Protein AF-A8P1A3-F1 (afdb_monomer_lite)

InterPro domains:
  IPR002921 Fungal lipase-type domain [PF01764] (173-333)
  IPR029058 Alpha/Beta hydrolase fold [G3DSA:3.40.50.1820] (163-397)
  IPR029058 Alpha/Beta hydrolase fold [SSF53474] (134-354)
  IPR051218 Secreted Mono/Diacylglycerol Lipase [PTHR45856] (86-369)

Secondary structure (DSSP, 8-state):
---HHHHHHHHHHHHHHHHHHHHHT-S--BPPP--S--SS--HHHHHHHHHHTHHHHHHHHHTTT---BTTPPP-HHHHHHHHHHHHHGGG--HHHHHHHHHHHHTT-HHHHHHHHHHHTHHHHHHHHHTTEEEEEEEE--SS-TTS--BTTS-EEEEEEES-TTSSS-EEEEEE---S-HHHHHHHHHT--EEE-TTSGGG-EEEHHHHHHHHSPEE---SSTT----EE-HHHHHHHHHHHHHTT-SSPPEEEEEEETHHHHHHHHHHHHHHHHTTGGG--EEEEEEEESPPP-EEHHHHHHHHHHHSTT--PBPEEEEEETT-SGGG-SPBPTTS--SS-EEPPS-EEEE-SSS--EEEPP-TT--PBP-----SGGGSHHHHHHHHHHHHHSS--GGGGTS-S-----TT---GGG------GGGSPB-TT-EEEEEEETTTEEEEEEEETTEEEEEEEES----B-EEEEEEES-GGGGBSS-EEEEEEEETTTEEEEEEEETTEEEEEEEEE-SS------SEEEEEEEE-SHHHHHHHHHHHHHHHHHHHT--

Foldseek 3Di:
DPDLVVLVVVLLLVLLLLQLQLLLLAPDEDADDLPDDFLADDLVRLVVLCVLCVVLLVVLVVCLLFQFAAPRDDDLSSLLNLLSLQRLVLQFQLVLQVVLSVCVNVVVNVSSSVSQVVRCVSVQVSLVSSQKGKHWRYAQFQDDNPDDGYSQAKGWMWIWHPVCQDDATEIEIYMHHHRRVVVVVVCLLVWDWDQPVPFLVRAIWTPSLCCSQAPWRWGDDPDPPDDTPTDHSLLSVLVSVLSSCVSYPDAYEYEYEHAECRLLNSLRSLSRCLVCPSDPRGHAAAEYHYELYAQTGWLVSLVVSLVSSDPPDSHYYYEAEYEPLRCRNLTPADEPPDDDPITRFHRDWYWYFYLQDEIDTDDGCRVHHRHDDDRPDNSCSRSVVVSSRSCCNVPVHGRPVVVVPDDDPDDDPPDPDVVPPPCPDDLVPFDWQPPWDWFWDDDPPQKIWIWTDDPQKIKIKIFHHDWDGFDADKIKTFPDPVQQADFWWKWAWDDDPQFKIKIFIAGPNDGGMIIITGDPHGIPIDGGMITMHMDGNCVVVVVVVVVVVVVVVVVVVVVD

Radius of gyration: 26.27 Å; chains: 1; bounding box: 80×76×64 Å

Organism: Coprinopsis cinerea (strain Okayama-7 / 130 / ATCC MYA-4618 / FGSC 9003) (NCBI:txid240176)

pLDDT: mean 78.33, std 19.14, range [25.33, 98.75]

Sequence (560 aa):
MPDTSLGFKIIKDVVRQRHLDQLSAHPKLYAEPLKTMPVFATREDIVQWSEESKAQIAQGQADRVYGGPIGSPLNLNNAFMAFMESATVYLRDTSKVLDAVQKYQAGHVEEALRLLEDSTRIIDEIAEMWGMEFVQICDLPERHPDGHSFLVGPYCGAFFPKDFSGHNPFIGIAYKGTSNFGEFLNDLLAASTIKASGRLWNTEVCSGFYYPLFSTYSAKTLTTTAAVTSTMPFVMVQQAVQDLITRATTTVITHVTGHSLGGAYATLTHGQLCIEGFGAAGAAVGDLYTFGGPRAGRGDFATLFKASVAPPTDQGSTWRIVNYKDYIPKVPASKPLIPVSNPFVHIDAGVMVYPDKQPESLPSEIGTKPTWSIPTAISPHYTTEYYKSLVFATTGKPPVSATLARAPHSPSLSTYNTTQVTAKLEPETRNALPGAEVTFEPGHGGFVVGKVRYGHFLGEIVALGTLSEVSQNPQFFCDSMEALYGKENHAVFSVKDGKTLEVRFIVDDQEVAVARASTSEDIDQVPTRGVCRFYDDGTLEAVEQSVAQSAAAVFQHASA

Structure (mmCIF, N/CA/C/O backbone):
data_AF-A8P1A3-F1
#
_entry.id   AF-A8P1A3-F1
#
loop_
_atom_site.group_PDB
_atom_site.id
_atom_site.type_symbol
_atom_site.label_atom_id
_atom_site.label_alt_id
_atom_site.label_comp_id
_atom_site.label_asym_id
_atom_site.label_entity_id
_atom_site.label_seq_id
_atom_site.pdbx_PDB_ins_code
_atom_site.Cartn_x
_atom_site.Cartn_y
_atom_site.Cartn_z
_atom_site.occupancy
_atom_site.B_iso_or_equiv
_atom_site.auth_seq_id
_atom_site.auth_comp_id
_atom_site.auth_asym_id
_atom_site.auth_atom_id
_atom_site.pdbx_PDB_model_num
ATOM 1 N N . MET A 1 1 ? -25.276 -25.407 3.470 1.00 36.16 1 MET A N 1
ATOM 2 C CA . MET A 1 1 ? -23.973 -24.856 3.895 1.00 36.16 1 MET A CA 1
ATOM 3 C C . MET A 1 1 ? -24.266 -23.717 4.858 1.00 36.16 1 MET A C 1
ATOM 5 O O . MET A 1 1 ? -25.230 -23.009 4.586 1.00 36.16 1 MET A O 1
ATOM 9 N N . PRO A 1 2 ? -23.562 -23.582 5.995 1.00 43.38 2 PRO A N 1
ATOM 10 C CA . PRO A 1 2 ? -23.712 -22.400 6.840 1.00 43.38 2 PRO A CA 1
ATOM 11 C C . PRO A 1 2 ? -23.394 -21.153 6.010 1.00 43.38 2 PRO A C 1
ATOM 13 O O . PRO A 1 2 ? -22.485 -21.192 5.183 1.00 43.38 2 PRO A O 1
ATOM 16 N N . ASP A 1 3 ? -24.176 -20.095 6.198 1.00 54.12 3 ASP A N 1
ATOM 17 C CA . ASP A 1 3 ? -24.037 -18.836 5.471 1.00 54.12 3 ASP A CA 1
ATOM 18 C C . ASP A 1 3 ? -22.631 -18.257 5.693 1.00 54.12 3 ASP A C 1
ATOM 20 O O . ASP A 1 3 ? -22.283 -17.795 6.784 1.00 54.12 3 ASP A O 1
ATOM 24 N N . THR A 1 4 ? -21.782 -18.362 4.672 1.00 59.28 4 THR A N 1
ATOM 25 C CA . THR A 1 4 ? -20.388 -17.913 4.716 1.00 59.28 4 THR A CA 1
ATOM 26 C C . THR A 1 4 ? -20.291 -16.402 4.905 1.00 59.28 4 THR A C 1
ATOM 28 O O . THR A 1 4 ? -19.332 -15.950 5.533 1.00 59.28 4 THR A O 1
ATOM 31 N N . SER A 1 5 ? -21.306 -15.647 4.467 1.00 62.41 5 SER A N 1
ATOM 32 C CA . SER A 1 5 ? -21.358 -14.186 4.590 1.00 62.41 5 SER A CA 1
ATOM 33 C C . SER A 1 5 ? -21.500 -13.727 6.045 1.00 62.41 5 SER A C 1
ATOM 35 O O . SER A 1 5 ? -20.813 -12.803 6.481 1.00 62.41 5 SER A O 1
ATOM 37 N N . LEU A 1 6 ? -22.302 -14.440 6.846 1.00 67.44 6 LEU A N 1
ATOM 38 C CA . LEU A 1 6 ? -22.474 -14.142 8.269 1.00 67.44 6 LEU A CA 1
ATOM 39 C C . LEU A 1 6 ? -21.180 -14.384 9.063 1.00 67.44 6 LEU A C 1
ATOM 41 O O . LEU A 1 6 ? -20.880 -13.651 10.004 1.00 67.44 6 LEU A O 1
ATOM 45 N N . GLY A 1 7 ? -20.394 -15.391 8.667 1.00 73.69 7 GLY A N 1
ATOM 46 C CA . GLY A 1 7 ? -19.114 -15.714 9.301 1.00 73.69 7 GLY A CA 1
ATOM 47 C C . GLY A 1 7 ? -18.049 -14.635 9.093 1.00 73.69 7 GLY A C 1
ATOM 48 O O . GLY A 1 7 ? -17.379 -14.252 10.052 1.00 73.69 7 GLY A O 1
ATOM 49 N N . PHE A 1 8 ? -17.917 -14.113 7.869 1.00 83.38 8 PHE A N 1
ATOM 50 C CA . PHE A 1 8 ? -16.973 -13.027 7.586 1.00 83.38 8 PHE A CA 1
ATOM 51 C C . PHE A 1 8 ? -17.383 -11.713 8.231 1.00 83.38 8 PHE A C 1
ATOM 53 O O . PHE A 1 8 ? -16.520 -11.015 8.757 1.00 83.38 8 PHE A O 1
ATOM 60 N N . LYS A 1 9 ? -18.686 -11.417 8.293 1.00 87.50 9 LYS A N 1
ATOM 61 C CA . LYS A 1 9 ? -19.180 -10.231 8.996 1.00 87.50 9 LYS A CA 1
ATOM 62 C C . LYS A 1 9 ? -18.693 -10.182 10.450 1.00 87.50 9 LYS A C 1
ATOM 64 O O . LYS A 1 9 ? -18.142 -9.171 10.868 1.00 87.50 9 LYS A O 1
ATOM 69 N N . ILE A 1 10 ? -18.814 -11.289 11.189 1.00 88.69 10 ILE A N 1
ATOM 70 C CA . ILE A 1 10 ? -18.355 -11.372 12.588 1.00 88.69 10 ILE A CA 1
ATOM 71 C C . ILE A 1 10 ? -16.846 -11.104 12.694 1.00 88.69 10 ILE A C 1
ATOM 73 O O . ILE A 1 10 ? -16.418 -10.340 13.554 1.00 88.69 10 ILE A O 1
ATOM 77 N N . ILE A 1 11 ? -16.038 -11.703 11.812 1.00 90.88 11 ILE A N 1
ATOM 78 C CA . ILE A 1 11 ? -14.582 -11.492 11.801 1.00 90.88 11 ILE A CA 1
ATOM 79 C C . ILE A 1 11 ? -14.248 -10.027 11.490 1.00 90.88 11 ILE A C 1
ATOM 81 O O . ILE A 1 11 ? -13.443 -9.420 12.196 1.00 90.88 11 ILE A O 1
ATOM 85 N N . LYS A 1 12 ? -14.893 -9.432 10.479 1.00 94.00 12 LYS A N 1
ATOM 86 C CA . LYS A 1 12 ? -14.705 -8.018 10.124 1.00 94.00 12 LYS A CA 1
ATOM 87 C C . LYS A 1 12 ? -15.071 -7.100 11.289 1.00 94.00 12 LYS A C 1
ATOM 89 O O . LYS A 1 12 ? -14.329 -6.162 11.560 1.00 94.00 12 LYS A O 1
ATOM 94 N N . ASP A 1 13 ? -16.147 -7.390 12.015 1.00 92.38 13 ASP A N 1
ATOM 95 C CA . ASP A 1 13 ? -16.563 -6.602 13.179 1.00 92.38 13 ASP A CA 1
ATOM 96 C C . ASP A 1 13 ? -15.553 -6.703 14.336 1.00 92.38 13 ASP A C 1
ATOM 98 O O . ASP A 1 13 ? -15.245 -5.691 14.963 1.00 92.38 13 ASP A O 1
ATOM 102 N N . VAL A 1 14 ? -14.948 -7.876 14.567 1.00 92.12 14 VAL A N 1
ATOM 103 C CA . VAL A 1 14 ? -13.844 -8.036 15.536 1.00 92.12 14 VAL A CA 1
ATOM 104 C C . VAL A 1 14 ? -12.620 -7.208 15.135 1.00 92.12 14 VAL A C 1
ATOM 106 O O . VAL A 1 14 ? -12.020 -6.543 15.983 1.00 92.12 14 VAL A O 1
ATOM 109 N N . VAL A 1 15 ? -12.245 -7.213 13.852 1.00 94.06 15 VAL A N 1
ATOM 110 C CA . VAL A 1 15 ? -11.125 -6.401 13.343 1.00 94.06 15 VAL A CA 1
ATOM 111 C C . VAL A 1 15 ? -11.428 -4.904 13.499 1.00 94.06 15 VAL A C 1
ATOM 113 O O . VAL A 1 15 ? -10.603 -4.168 14.041 1.00 94.06 15 VAL A O 1
ATOM 116 N N . ARG A 1 16 ? -12.630 -4.460 13.112 1.00 93.69 16 ARG A N 1
ATOM 117 C CA . ARG A 1 16 ? -13.096 -3.068 13.257 1.00 93.69 16 ARG A CA 1
ATOM 118 C C . ARG A 1 16 ? -13.120 -2.614 14.711 1.00 93.69 16 ARG A C 1
ATOM 120 O O . ARG A 1 16 ? -12.704 -1.500 15.011 1.00 93.69 16 ARG A O 1
ATOM 127 N N . GLN A 1 17 ? -13.555 -3.478 15.623 1.00 91.62 17 GLN A N 1
ATOM 128 C CA . GLN A 1 17 ? -13.550 -3.187 17.052 1.00 91.62 17 GLN A CA 1
ATOM 129 C C . GLN A 1 17 ? -12.122 -2.955 17.567 1.00 91.62 17 GLN A C 1
ATOM 131 O O . GLN A 1 17 ? -11.863 -1.941 18.212 1.00 91.62 17 GLN A O 1
ATOM 136 N N . ARG A 1 18 ? -11.166 -3.824 17.201 1.00 91.00 18 ARG A N 1
ATOM 137 C CA . ARG A 1 18 ? -9.740 -3.634 17.540 1.00 91.00 18 ARG A CA 1
ATOM 138 C C . ARG A 1 18 ? -9.165 -2.346 16.943 1.00 91.00 18 ARG A C 1
ATOM 140 O O . ARG A 1 18 ? -8.336 -1.690 17.571 1.00 91.00 18 ARG A O 1
ATOM 147 N N . HIS A 1 19 ? -9.604 -1.975 15.744 1.00 92.12 19 HIS A N 1
ATOM 148 C CA . HIS A 1 19 ? -9.214 -0.724 15.096 1.00 92.12 19 HIS A CA 1
ATOM 149 C C . HIS A 1 19 ? -9.764 0.513 15.821 1.00 92.12 19 HIS A C 1
ATOM 151 O O . HIS A 1 19 ? -9.013 1.456 16.075 1.00 92.12 19 HIS A O 1
ATOM 157 N N . LEU A 1 20 ? -11.033 0.496 16.237 1.00 89.62 20 LEU A N 1
ATOM 158 C CA . LEU A 1 20 ? -11.609 1.557 17.070 1.00 89.62 20 LEU A CA 1
ATOM 159 C C . LEU A 1 20 ? -10.898 1.663 18.419 1.00 89.62 20 LEU A C 1
ATOM 161 O O . LEU A 1 20 ? -10.606 2.775 18.855 1.00 89.62 20 LEU A O 1
ATOM 165 N N . ASP A 1 21 ? -10.549 0.536 19.045 1.00 86.88 21 ASP A N 1
ATOM 166 C CA . ASP A 1 21 ? -9.759 0.530 20.278 1.00 86.88 21 ASP A CA 1
ATOM 167 C C . ASP A 1 21 ? -8.414 1.238 20.075 1.00 86.88 21 ASP A C 1
ATOM 169 O O . ASP A 1 21 ? -8.079 2.135 20.853 1.00 86.88 21 ASP A O 1
ATOM 173 N N . GLN A 1 22 ? -7.694 0.925 18.990 1.00 87.69 22 GLN A N 1
ATOM 174 C CA . GLN A 1 22 ? -6.443 1.600 18.627 1.00 87.69 22 GLN A CA 1
ATOM 175 C C . GLN A 1 22 ? -6.638 3.117 18.485 1.00 87.69 22 GLN A C 1
ATOM 177 O O . GLN A 1 22 ? -5.901 3.901 19.084 1.00 87.69 22 GLN A O 1
ATOM 182 N N . LEU A 1 23 ? -7.631 3.546 17.704 1.00 84.88 23 LEU A N 1
ATOM 183 C CA . LEU A 1 23 ? -7.860 4.964 17.434 1.00 84.88 23 LEU A CA 1
ATOM 184 C C . LEU A 1 23 ? -8.371 5.728 18.661 1.00 84.88 23 LEU A C 1
ATOM 186 O O . LEU A 1 23 ? -8.017 6.890 18.855 1.00 84.88 23 LEU A O 1
ATOM 190 N N . SER A 1 24 ? -9.144 5.077 19.530 1.00 79.50 24 SER A N 1
ATOM 191 C CA . SER A 1 24 ? -9.665 5.677 20.764 1.00 79.50 24 SER A CA 1
ATOM 192 C C . SER A 1 24 ? -8.572 6.065 21.761 1.00 79.50 24 SER A C 1
ATOM 194 O O . SER A 1 24 ? -8.778 6.970 22.572 1.00 79.50 24 SER A O 1
ATOM 196 N N . ALA A 1 25 ? -7.393 5.435 21.664 1.00 76.00 25 ALA A N 1
ATOM 197 C CA . ALA A 1 25 ? -6.210 5.791 22.439 1.00 76.00 25 ALA A CA 1
ATOM 198 C C . ALA A 1 25 ? -5.692 7.208 22.127 1.00 76.00 25 ALA A C 1
ATOM 200 O O . ALA A 1 25 ? -4.912 7.761 22.904 1.00 76.00 25 ALA A O 1
ATOM 201 N N . HIS A 1 26 ? -6.120 7.812 21.013 1.00 72.31 26 HIS A N 1
ATOM 202 C CA . HIS A 1 26 ? -5.749 9.173 20.652 1.00 72.31 26 HIS A CA 1
ATOM 203 C C . HIS A 1 26 ? -6.750 10.196 21.207 1.00 72.31 26 HIS A C 1
ATOM 205 O O . HIS A 1 26 ? -7.913 10.215 20.800 1.00 72.31 26 HIS A O 1
ATOM 211 N N . PRO A 1 27 ? -6.312 11.116 22.087 1.00 58.28 27 PRO A N 1
ATOM 212 C CA . PRO A 1 27 ? -7.210 12.075 22.727 1.00 58.28 27 PRO A CA 1
ATOM 213 C C . PRO A 1 27 ? -7.756 13.135 21.760 1.00 58.28 27 PRO A C 1
ATOM 215 O O . PRO A 1 27 ? -8.759 13.774 22.070 1.00 58.28 27 PRO A O 1
ATOM 218 N N . LYS A 1 28 ? -7.086 13.367 20.623 1.00 64.69 28 LYS A N 1
ATOM 219 C CA . LYS A 1 28 ? -7.449 14.385 19.628 1.00 64.69 28 LYS A CA 1
ATOM 220 C C . LYS A 1 28 ? -7.004 13.943 18.237 1.00 64.69 28 LYS A C 1
ATOM 222 O O . LYS A 1 28 ? -5.842 14.131 17.892 1.00 64.69 28 LYS A O 1
ATOM 227 N N . LEU A 1 29 ? -7.910 13.359 17.458 1.00 66.44 29 LEU A N 1
ATOM 228 C CA . LEU A 1 29 ? -7.671 13.097 16.041 1.00 66.44 29 LEU A CA 1
ATOM 229 C C . LEU A 1 29 ? -8.245 14.233 15.195 1.00 66.44 29 LEU A C 1
ATOM 231 O O . LEU A 1 29 ? -9.346 14.712 15.461 1.00 66.44 29 LEU A O 1
ATOM 235 N N . TYR A 1 30 ? -7.503 14.646 14.172 1.00 58.72 30 TYR A N 1
ATOM 236 C CA . TYR A 1 30 ? -7.915 15.702 13.250 1.00 58.72 30 TYR A CA 1
ATOM 237 C C . TYR A 1 30 ? -7.892 15.201 11.804 1.00 58.72 30 TYR A C 1
ATOM 239 O O . TYR A 1 30 ? -6.973 14.474 11.412 1.00 58.72 30 TYR A O 1
ATOM 247 N N . ALA A 1 31 ? -8.867 15.627 10.996 1.00 54.94 31 ALA A N 1
ATOM 248 C CA . ALA A 1 31 ? -8.698 15.643 9.545 1.00 54.94 31 ALA A CA 1
ATOM 249 C C . ALA A 1 31 ? -7.717 16.765 9.203 1.00 54.94 31 ALA A C 1
ATOM 251 O O . ALA A 1 31 ? -7.935 17.911 9.597 1.00 54.94 31 ALA A O 1
ATOM 252 N N . GLU A 1 32 ? -6.662 16.464 8.450 1.00 50.62 32 GLU A N 1
ATOM 253 C CA . GLU A 1 32 ? -5.994 17.532 7.717 1.00 50.62 32 GLU A CA 1
ATOM 254 C C . GLU A 1 32 ? -6.922 18.030 6.605 1.00 50.62 32 GLU A C 1
ATOM 256 O O . GLU A 1 32 ? -7.534 17.213 5.908 1.00 50.62 32 GLU A O 1
ATOM 261 N N . PRO A 1 33 ? -7.007 19.351 6.383 1.00 46.91 33 PRO A N 1
ATOM 262 C CA . PRO A 1 33 ? -7.528 19.865 5.129 1.00 46.91 33 PRO A CA 1
ATOM 263 C C . PRO A 1 33 ? -6.693 19.279 3.986 1.00 46.91 33 PRO A C 1
ATOM 265 O O . PRO A 1 33 ? -5.463 19.334 4.035 1.00 46.91 33 PRO A O 1
ATOM 268 N N . LEU A 1 34 ? -7.333 18.739 2.947 1.00 45.06 34 LEU A N 1
ATOM 269 C CA . LEU A 1 34 ? -6.644 18.357 1.712 1.00 45.06 34 LEU A CA 1
ATOM 270 C C . LEU A 1 34 ? -6.073 19.626 1.057 1.00 45.06 34 LEU A C 1
ATOM 272 O O . LEU A 1 34 ? -6.748 20.301 0.283 1.00 45.06 34 LEU A O 1
ATOM 276 N N . LYS A 1 35 ? -4.830 19.979 1.398 1.00 39.00 35 LYS A N 1
ATOM 277 C CA . LYS A 1 35 ? -4.159 21.189 0.893 1.00 39.00 35 LYS A CA 1
ATOM 278 C C . LYS A 1 35 ? -3.658 21.047 -0.550 1.00 39.00 35 LYS A C 1
ATOM 280 O O . LYS A 1 35 ? -3.313 22.047 -1.168 1.00 39.00 35 LYS A O 1
ATOM 285 N N . THR A 1 36 ? -3.610 19.833 -1.108 1.00 44.72 36 THR A N 1
ATOM 286 C CA . THR A 1 36 ? -3.072 19.554 -2.455 1.00 44.72 36 THR A CA 1
ATOM 287 C C . THR A 1 36 ? -3.945 18.560 -3.232 1.00 44.72 36 THR A C 1
ATOM 289 O O . THR A 1 36 ? -4.785 17.879 -2.644 1.00 44.72 36 THR A O 1
ATOM 292 N N . MET A 1 37 ? -3.792 18.515 -4.565 1.00 41.94 37 MET A N 1
ATOM 293 C CA . MET A 1 37 ? -4.513 17.566 -5.425 1.00 41.94 37 MET A CA 1
ATOM 294 C C . MET A 1 37 ? -4.186 16.108 -5.067 1.00 41.94 37 MET A C 1
ATOM 296 O O . MET A 1 37 ? -3.048 15.814 -4.689 1.00 41.94 37 MET A O 1
ATOM 300 N N . PRO A 1 38 ? -5.147 15.180 -5.221 1.00 51.16 38 PRO A N 1
ATOM 301 C CA . PRO A 1 38 ? -4.907 13.776 -4.941 1.00 51.16 38 PRO A CA 1
ATOM 302 C C . PRO A 1 38 ? -3.858 13.205 -5.907 1.00 51.16 38 PRO A C 1
ATOM 304 O O . PRO A 1 38 ? -4.038 13.173 -7.117 1.00 51.16 38 PRO A O 1
ATOM 307 N N . VAL A 1 39 ? -2.763 12.691 -5.346 1.00 63.03 39 VAL A N 1
ATOM 308 C CA . VAL A 1 39 ? -1.705 11.900 -6.027 1.00 63.03 39 VAL A CA 1
ATOM 309 C C . VAL A 1 39 ? -2.227 10.494 -6.417 1.00 63.03 39 VAL A C 1
ATOM 311 O O . VAL A 1 39 ? -1.492 9.607 -6.860 1.00 63.03 39 VAL A O 1
ATOM 314 N N . PHE A 1 40 ? -3.521 10.261 -6.212 1.00 77.00 40 PHE A N 1
ATOM 315 C CA . PHE A 1 40 ? -4.191 8.977 -6.270 1.00 77.00 40 PHE A CA 1
ATOM 316 C C . PHE A 1 40 ? -5.412 9.037 -7.188 1.00 77.00 40 PHE A C 1
ATOM 318 O O . PHE A 1 40 ? -6.006 10.093 -7.391 1.00 77.00 40 PHE A O 1
ATOM 325 N N . ALA A 1 41 ? -5.749 7.882 -7.746 1.00 83.44 41 ALA A N 1
ATOM 326 C CA . ALA A 1 41 ? -6.871 7.681 -8.643 1.00 83.44 41 ALA A CA 1
ATOM 327 C C . ALA A 1 41 ? -8.211 7.988 -7.960 1.00 83.44 41 ALA A C 1
ATOM 329 O O . ALA A 1 41 ? -8.386 7.746 -6.762 1.00 83.44 41 ALA A O 1
ATOM 330 N N . THR A 1 42 ? -9.161 8.494 -8.739 1.00 87.06 42 THR A N 1
ATOM 331 C CA . THR A 1 42 ? -10.556 8.652 -8.314 1.00 87.06 42 THR A CA 1
ATOM 332 C C . THR A 1 42 ? -11.282 7.305 -8.292 1.00 87.06 42 THR A C 1
ATOM 334 O O . THR A 1 42 ? -10.771 6.289 -8.771 1.00 87.06 42 THR A O 1
ATOM 337 N N . ARG A 1 43 ? -12.505 7.278 -7.749 1.00 89.12 43 ARG A N 1
ATOM 338 C CA . ARG A 1 43 ? -13.365 6.088 -7.817 1.00 89.12 43 ARG A CA 1
ATOM 339 C C . ARG A 1 43 ? -13.608 5.681 -9.270 1.00 89.12 43 ARG A C 1
ATOM 341 O O . ARG A 1 43 ? -13.510 4.502 -9.596 1.00 89.12 43 ARG A O 1
ATOM 348 N N . GLU A 1 44 ? -13.910 6.652 -10.123 1.00 89.62 44 GLU A N 1
ATOM 349 C CA . GLU A 1 44 ? -14.206 6.453 -11.540 1.00 89.62 44 GLU A CA 1
ATOM 350 C C . GLU A 1 44 ? -13.001 5.857 -12.275 1.00 89.62 44 GLU A C 1
ATOM 352 O O . GLU A 1 44 ? -13.170 4.893 -13.022 1.00 89.62 44 GLU A O 1
ATOM 357 N N . ASP A 1 45 ? -11.792 6.354 -11.986 1.00 90.81 45 ASP A N 1
ATOM 358 C CA . ASP A 1 45 ? -10.550 5.792 -12.523 1.00 90.81 45 ASP A CA 1
ATOM 359 C C . ASP A 1 45 ? -10.403 4.310 -12.143 1.00 90.81 45 ASP A C 1
ATOM 361 O O . ASP A 1 45 ? -10.219 3.469 -13.018 1.00 90.81 45 ASP A O 1
ATOM 365 N N . ILE A 1 46 ? -10.530 3.955 -10.856 1.00 94.94 46 ILE A N 1
ATOM 366 C CA . ILE A 1 46 ? -10.340 2.563 -10.408 1.00 94.94 46 ILE A CA 1
ATOM 367 C C . ILE A 1 46 ? -11.413 1.622 -10.972 1.00 94.94 46 ILE A C 1
ATOM 369 O O . ILE A 1 46 ? -11.095 0.493 -11.361 1.00 94.94 46 ILE A O 1
ATOM 373 N N . VAL A 1 47 ? -12.673 2.063 -11.048 1.00 94.69 47 VAL A N 1
ATOM 374 C CA . VAL A 1 47 ? -13.759 1.285 -11.673 1.00 94.69 47 VAL A CA 1
ATOM 375 C C . VAL A 1 47 ? -13.420 1.004 -13.133 1.00 94.69 47 VAL A C 1
ATOM 377 O O . VAL A 1 47 ? -13.483 -0.141 -13.582 1.00 94.69 47 VAL A O 1
ATOM 380 N N . GLN A 1 48 ? -12.996 2.031 -13.861 1.00 93.50 48 GLN A N 1
ATOM 381 C CA . GLN A 1 48 ? -12.605 1.894 -15.253 1.00 93.50 48 GLN A CA 1
ATOM 382 C C . GLN A 1 48 ? -11.396 0.964 -15.426 1.00 93.50 48 GLN A C 1
ATOM 384 O O . GLN A 1 48 ? -11.413 0.076 -16.277 1.00 93.50 48 GLN A O 1
ATOM 389 N N . TRP A 1 49 ? -10.366 1.117 -14.595 1.00 96.31 49 TRP A N 1
ATOM 390 C CA . TRP A 1 49 ? -9.180 0.260 -14.608 1.00 96.31 49 TRP A CA 1
ATOM 391 C C . TRP A 1 49 ? -9.525 -1.201 -14.341 1.00 96.31 49 TRP A C 1
ATOM 393 O O . TRP A 1 49 ? -8.965 -2.094 -14.975 1.00 96.31 49 TRP A O 1
ATOM 403 N N . SER A 1 50 ? -10.466 -1.439 -13.428 1.00 96.69 50 SER A N 1
ATOM 404 C CA . SER A 1 50 ? -10.965 -2.775 -13.101 1.00 96.69 50 SER A CA 1
ATOM 405 C C . SER A 1 50 ? -11.667 -3.422 -14.292 1.00 96.69 50 SER A C 1
ATOM 407 O O . SER A 1 50 ? -11.476 -4.608 -14.548 1.00 96.69 50 SER A O 1
ATOM 409 N N . GLU A 1 51 ? -12.443 -2.644 -15.049 1.00 95.56 51 GLU A N 1
ATOM 410 C CA . GLU A 1 51 ? -13.124 -3.106 -16.259 1.00 95.56 51 GLU A CA 1
ATOM 411 C C . GLU A 1 51 ? -12.152 -3.395 -17.411 1.00 95.56 51 GLU A C 1
ATOM 413 O O . GLU A 1 51 ? -12.261 -4.432 -18.069 1.00 95.56 51 GLU A O 1
ATOM 418 N N . GLU A 1 52 ? -11.172 -2.516 -17.633 1.00 94.69 52 GLU A N 1
ATOM 419 C CA . GLU A 1 52 ? -10.176 -2.665 -18.703 1.00 94.69 52 GLU A CA 1
ATOM 420 C C . GLU A 1 52 ? -9.162 -3.788 -18.426 1.00 94.69 52 GLU A C 1
ATOM 422 O O . GLU A 1 52 ? -8.668 -4.414 -19.367 1.00 94.69 52 GLU A O 1
ATOM 427 N N . SER A 1 53 ? -8.880 -4.079 -17.152 1.00 96.25 53 SER A N 1
ATOM 428 C CA . SER A 1 53 ? -7.825 -5.013 -16.732 1.00 96.25 53 SER A CA 1
ATOM 429 C C . SER A 1 53 ? -8.345 -6.293 -16.062 1.00 96.25 53 SER A C 1
ATOM 431 O O . SER A 1 53 ? -7.633 -6.923 -15.273 1.00 96.25 53 SER A O 1
ATOM 433 N N . LYS A 1 54 ? -9.576 -6.719 -16.389 1.00 96.12 54 LYS A N 1
ATOM 434 C CA . LYS A 1 54 ? -10.198 -7.947 -15.846 1.00 96.12 54 LYS A CA 1
ATOM 435 C C . LYS A 1 54 ? -9.314 -9.185 -15.979 1.00 96.12 54 LYS A C 1
ATOM 437 O O . LYS A 1 54 ? -9.263 -10.000 -15.063 1.00 96.12 54 LYS A O 1
ATOM 442 N N . ALA A 1 55 ? -8.616 -9.334 -17.106 1.00 96.50 55 ALA A N 1
ATOM 443 C CA . ALA A 1 55 ? -7.764 -10.493 -17.358 1.00 96.50 55 ALA A CA 1
ATOM 444 C C . ALA A 1 55 ? -6.538 -10.525 -16.431 1.00 96.50 55 ALA A C 1
ATOM 446 O O . ALA A 1 55 ? -6.219 -11.575 -15.880 1.00 96.50 55 ALA A O 1
ATOM 447 N N . GLN A 1 56 ? -5.880 -9.381 -16.223 1.00 97.12 56 GLN A N 1
ATOM 448 C CA . GLN A 1 56 ? -4.728 -9.262 -15.327 1.00 97.12 56 GLN A CA 1
ATOM 449 C C . GLN A 1 56 ? -5.132 -9.514 -13.872 1.00 97.12 56 GLN A C 1
ATOM 451 O O . GLN A 1 56 ? -4.440 -10.249 -13.172 1.00 97.12 56 GLN A O 1
ATOM 456 N N . ILE A 1 57 ? -6.271 -8.956 -13.443 1.00 97.06 57 ILE A N 1
ATOM 457 C CA . ILE A 1 57 ? -6.837 -9.174 -12.102 1.00 97.06 57 ILE A CA 1
ATOM 458 C C . ILE A 1 57 ? -7.152 -10.659 -11.899 1.00 97.06 57 ILE A C 1
ATOM 460 O O . ILE A 1 57 ? -6.660 -11.263 -10.948 1.00 97.06 57 ILE A O 1
ATOM 464 N N . ALA A 1 58 ? -7.891 -11.278 -12.825 1.00 96.12 58 ALA A N 1
ATOM 465 C CA . ALA A 1 58 ? -8.241 -12.695 -12.739 1.00 96.12 58 ALA A CA 1
ATOM 466 C C . ALA A 1 58 ? -7.000 -13.602 -12.712 1.00 96.12 58 ALA A C 1
ATOM 468 O O . ALA A 1 58 ? -6.961 -14.568 -11.950 1.00 96.12 58 ALA A O 1
ATOM 469 N N . GLN A 1 59 ? -5.970 -13.281 -13.503 1.00 96.69 59 GLN A N 1
ATOM 470 C CA . GLN A 1 59 ? -4.718 -14.035 -13.494 1.00 96.69 59 GLN A CA 1
ATOM 471 C C . GLN A 1 59 ? -3.969 -13.872 -12.166 1.00 96.69 59 GLN A C 1
ATOM 473 O O . GLN A 1 59 ? -3.557 -14.871 -11.585 1.00 96.69 59 GLN A O 1
ATOM 478 N N . GLY A 1 60 ? -3.848 -12.645 -11.647 1.00 96.62 60 GLY A N 1
ATOM 479 C CA . GLY A 1 60 ? -3.217 -12.400 -10.348 1.00 96.62 60 GLY A CA 1
ATOM 480 C C . GLY A 1 60 ? -3.917 -13.147 -9.209 1.00 96.62 60 GLY A C 1
ATOM 481 O O . GLY A 1 60 ? -3.260 -13.720 -8.345 1.00 96.62 60 GLY A O 1
ATOM 482 N N . GLN A 1 61 ? -5.249 -13.222 -9.237 1.00 95.19 61 GLN A N 1
ATOM 483 C CA . GLN A 1 61 ? -6.024 -14.009 -8.273 1.00 95.19 61 GLN A CA 1
ATOM 484 C C . GLN A 1 61 ? -5.812 -15.516 -8.422 1.00 95.19 61 GLN A C 1
ATOM 486 O O . GLN A 1 61 ? -5.649 -16.211 -7.417 1.00 95.19 61 GLN A O 1
ATOM 491 N N . ALA A 1 62 ? -5.794 -16.030 -9.655 1.00 94.25 62 ALA A N 1
ATOM 492 C CA . ALA A 1 62 ? -5.522 -17.441 -9.923 1.00 94.25 62 ALA A CA 1
ATOM 493 C C . ALA A 1 62 ? -4.132 -17.857 -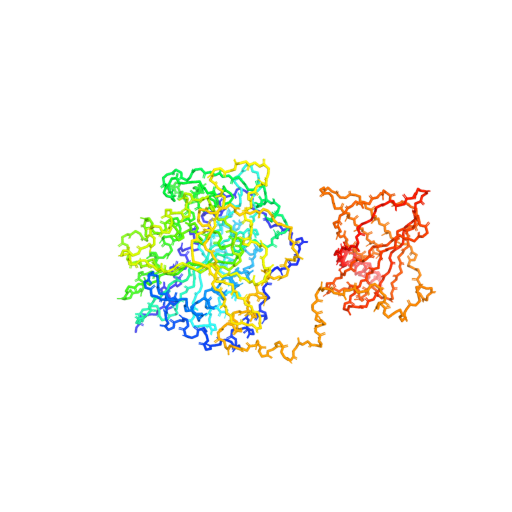9.410 1.00 94.25 62 ALA A C 1
ATOM 495 O O . ALA A 1 62 ? -3.979 -18.939 -8.842 1.00 94.25 62 ALA A O 1
ATOM 496 N N . ASP A 1 63 ? -3.162 -16.951 -9.535 1.00 94.75 63 ASP A N 1
ATOM 497 C CA . ASP A 1 63 ? -1.788 -17.096 -9.052 1.00 94.75 63 ASP A CA 1
ATOM 498 C C . ASP A 1 63 ? -1.644 -16.792 -7.549 1.00 94.75 63 ASP A C 1
ATOM 500 O O . ASP A 1 63 ? -0.543 -16.876 -7.005 1.00 94.75 63 ASP A O 1
ATOM 504 N N . ARG A 1 64 ? -2.738 -16.433 -6.856 1.00 95.19 64 ARG A N 1
ATOM 505 C CA . ARG A 1 64 ? -2.755 -16.062 -5.426 1.00 95.19 64 ARG A CA 1
ATOM 506 C C . ARG A 1 64 ? -1.832 -14.887 -5.102 1.00 95.19 64 ARG A C 1
ATOM 508 O O . ARG A 1 64 ? -1.328 -14.785 -3.985 1.00 95.19 64 ARG A O 1
ATOM 515 N N . VAL A 1 65 ? -1.573 -14.052 -6.110 1.00 96.19 65 VAL A N 1
ATOM 516 C CA . VAL A 1 65 ? -0.619 -12.938 -6.084 1.00 96.19 65 VAL A CA 1
ATOM 517 C C . VAL A 1 65 ? 0.766 -13.399 -5.598 1.00 96.19 65 VAL A C 1
ATOM 519 O O . VAL A 1 65 ? 1.509 -12.674 -4.941 1.00 96.19 65 VAL A O 1
ATOM 522 N N . TYR A 1 66 ? 1.129 -14.639 -5.932 1.00 94.44 66 TYR A N 1
ATOM 523 C CA . TYR A 1 66 ? 2.366 -15.283 -5.516 1.00 94.44 66 TYR A CA 1
ATOM 524 C C . TYR A 1 66 ? 3.163 -15.736 -6.738 1.00 94.44 66 TYR A C 1
ATOM 526 O O . TYR A 1 66 ? 2.722 -16.562 -7.534 1.00 94.44 66 TYR A O 1
ATOM 534 N N . GLY A 1 67 ? 4.342 -15.149 -6.922 1.00 87.50 67 GLY A N 1
ATOM 535 C CA . GLY A 1 67 ? 5.242 -15.412 -8.044 1.00 87.50 67 GLY A CA 1
ATOM 536 C C . GLY A 1 67 ? 6.086 -16.675 -7.878 1.00 87.50 67 GLY A C 1
ATOM 537 O O . GLY A 1 67 ? 6.815 -17.032 -8.801 1.00 87.50 67 GLY A O 1
ATOM 538 N N . GLY A 1 68 ? 5.992 -17.346 -6.729 1.00 82.56 68 GLY A N 1
ATOM 539 C CA . GLY A 1 68 ? 6.816 -18.498 -6.383 1.00 82.56 68 GLY A CA 1
ATOM 540 C C . GLY A 1 68 ? 7.888 -18.172 -5.338 1.00 82.56 68 GLY A C 1
ATOM 541 O O . GLY A 1 68 ? 7.965 -17.044 -4.841 1.00 82.56 68 GLY A O 1
ATOM 542 N N . PRO A 1 69 ? 8.730 -19.162 -4.988 1.00 74.94 69 PRO A N 1
ATOM 543 C CA . PRO A 1 69 ? 9.798 -18.973 -4.014 1.00 74.94 69 PRO A CA 1
ATOM 544 C C . PRO A 1 69 ? 10.787 -17.911 -4.494 1.00 74.94 69 PRO A C 1
ATOM 546 O O . PRO A 1 69 ? 10.850 -17.591 -5.689 1.00 74.94 69 PRO A O 1
ATOM 549 N N . ILE A 1 70 ? 11.586 -17.379 -3.572 1.00 69.88 70 ILE A N 1
ATOM 550 C CA . ILE A 1 70 ? 12.555 -16.339 -3.907 1.00 69.88 70 ILE A CA 1
ATOM 551 C C . ILE A 1 70 ? 13.454 -16.705 -5.107 1.00 69.88 70 ILE A C 1
ATOM 553 O O . ILE A 1 70 ? 13.917 -17.836 -5.264 1.00 69.88 70 ILE A O 1
ATOM 557 N N . GLY A 1 71 ? 13.729 -15.714 -5.958 1.00 68.69 71 GLY A N 1
ATOM 558 C CA . GLY A 1 71 ? 14.522 -15.877 -7.179 1.00 68.69 71 GLY A CA 1
ATOM 559 C C . GLY A 1 71 ? 13.682 -16.263 -8.395 1.00 68.69 71 GLY A C 1
ATOM 560 O O . GLY A 1 71 ? 14.199 -16.243 -9.513 1.00 68.69 71 GLY A O 1
ATOM 561 N N . SER A 1 72 ? 12.390 -16.548 -8.196 1.00 82.12 72 SER A N 1
ATOM 562 C CA . SER A 1 72 ? 11.419 -16.603 -9.287 1.00 82.12 72 SER A CA 1
ATOM 563 C C . SER A 1 72 ? 11.379 -15.255 -10.018 1.00 82.12 72 SER A C 1
ATOM 565 O O . SER A 1 72 ? 11.609 -14.219 -9.397 1.00 82.12 72 SER A O 1
ATOM 567 N N . PRO A 1 73 ? 11.134 -15.228 -11.338 1.00 88.19 73 PRO A N 1
ATOM 568 C CA . PRO A 1 73 ? 10.978 -13.977 -12.068 1.00 88.19 73 PRO A CA 1
ATOM 569 C C . PRO A 1 73 ? 9.710 -13.234 -11.626 1.00 88.19 73 PRO A C 1
ATOM 571 O O . PRO A 1 73 ? 8.739 -13.841 -11.179 1.00 88.19 73 PRO A O 1
ATOM 574 N N . LEU A 1 74 ? 9.702 -11.911 -11.798 1.00 93.06 74 LEU A N 1
ATOM 575 C CA . LEU A 1 74 ? 8.529 -11.086 -11.521 1.00 93.06 74 LEU A CA 1
ATOM 576 C C . LEU A 1 74 ? 7.348 -11.528 -12.395 1.00 93.06 74 LEU A C 1
ATOM 578 O O . LEU A 1 74 ? 7.408 -11.411 -13.620 1.00 93.06 74 LEU A O 1
ATOM 582 N N . ASN A 1 75 ? 6.252 -11.955 -11.767 1.00 95.94 75 ASN A N 1
ATOM 583 C CA . ASN A 1 75 ? 4.968 -12.093 -12.447 1.00 95.94 75 ASN A CA 1
ATOM 584 C C . ASN A 1 75 ? 4.270 -10.725 -12.475 1.00 95.94 75 ASN A C 1
ATOM 586 O O . ASN A 1 75 ? 3.856 -10.189 -11.444 1.00 95.94 75 ASN A O 1
ATOM 590 N N . LEU A 1 76 ? 4.151 -10.148 -13.672 1.00 96.62 76 LEU A N 1
ATOM 591 C CA . LEU A 1 76 ? 3.581 -8.814 -13.856 1.00 96.62 76 LEU A CA 1
ATOM 592 C C . LEU A 1 76 ? 2.077 -8.750 -13.562 1.00 96.62 76 LEU A C 1
ATOM 594 O O . LEU A 1 76 ? 1.612 -7.687 -13.170 1.00 96.62 76 LEU A O 1
ATOM 598 N N . ASN A 1 77 ? 1.326 -9.850 -13.687 1.00 97.88 77 ASN A N 1
ATOM 599 C CA . ASN A 1 77 ? -0.094 -9.871 -13.316 1.00 97.88 77 ASN A CA 1
ATOM 600 C C . ASN A 1 77 ? -0.274 -9.874 -11.793 1.00 97.88 77 ASN A C 1
ATOM 602 O O . ASN A 1 77 ? -1.152 -9.182 -11.284 1.00 97.88 77 ASN A O 1
ATOM 606 N N . ASN A 1 78 ? 0.608 -10.558 -11.057 1.00 98.00 78 ASN A N 1
ATOM 607 C CA . ASN A 1 78 ? 0.628 -10.493 -9.592 1.00 98.00 78 ASN A CA 1
ATOM 608 C C . ASN A 1 78 ? 0.951 -9.075 -9.117 1.00 98.00 78 ASN A C 1
ATOM 610 O O . ASN A 1 78 ? 0.218 -8.503 -8.313 1.00 98.00 78 ASN A O 1
ATOM 614 N N . ALA A 1 79 ? 1.996 -8.462 -9.681 1.00 98.00 79 ALA A N 1
ATOM 615 C CA . ALA A 1 79 ? 2.312 -7.069 -9.385 1.00 98.00 79 ALA A CA 1
ATOM 616 C C . ALA A 1 79 ? 1.173 -6.119 -9.781 1.00 98.00 79 ALA A C 1
ATOM 618 O O . ALA A 1 79 ? 0.877 -5.185 -9.044 1.00 98.00 79 ALA A O 1
ATOM 619 N N . PHE A 1 80 ? 0.503 -6.358 -10.909 1.00 98.44 80 PHE A N 1
ATOM 620 C CA . PHE A 1 80 ? -0.651 -5.563 -11.319 1.00 98.44 80 PHE A CA 1
ATOM 621 C C . PHE A 1 80 ? -1.792 -5.651 -10.294 1.00 98.44 80 PHE A C 1
ATOM 623 O O . PHE A 1 80 ? -2.324 -4.622 -9.887 1.00 98.44 80 PHE A O 1
ATOM 630 N N . MET A 1 81 ? -2.133 -6.854 -9.825 1.00 98.19 81 MET A N 1
ATOM 631 C CA . MET A 1 81 ? -3.169 -7.042 -8.807 1.00 98.19 81 MET 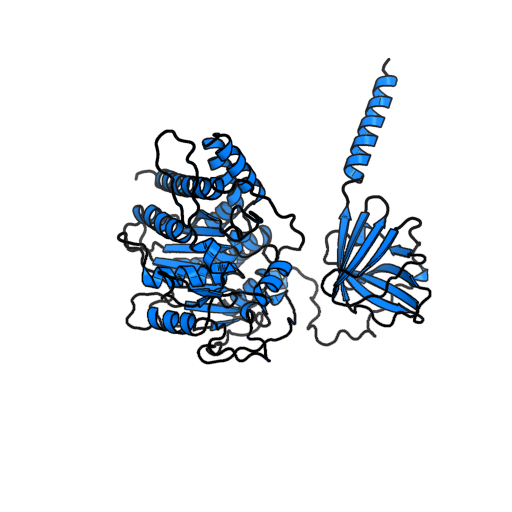A CA 1
ATOM 632 C C . MET A 1 81 ? -2.806 -6.346 -7.485 1.00 98.19 81 MET A C 1
ATOM 634 O O . MET A 1 81 ? -3.599 -5.570 -6.955 1.00 98.19 81 MET A O 1
ATOM 638 N N . ALA A 1 82 ? -1.575 -6.535 -6.999 1.00 98.62 82 ALA A N 1
ATOM 639 C CA . ALA A 1 82 ? -1.081 -5.869 -5.792 1.00 98.62 82 ALA A CA 1
ATOM 640 C C . ALA A 1 82 ? -1.073 -4.328 -5.926 1.00 98.62 82 ALA A C 1
ATOM 642 O O . ALA A 1 82 ? -1.341 -3.593 -4.970 1.00 98.62 82 ALA A O 1
ATOM 643 N N . PHE A 1 83 ? -0.808 -3.813 -7.131 1.00 98.56 83 PHE A N 1
ATOM 644 C CA . PHE A 1 83 ? -0.927 -2.387 -7.421 1.00 98.56 83 PHE A CA 1
ATOM 645 C C . PHE A 1 83 ? -2.376 -1.901 -7.315 1.00 98.56 83 PHE A C 1
ATOM 647 O O . PHE A 1 83 ? -2.617 -0.868 -6.690 1.00 98.56 83 PHE A O 1
ATOM 654 N N . MET A 1 84 ? -3.339 -2.635 -7.883 1.00 98.56 84 MET A N 1
ATOM 655 C CA . MET A 1 84 ? -4.759 -2.273 -7.811 1.00 98.56 84 MET A CA 1
ATOM 656 C C . MET A 1 84 ? -5.245 -2.192 -6.358 1.00 98.56 84 MET A C 1
ATOM 658 O O . MET A 1 84 ? -5.911 -1.221 -5.989 1.00 98.56 84 MET A O 1
ATOM 662 N N . GLU A 1 85 ? -4.843 -3.137 -5.505 1.00 98.62 85 GLU A N 1
ATOM 663 C CA . GLU A 1 85 ? -5.106 -3.093 -4.059 1.00 98.62 85 GLU A CA 1
ATOM 664 C C . GLU A 1 85 ? -4.497 -1.835 -3.410 1.00 98.62 85 GLU A C 1
ATOM 666 O O . GLU A 1 85 ? -5.190 -1.086 -2.716 1.00 98.62 85 GLU A O 1
ATOM 671 N N . SER A 1 86 ? -3.220 -1.546 -3.699 1.00 97.44 86 SER A N 1
ATOM 672 C CA . SER A 1 86 ? -2.502 -0.362 -3.197 1.00 97.44 86 SER A CA 1
ATOM 673 C C . SER A 1 86 ? -3.098 0.972 -3.656 1.00 97.44 86 SER A C 1
ATOM 675 O O . SER A 1 86 ? -3.016 1.968 -2.936 1.00 97.44 86 SER A O 1
ATOM 677 N N . ALA A 1 87 ? -3.668 1.025 -4.859 1.00 96.50 87 ALA A N 1
ATOM 678 C CA . ALA A 1 87 ? -4.317 2.220 -5.388 1.00 96.50 87 ALA A CA 1
ATOM 679 C C . ALA A 1 87 ? -5.712 2.414 -4.775 1.00 96.50 87 ALA A C 1
ATOM 681 O O . ALA A 1 87 ? -6.093 3.533 -4.434 1.00 96.50 87 ALA A O 1
ATOM 682 N N . THR A 1 88 ? -6.450 1.324 -4.562 1.00 97.38 88 THR A N 1
ATOM 683 C CA . THR A 1 88 ? -7.845 1.367 -4.094 1.00 97.38 88 THR A CA 1
ATOM 684 C C . THR A 1 88 ? -7.964 1.832 -2.647 1.00 97.38 88 THR A C 1
ATOM 686 O O . THR A 1 88 ? -8.888 2.574 -2.316 1.00 97.38 88 THR A O 1
ATOM 689 N N . VAL A 1 89 ? -6.998 1.500 -1.782 1.00 96.00 89 VAL A N 1
ATOM 690 C CA . VAL A 1 89 ? -7.007 1.947 -0.374 1.00 96.00 89 VAL A CA 1
ATOM 691 C C . VAL A 1 89 ? -6.988 3.475 -0.209 1.00 96.00 89 VAL A C 1
ATOM 693 O O . VAL A 1 89 ? -7.334 3.992 0.854 1.00 96.00 89 VAL A O 1
ATOM 696 N N . TYR A 1 90 ? -6.662 4.251 -1.243 1.00 92.25 90 TYR A N 1
ATOM 697 C CA . TYR A 1 90 ? -6.788 5.709 -1.177 1.00 92.25 90 TYR A CA 1
ATOM 698 C C . TYR A 1 90 ? -8.240 6.213 -1.119 1.00 92.25 90 TYR A C 1
ATOM 700 O O . TYR A 1 90 ? -8.454 7.344 -0.689 1.00 92.25 90 TYR A O 1
ATOM 708 N N . LEU A 1 91 ? -9.231 5.387 -1.475 1.00 91.75 91 LEU A N 1
ATOM 709 C CA . LEU A 1 91 ? -10.648 5.769 -1.567 1.00 91.75 91 LEU A CA 1
ATOM 710 C C . LEU A 1 91 ? -11.406 5.745 -0.225 1.00 91.75 91 LEU A C 1
ATOM 712 O O . LEU A 1 91 ? -12.624 5.927 -0.204 1.00 91.75 91 LEU A O 1
ATOM 716 N N . ARG A 1 92 ? -10.709 5.529 0.899 1.00 91.56 92 ARG A N 1
ATOM 717 C CA . ARG A 1 92 ? -11.308 5.570 2.243 1.00 91.56 92 ARG A CA 1
ATOM 718 C C . ARG A 1 92 ? -11.811 6.972 2.582 1.00 91.56 92 ARG A C 1
ATOM 720 O O . ARG A 1 92 ? -11.053 7.945 2.540 1.00 91.56 92 ARG A O 1
ATOM 727 N N . ASP A 1 93 ? -13.045 7.057 3.061 1.00 88.81 93 ASP A N 1
ATOM 728 C CA . ASP A 1 93 ? -13.615 8.291 3.588 1.00 88.81 93 ASP A CA 1
ATOM 729 C C . ASP A 1 93 ? -13.103 8.572 5.008 1.00 88.81 93 ASP A C 1
ATOM 731 O O . ASP A 1 93 ? -13.576 8.025 6.004 1.00 88.81 93 ASP A O 1
ATOM 735 N N . THR A 1 94 ? -12.119 9.463 5.108 1.00 85.25 94 THR A N 1
ATOM 736 C CA . THR A 1 94 ? -11.491 9.811 6.391 1.00 85.25 94 THR A CA 1
ATOM 737 C C . THR A 1 94 ? -12.434 10.579 7.327 1.00 85.25 94 THR A C 1
ATOM 739 O O . THR A 1 94 ? -12.272 10.487 8.543 1.00 85.25 94 THR A O 1
ATOM 742 N N . SER A 1 95 ? -13.444 11.287 6.801 1.00 84.62 95 SER A N 1
ATOM 743 C CA . SER A 1 95 ? -14.425 11.992 7.643 1.00 84.62 95 SER A CA 1
ATOM 744 C C . SER A 1 95 ? -15.250 11.010 8.473 1.00 84.62 95 SER A C 1
ATOM 746 O O . SER A 1 95 ? -15.383 11.175 9.683 1.00 84.62 95 SER A O 1
ATOM 748 N N . LYS A 1 96 ? -15.672 9.898 7.864 1.00 89.69 96 LYS A N 1
ATOM 749 C CA . LYS A 1 96 ? -16.413 8.847 8.570 1.00 89.69 96 LYS A CA 1
ATOM 750 C C . LYS A 1 96 ? -15.576 8.117 9.613 1.00 89.69 96 LYS A C 1
ATOM 752 O O . LYS A 1 96 ? -16.113 7.724 10.642 1.00 89.69 96 LYS A O 1
ATOM 757 N N . VAL A 1 97 ? -14.268 7.963 9.386 1.00 90.31 97 VAL A N 1
ATOM 758 C CA . VAL A 1 97 ? -13.358 7.416 10.408 1.00 90.31 97 VAL A CA 1
ATOM 759 C C . VAL A 1 97 ? -13.314 8.336 11.631 1.00 90.31 97 VAL A C 1
ATOM 761 O O . VAL A 1 97 ? -13.389 7.857 12.760 1.00 90.31 97 VAL A O 1
ATOM 764 N N . LEU A 1 98 ? -13.234 9.656 11.428 1.00 86.31 98 LEU A N 1
ATOM 765 C CA . LEU A 1 98 ? -13.264 10.630 12.526 1.00 86.31 98 LEU A CA 1
ATOM 766 C C . LEU A 1 98 ? -14.574 10.559 13.309 1.00 86.31 98 LEU A C 1
ATOM 768 O O . LEU A 1 98 ? -14.540 10.470 14.538 1.00 86.31 98 LEU A O 1
ATOM 772 N N . ASP A 1 99 ? -15.706 10.537 12.606 1.00 89.31 99 ASP A N 1
ATOM 773 C CA . ASP A 1 99 ? -17.022 10.409 13.230 1.00 89.31 99 ASP A CA 1
ATOM 774 C C . ASP A 1 99 ? -17.133 9.092 14.010 1.00 89.31 99 ASP A C 1
ATOM 776 O O . ASP A 1 99 ? -17.603 9.083 15.148 1.00 89.31 99 ASP A O 1
ATOM 780 N N . ALA A 1 100 ? -16.633 7.983 13.450 1.00 91.81 100 ALA A N 1
ATOM 781 C CA . ALA A 1 100 ? -16.614 6.683 14.114 1.00 91.81 100 ALA A CA 1
ATOM 782 C C . ALA A 1 100 ? -15.854 6.735 15.446 1.00 91.81 100 ALA A C 1
ATOM 784 O O . ALA A 1 100 ? -16.363 6.273 16.468 1.00 91.81 100 ALA A O 1
ATOM 785 N N . VAL A 1 101 ? -14.668 7.351 15.471 1.00 88.25 101 VAL A N 1
ATOM 786 C CA . VAL A 1 101 ? -13.876 7.491 16.703 1.00 88.25 101 VAL A CA 1
ATOM 787 C C . VAL A 1 101 ? -14.598 8.355 17.735 1.00 88.25 101 VAL A C 1
ATOM 789 O O . VAL A 1 101 ? -14.646 7.980 18.907 1.00 88.25 101 VAL A O 1
ATOM 792 N N . GLN A 1 102 ? -15.204 9.472 17.322 1.00 88.38 102 GLN A N 1
ATOM 793 C CA . GLN A 1 102 ? -15.968 10.337 18.229 1.00 88.38 102 GLN A CA 1
ATOM 794 C C . GLN A 1 102 ? -17.156 9.594 18.852 1.00 88.38 102 GLN A C 1
ATOM 796 O O . GLN A 1 102 ? -17.368 9.657 20.065 1.00 88.38 102 GLN A O 1
ATOM 801 N N . LYS A 1 103 ? -17.908 8.840 18.040 1.00 90.75 103 LYS A N 1
ATOM 802 C CA . LYS A 1 103 ? -19.019 8.004 18.514 1.00 90.75 103 LYS A CA 1
ATOM 803 C C . LYS A 1 103 ? -18.543 6.906 19.454 1.00 90.75 103 LYS A C 1
ATOM 805 O O . LYS A 1 103 ? -19.172 6.680 20.487 1.00 90.75 103 LYS A O 1
ATOM 810 N N . TYR A 1 104 ? -17.407 6.284 19.153 1.00 89.75 104 TYR A N 1
ATOM 811 C CA . TYR A 1 104 ? -16.820 5.256 20.003 1.00 89.75 104 TYR A CA 1
ATOM 812 C C . TYR A 1 104 ? -16.415 5.816 21.374 1.00 89.75 104 TYR A C 1
ATOM 814 O O . TYR A 1 104 ? -16.785 5.258 22.405 1.00 89.75 104 TYR A O 1
ATOM 822 N N . GLN A 1 105 ? -15.750 6.976 21.400 1.00 84.81 105 GLN A N 1
ATOM 823 C CA . GLN A 1 105 ? -15.380 7.683 22.633 1.00 84.81 105 GLN A CA 1
ATOM 824 C C . GLN A 1 105 ? -16.603 8.127 23.456 1.00 84.81 105 GLN A C 1
ATOM 826 O O . GLN A 1 105 ? -16.527 8.177 24.683 1.00 84.81 105 GLN A O 1
ATOM 831 N N . ALA A 1 106 ? -17.738 8.399 22.804 1.00 88.88 106 ALA A N 1
ATOM 832 C CA . ALA A 1 106 ? -19.018 8.696 23.451 1.00 88.88 106 ALA A CA 1
ATOM 833 C C . ALA A 1 106 ? -19.783 7.444 23.942 1.00 88.88 106 ALA A C 1
ATOM 835 O O . ALA A 1 106 ? -20.874 7.567 24.498 1.00 88.88 106 ALA A O 1
ATOM 836 N N . GLY A 1 107 ? -19.238 6.237 23.746 1.00 88.44 107 GLY A N 1
ATOM 837 C CA . GLY A 1 107 ? -19.875 4.973 24.126 1.00 88.44 107 GLY A CA 1
ATOM 838 C C . GLY A 1 107 ? -20.939 4.473 23.140 1.00 88.44 107 GLY A C 1
ATOM 839 O O . GLY A 1 107 ? -21.671 3.536 23.451 1.00 88.44 107 GLY A O 1
ATOM 840 N N . HIS A 1 108 ? -21.044 5.066 21.948 1.00 92.69 108 HIS A N 1
ATOM 841 C CA . HIS A 1 108 ? -21.977 4.659 20.891 1.00 92.69 108 HIS A CA 1
ATOM 842 C C . HIS A 1 108 ? -21.323 3.627 19.959 1.00 92.69 108 HIS A C 1
ATOM 844 O O . HIS A 1 108 ? -21.060 3.895 18.787 1.00 92.69 108 HIS A O 1
ATOM 850 N N . VAL A 1 109 ? -21.031 2.440 20.502 1.00 90.69 109 VAL A N 1
ATOM 851 C CA . VAL A 1 109 ? -20.213 1.405 19.838 1.00 90.69 109 VAL A CA 1
ATOM 852 C C . VAL A 1 109 ? -20.812 0.925 18.512 1.00 90.69 109 VAL A C 1
ATOM 854 O O . VAL A 1 109 ? -20.107 0.882 17.508 1.00 90.69 109 VAL A O 1
ATOM 857 N N . GLU A 1 110 ? -22.108 0.607 18.470 1.00 93.06 110 GLU A N 1
ATOM 858 C CA . GLU A 1 110 ? -22.760 0.126 17.239 1.00 93.06 110 GLU A CA 1
ATOM 859 C C . GLU A 1 110 ? -22.730 1.176 16.118 1.00 93.06 110 GLU A C 1
ATOM 861 O O . GLU A 1 110 ? -22.458 0.856 14.960 1.00 93.06 110 GLU A O 1
ATOM 866 N N . GLU A 1 111 ? -22.961 2.447 16.460 1.00 95.31 111 GLU A N 1
ATOM 867 C CA . GLU A 1 111 ? -22.900 3.551 15.500 1.00 95.31 111 GLU A CA 1
ATOM 868 C C . GLU A 1 111 ? -21.468 3.762 14.989 1.00 95.31 111 GLU A C 1
ATOM 870 O O . GLU A 1 111 ? -21.271 3.973 13.793 1.00 95.31 111 GLU A O 1
ATOM 875 N N . ALA A 1 112 ? -20.471 3.649 15.872 1.00 93.75 112 ALA A N 1
ATOM 876 C CA . ALA A 1 112 ? -19.063 3.745 15.508 1.00 93.75 112 ALA A CA 1
ATOM 877 C C . ALA A 1 112 ? -18.632 2.641 14.531 1.00 93.75 112 ALA A C 1
ATOM 879 O O . ALA A 1 112 ? -17.991 2.934 13.523 1.00 93.75 112 ALA A O 1
ATOM 880 N N . LEU A 1 113 ? -19.021 1.387 14.787 1.00 93.50 113 LEU A N 1
ATOM 881 C CA . LEU A 1 113 ? -18.732 0.265 13.887 1.00 93.50 113 LEU A CA 1
ATOM 882 C C . LEU A 1 113 ? -19.371 0.471 12.508 1.00 93.50 113 LEU A C 1
ATOM 884 O O . LEU A 1 113 ? -18.706 0.266 11.493 1.00 93.50 113 LEU A O 1
ATOM 888 N N . ARG A 1 114 ? -20.624 0.946 12.469 1.00 95.50 114 ARG A N 1
ATOM 889 C CA . ARG A 1 114 ? -21.328 1.262 11.218 1.00 95.50 114 ARG A CA 1
ATOM 890 C C . ARG A 1 114 ? -20.634 2.378 10.434 1.00 95.50 114 ARG A C 1
ATOM 892 O O . ARG A 1 114 ? -20.489 2.270 9.224 1.00 95.50 114 ARG A O 1
ATOM 899 N N . LEU A 1 115 ? -20.192 3.442 11.106 1.00 95.25 115 LEU A N 1
ATOM 900 C CA . LEU A 1 115 ? -19.460 4.541 10.466 1.00 95.25 115 LEU A CA 1
ATOM 901 C C . LEU A 1 115 ? -18.101 4.087 9.926 1.00 95.25 115 LEU A C 1
ATOM 903 O O . LEU A 1 115 ? -17.702 4.504 8.839 1.00 95.25 115 LEU A O 1
ATOM 907 N N . LEU A 1 116 ? -17.407 3.211 10.656 1.00 93.62 116 LEU A N 1
ATOM 908 C CA . LEU A 1 116 ? -16.140 2.651 10.202 1.00 93.62 116 LEU A CA 1
ATOM 909 C C . LEU A 1 116 ? -16.333 1.738 8.981 1.00 93.62 116 LEU A C 1
ATOM 911 O O . LEU A 1 116 ? -15.553 1.819 8.037 1.00 93.62 116 LEU A O 1
ATOM 915 N N . GLU A 1 117 ? -17.398 0.937 8.950 1.00 94.69 117 GLU A N 1
ATOM 916 C CA . GLU A 1 117 ? -17.813 0.188 7.757 1.00 94.69 117 GLU A CA 1
ATOM 917 C C . GLU A 1 117 ? -18.165 1.114 6.581 1.00 94.69 117 GLU A C 1
ATOM 919 O O . GLU A 1 117 ? -17.644 0.946 5.480 1.00 94.69 117 GLU A O 1
ATOM 924 N N . ASP A 1 118 ? -18.969 2.154 6.813 1.00 95.06 118 ASP A N 1
ATOM 925 C CA . ASP A 1 118 ? -19.326 3.131 5.780 1.00 95.06 118 ASP A CA 1
ATOM 926 C C . ASP A 1 118 ? -18.095 3.880 5.228 1.00 95.06 118 ASP A C 1
ATOM 928 O O . ASP A 1 118 ? -18.117 4.354 4.087 1.00 95.06 118 ASP A O 1
ATOM 932 N N . SER A 1 119 ? -17.020 4.004 6.018 1.00 95.06 119 SER A N 1
ATOM 933 C CA . SER A 1 119 ? -15.780 4.676 5.609 1.00 95.06 119 SER A CA 1
ATOM 934 C C . SER A 1 119 ? -15.032 3.944 4.492 1.00 95.06 119 SER A C 1
ATOM 936 O O . SER A 1 119 ? -14.313 4.577 3.715 1.00 95.06 119 SER A O 1
ATOM 938 N N . THR A 1 120 ? -15.235 2.629 4.368 1.00 96.44 120 THR A N 1
ATOM 939 C CA . THR A 1 120 ? -14.581 1.778 3.365 1.00 96.44 120 THR A CA 1
ATOM 940 C C . THR A 1 120 ? -15.516 1.356 2.239 1.00 96.44 120 THR A C 1
ATOM 942 O O . THR A 1 120 ? -15.077 0.648 1.340 1.00 96.44 120 THR A O 1
ATOM 945 N N . ARG A 1 121 ? -16.768 1.833 2.212 1.00 96.31 121 ARG A N 1
ATOM 946 C CA . ARG A 1 121 ? -17.798 1.377 1.261 1.00 96.31 121 ARG A CA 1
ATOM 947 C C . ARG A 1 121 ? -17.360 1.400 -0.207 1.00 96.31 121 ARG A C 1
ATOM 949 O O . ARG A 1 121 ? -17.655 0.468 -0.940 1.00 96.31 121 ARG A O 1
ATOM 956 N N . ILE A 1 122 ? -16.641 2.439 -0.642 1.00 96.12 122 ILE A N 1
ATOM 957 C CA . ILE A 1 122 ? -16.140 2.522 -2.028 1.00 96.12 122 ILE A CA 1
ATOM 958 C C . ILE A 1 122 ? -15.091 1.431 -2.304 1.00 96.12 122 ILE A C 1
ATOM 960 O O . ILE A 1 122 ? -15.066 0.859 -3.389 1.00 96.12 122 ILE A O 1
ATOM 964 N N . ILE A 1 123 ? -14.242 1.122 -1.322 1.00 98.12 123 ILE A N 1
ATOM 965 C CA . ILE A 1 123 ? -13.250 0.044 -1.413 1.00 98.12 123 ILE A CA 1
ATOM 966 C C . ILE A 1 123 ? -13.961 -1.310 -1.466 1.00 98.12 123 ILE A C 1
ATOM 968 O O . ILE A 1 123 ? -13.599 -2.141 -2.292 1.00 98.12 123 ILE A O 1
ATOM 972 N N . ASP A 1 124 ? -14.991 -1.513 -0.637 1.00 97.62 124 ASP A N 1
ATOM 973 C CA . ASP A 1 124 ? -15.809 -2.730 -0.646 1.00 97.62 124 ASP A CA 1
ATOM 974 C C . ASP A 1 124 ? -16.517 -2.924 -2.007 1.00 97.62 124 ASP A C 1
ATOM 976 O O . ASP A 1 124 ? -16.488 -4.023 -2.553 1.00 97.62 124 ASP A O 1
ATOM 980 N N . GLU A 1 125 ? -17.077 -1.861 -2.604 1.00 97.44 125 GLU A N 1
ATOM 981 C CA . GLU A 1 125 ? -17.676 -1.895 -3.954 1.00 97.44 125 GLU A CA 1
ATOM 982 C C . GLU A 1 125 ? -16.669 -2.320 -5.036 1.00 97.44 125 GLU A C 1
ATOM 984 O O . GLU A 1 125 ? -17.012 -3.075 -5.943 1.00 97.44 125 GLU A O 1
ATOM 989 N N . ILE A 1 126 ? -15.423 -1.850 -4.954 1.00 98.12 126 ILE A N 1
ATOM 990 C CA . ILE A 1 126 ? -14.370 -2.200 -5.918 1.00 98.12 126 ILE A CA 1
ATOM 991 C C . ILE A 1 126 ? -13.858 -3.625 -5.682 1.00 98.12 126 ILE A C 1
ATOM 993 O O . ILE A 1 126 ? -13.704 -4.385 -6.636 1.00 98.12 126 ILE A O 1
ATOM 997 N N . ALA A 1 127 ? -13.646 -4.022 -4.424 1.00 97.81 127 ALA A N 1
ATOM 998 C CA . ALA A 1 127 ? -13.264 -5.389 -4.077 1.00 97.81 127 ALA A CA 1
ATOM 999 C C . ALA A 1 127 ? -14.316 -6.399 -4.569 1.00 97.81 127 ALA A C 1
ATOM 1001 O O . ALA A 1 127 ? -13.962 -7.440 -5.125 1.00 97.81 127 ALA A O 1
ATOM 1002 N N . GLU A 1 128 ? -15.603 -6.055 -4.459 1.00 96.38 128 GLU A N 1
ATOM 1003 C CA . GLU A 1 128 ? -16.722 -6.838 -4.989 1.00 96.38 128 GLU A CA 1
ATOM 1004 C C . GLU A 1 128 ? -16.596 -7.079 -6.499 1.00 96.38 128 GLU A C 1
ATOM 1006 O O . GLU A 1 128 ? -16.798 -8.206 -6.954 1.00 96.38 128 GLU A O 1
ATOM 1011 N N . MET A 1 129 ? -16.211 -6.058 -7.279 1.00 96.94 129 MET A N 1
ATOM 1012 C CA . MET A 1 129 ? -15.997 -6.199 -8.728 1.00 96.94 129 MET A CA 1
ATOM 1013 C C . MET A 1 129 ? -14.919 -7.235 -9.060 1.00 96.94 129 MET A C 1
ATOM 1015 O O . MET A 1 129 ? -14.952 -7.845 -10.130 1.00 96.94 129 MET A O 1
ATOM 1019 N N . TRP A 1 130 ? -13.971 -7.445 -8.149 1.00 96.94 130 TRP A N 1
ATOM 1020 C CA . TRP A 1 130 ? -12.915 -8.440 -8.283 1.00 96.94 130 TRP A CA 1
ATOM 1021 C C . TRP A 1 130 ? -13.304 -9.793 -7.670 1.00 96.94 130 TRP A C 1
ATOM 1023 O O . TRP A 1 130 ? -12.511 -10.722 -7.710 1.00 96.94 130 TRP A O 1
ATOM 1033 N N . GLY A 1 131 ? -14.494 -9.951 -7.084 1.00 95.56 131 GLY A N 1
ATOM 1034 C CA . GLY A 1 131 ? -14.861 -11.171 -6.353 1.00 95.56 131 GLY A CA 1
ATOM 1035 C C . GLY A 1 131 ? -14.128 -11.319 -5.013 1.00 95.56 131 GLY A C 1
ATOM 1036 O O . GLY A 1 131 ? -13.893 -12.435 -4.539 1.00 95.56 131 GLY A O 1
ATOM 1037 N N . MET A 1 132 ? -13.757 -10.196 -4.403 1.00 96.25 132 MET A N 1
ATOM 1038 C CA . MET A 1 132 ? -13.034 -10.107 -3.138 1.00 96.25 132 MET A CA 1
ATOM 1039 C C . MET A 1 132 ? -13.844 -9.347 -2.086 1.00 96.25 132 MET A C 1
ATOM 1041 O O . MET A 1 132 ? -14.872 -8.736 -2.370 1.00 96.25 132 MET A O 1
ATOM 1045 N N . GLU A 1 133 ? -13.355 -9.389 -0.857 1.00 96.19 133 GLU A N 1
ATOM 1046 C CA . GLU A 1 133 ? -13.784 -8.563 0.260 1.00 96.19 133 GLU A CA 1
ATOM 1047 C C . GLU A 1 133 ? -12.605 -7.743 0.784 1.00 96.19 133 GLU A C 1
ATOM 1049 O O . GLU A 1 133 ? -11.439 -8.100 0.583 1.00 96.19 133 GLU A O 1
ATOM 1054 N N . PHE A 1 134 ? -12.921 -6.655 1.485 1.00 97.75 134 PHE A N 1
ATOM 1055 C CA . PHE A 1 134 ? -11.947 -5.789 2.131 1.00 97.75 134 PHE A CA 1
ATOM 1056 C C . PHE A 1 134 ? -12.255 -5.602 3.620 1.00 97.75 134 PHE A C 1
ATOM 1058 O O . PHE A 1 134 ? -13.414 -5.541 4.031 1.00 97.75 134 PHE A O 1
ATOM 1065 N N . VAL A 1 135 ? -11.219 -5.473 4.448 1.00 97.31 135 VAL A N 1
ATOM 1066 C CA . VAL A 1 135 ? -11.350 -5.004 5.833 1.00 97.31 135 VAL A CA 1
ATOM 1067 C C . VAL A 1 135 ? -10.192 -4.084 6.200 1.00 97.31 135 VAL A C 1
ATOM 1069 O O . VAL A 1 135 ? -9.028 -4.413 5.980 1.00 97.31 135 VAL A O 1
ATOM 1072 N N . GLN A 1 136 ? -10.494 -2.928 6.786 1.00 96.75 136 GLN A N 1
ATOM 1073 C CA . GLN A 1 136 ? -9.473 -2.054 7.358 1.00 96.75 136 GLN A CA 1
ATOM 1074 C C . GLN A 1 136 ? -8.985 -2.624 8.694 1.00 96.75 136 GLN A C 1
ATOM 1076 O O . GLN A 1 136 ? -9.792 -3.002 9.538 1.00 96.75 136 GLN A O 1
ATOM 1081 N N . ILE A 1 137 ? -7.664 -2.691 8.872 1.00 96.19 137 ILE A N 1
ATOM 1082 C CA . ILE A 1 137 ? -7.023 -3.329 10.030 1.00 96.19 137 ILE A CA 1
ATOM 1083 C C . ILE A 1 137 ? -6.612 -2.293 11.071 1.00 96.19 137 ILE A C 1
ATOM 1085 O O . ILE A 1 137 ? -6.889 -2.463 12.254 1.00 96.19 137 ILE A O 1
ATOM 1089 N N . CYS A 1 138 ? -5.888 -1.257 10.651 1.00 93.25 138 CYS A N 1
ATOM 1090 C CA . CYS A 1 138 ? -5.319 -0.273 11.566 1.00 93.25 138 CYS A CA 1
ATOM 1091 C C . CYS A 1 138 ? -4.989 1.037 10.852 1.00 93.25 138 CYS A C 1
ATOM 1093 O O . CYS A 1 138 ? -4.731 1.048 9.646 1.00 93.25 138 CYS A O 1
ATOM 1095 N N . ASP A 1 139 ? -4.893 2.119 11.617 1.00 91.00 139 ASP A N 1
ATOM 1096 C CA . ASP A 1 139 ? -4.294 3.379 11.173 1.00 91.00 139 ASP A CA 1
ATOM 1097 C C . ASP A 1 139 ? -2.875 3.518 11.723 1.00 91.00 139 ASP A C 1
ATOM 1099 O O . ASP A 1 139 ? -2.513 2.922 12.740 1.00 91.00 139 ASP A O 1
ATOM 1103 N N . LEU A 1 140 ? -2.064 4.318 11.036 1.00 84.81 140 LEU A N 1
ATOM 1104 C CA . LEU A 1 140 ? -0.661 4.554 11.361 1.00 84.81 140 LEU A CA 1
ATOM 1105 C C . LEU A 1 140 ? -0.436 6.062 11.585 1.00 84.81 140 LEU A C 1
ATOM 1107 O O . LEU A 1 140 ? 0.268 6.705 10.802 1.00 84.81 140 LEU A O 1
ATOM 1111 N N . PRO A 1 141 ? -1.066 6.668 12.610 1.00 69.62 141 PRO A N 1
ATOM 1112 C CA . PRO A 1 141 ? -0.939 8.098 12.855 1.00 69.62 141 PRO A CA 1
ATOM 1113 C C . PRO A 1 141 ? 0.509 8.453 13.211 1.00 69.62 141 PRO A C 1
ATOM 1115 O O . PRO A 1 141 ? 1.159 7.780 14.013 1.00 69.62 141 PRO A O 1
ATOM 1118 N N . GLU A 1 142 ? 1.000 9.531 12.602 1.00 52.78 142 GLU A N 1
ATOM 1119 C CA . GLU A 1 142 ? 2.420 9.886 12.570 1.00 52.78 142 GLU A CA 1
ATOM 1120 C C . GLU A 1 142 ? 2.990 10.307 13.932 1.00 52.78 142 GLU A C 1
ATOM 1122 O O . GLU A 1 142 ? 4.161 10.040 14.209 1.00 52.78 142 GLU A O 1
ATOM 1127 N N . ARG A 1 143 ? 2.194 10.942 14.814 1.00 53.09 143 ARG A N 1
ATOM 1128 C CA . ARG A 1 143 ? 2.686 11.375 16.132 1.00 53.09 143 ARG A CA 1
ATOM 1129 C C . ARG A 1 143 ? 1.766 11.040 17.304 1.00 53.09 143 ARG A C 1
ATOM 1131 O O . ARG A 1 143 ? 0.541 11.198 17.280 1.00 53.09 143 ARG A O 1
ATOM 1138 N N . HIS A 1 144 ? 2.475 10.599 18.344 1.00 41.53 144 HIS A N 1
ATOM 1139 C CA . HIS A 1 144 ? 2.104 10.381 19.739 1.00 41.53 144 HIS A CA 1
ATOM 1140 C C . HIS A 1 144 ? 1.163 11.480 20.279 1.00 41.53 144 HIS A C 1
ATOM 1142 O O . HIS A 1 144 ? 1.192 12.601 19.763 1.00 41.53 144 HIS A O 1
ATOM 1148 N N . PRO A 1 145 ? 0.391 11.226 21.355 1.00 38.81 145 PRO A N 1
ATOM 1149 C CA . PRO A 1 145 ? -0.443 12.230 22.034 1.00 38.81 145 PRO A CA 1
ATOM 1150 C C . PRO A 1 145 ? 0.233 13.564 22.432 1.00 38.81 145 PRO A C 1
ATOM 1152 O O . PRO A 1 145 ? -0.477 14.468 22.864 1.00 38.81 145 PRO A O 1
ATOM 1155 N N . ASP A 1 146 ? 1.545 13.737 22.225 1.00 31.86 146 ASP A N 1
ATOM 1156 C CA . ASP A 1 146 ? 2.312 14.938 22.585 1.00 31.86 146 ASP A CA 1
ATOM 1157 C C . ASP A 1 146 ? 2.757 15.823 21.399 1.00 31.86 146 ASP A C 1
ATOM 1159 O O . ASP A 1 146 ? 3.620 16.682 21.577 1.00 31.86 146 ASP A O 1
ATOM 1163 N N . GLY A 1 147 ? 2.189 15.686 20.188 1.00 36.91 147 GLY A N 1
ATOM 1164 C CA . GLY A 1 147 ? 2.459 16.702 19.154 1.00 36.91 147 GLY A CA 1
ATOM 1165 C C . GLY A 1 147 ? 2.027 16.426 17.716 1.00 36.91 147 GLY A C 1
ATOM 1166 O O . GLY A 1 147 ? 2.883 16.482 16.839 1.00 36.91 147 GLY A O 1
ATOM 1167 N N . HIS A 1 148 ? 0.717 16.235 17.501 1.00 41.06 148 HIS A N 1
ATOM 1168 C CA . HIS A 1 148 ? -0.055 16.201 16.232 1.00 41.06 148 HIS A CA 1
ATOM 1169 C C . HIS A 1 148 ? -0.518 14.803 15.763 1.00 41.06 148 HIS A C 1
ATOM 1171 O O . HIS A 1 148 ? 0.213 14.071 15.108 1.00 41.06 148 HIS A O 1
ATOM 1177 N N . SER A 1 149 ? -1.778 14.443 16.043 1.00 47.69 149 SER A N 1
ATOM 1178 C CA . SER A 1 149 ? -2.393 13.178 15.601 1.00 47.69 149 SER A CA 1
ATOM 1179 C C . SER A 1 149 ? -3.346 13.400 14.413 1.00 47.69 149 SER A C 1
ATOM 1181 O O . SER A 1 149 ? -4.552 13.589 14.586 1.00 47.69 149 SER A O 1
ATOM 1183 N N . PHE A 1 150 ? -2.807 13.405 13.194 1.00 52.25 150 PHE A N 1
ATOM 1184 C CA . PHE A 1 150 ? -3.599 13.527 11.965 1.00 52.25 150 PHE A CA 1
ATOM 1185 C C . PHE A 1 150 ? -4.076 12.156 11.453 1.00 52.25 150 PHE A C 1
ATOM 1187 O O . PHE A 1 150 ? -3.287 11.218 11.350 1.00 52.25 150 PHE A O 1
ATOM 1194 N N . LEU A 1 151 ? -5.367 12.046 11.108 1.00 48.59 151 LEU A N 1
ATOM 1195 C CA . LEU A 1 151 ? -6.020 10.813 10.620 1.00 48.59 151 LEU A CA 1
ATOM 1196 C C . LEU A 1 151 ? -5.968 10.642 9.088 1.00 48.59 151 LEU A C 1
ATOM 1198 O O . LEU A 1 151 ? -6.339 9.596 8.561 1.00 48.59 151 LEU A O 1
ATOM 1202 N N . VAL A 1 152 ? -5.491 11.655 8.354 1.00 49.72 152 VAL A N 1
ATOM 1203 C CA . VAL A 1 152 ? -5.309 11.620 6.881 1.00 49.72 152 VAL A CA 1
ATOM 1204 C C . VAL A 1 152 ? -4.059 10.811 6.475 1.00 49.72 152 VAL A C 1
ATOM 1206 O O . VAL A 1 152 ? -3.756 10.638 5.291 1.00 49.72 152 VAL A O 1
ATOM 1209 N N . GLY A 1 153 ? -3.366 10.258 7.470 1.00 64.88 153 GLY A N 1
ATOM 1210 C CA . GLY A 1 153 ? -2.144 9.491 7.339 1.00 64.88 153 GLY A CA 1
ATOM 1211 C C . GLY A 1 153 ? -2.288 8.103 6.692 1.00 64.88 153 GLY A C 1
ATOM 1212 O O . GLY A 1 153 ? -3.318 7.757 6.097 1.00 64.88 153 GLY A O 1
ATOM 1213 N N . PRO A 1 154 ? -1.202 7.320 6.763 1.00 79.75 154 PRO A N 1
ATOM 1214 C CA . PRO A 1 154 ? -1.144 5.961 6.255 1.00 79.75 154 PRO A CA 1
ATOM 1215 C C . PRO A 1 154 ? -2.024 5.032 7.100 1.00 79.75 154 PRO A C 1
ATOM 1217 O O . PRO A 1 154 ? -2.219 5.237 8.297 1.00 79.75 154 PRO A O 1
ATOM 1220 N N . TYR A 1 155 ? -2.564 3.995 6.473 1.00 92.38 155 TYR A N 1
ATOM 1221 C CA . TYR A 1 155 ? -3.345 2.964 7.150 1.00 92.38 155 TYR A CA 1
ATOM 1222 C C . TYR A 1 155 ? -3.158 1.624 6.433 1.00 92.38 155 TYR A C 1
ATOM 1224 O O . TYR A 1 155 ? -2.626 1.585 5.320 1.00 92.38 155 TYR A O 1
ATOM 1232 N N . CYS A 1 156 ? -3.572 0.539 7.081 1.00 96.12 156 CYS A N 1
ATOM 1233 C CA . CYS A 1 156 ? -3.492 -0.821 6.562 1.00 96.12 156 CYS A CA 1
ATOM 1234 C C . CYS A 1 156 ? -4.884 -1.445 6.435 1.00 96.12 156 CYS A C 1
ATOM 1236 O O . CYS A 1 156 ? -5.724 -1.295 7.328 1.00 96.12 156 CYS A O 1
ATOM 1238 N N . GLY A 1 157 ? -5.107 -2.184 5.354 1.00 97.88 157 GLY A N 1
ATOM 1239 C CA . GLY A 1 157 ? -6.261 -3.057 5.181 1.00 97.88 157 GLY A CA 1
ATOM 1240 C C . GLY A 1 157 ? -5.875 -4.382 4.532 1.00 97.88 157 GLY A C 1
ATOM 1241 O O . GLY A 1 157 ? -4.748 -4.558 4.072 1.00 97.88 157 GLY A O 1
ATOM 1242 N N . ALA A 1 158 ? -6.818 -5.317 4.508 1.00 98.31 158 ALA A N 1
ATOM 1243 C CA . ALA A 1 158 ? -6.660 -6.620 3.885 1.00 98.31 158 ALA A CA 1
ATOM 1244 C C . ALA A 1 158 ? -7.724 -6.857 2.815 1.00 98.31 158 ALA A C 1
ATOM 1246 O O . ALA A 1 158 ? -8.913 -6.698 3.088 1.00 98.31 158 ALA A O 1
ATOM 1247 N N . PHE A 1 159 ? -7.280 -7.290 1.637 1.00 98.44 159 PHE A N 1
ATOM 1248 C CA . PHE A 1 159 ? -8.114 -7.848 0.578 1.00 98.44 159 PHE A CA 1
ATOM 1249 C C . PHE A 1 159 ? -8.050 -9.374 0.619 1.00 98.44 159 PHE A C 1
ATOM 1251 O O . PHE A 1 159 ? -6.977 -9.949 0.814 1.00 98.44 159 PHE A O 1
ATOM 1258 N N . PHE A 1 160 ? -9.181 -10.043 0.423 1.00 96.38 160 PHE A N 1
ATOM 1259 C CA . PHE A 1 160 ? -9.236 -11.505 0.379 1.00 96.38 160 PHE A CA 1
ATOM 1260 C C . PHE A 1 160 ? -10.375 -12.005 -0.524 1.00 96.38 160 PHE A C 1
ATOM 1262 O O . PHE A 1 160 ? -11.410 -11.347 -0.604 1.00 96.38 160 PHE A O 1
ATOM 1269 N N . PRO A 1 161 ? -10.228 -13.145 -1.225 1.00 94.19 161 PRO A N 1
ATOM 1270 C CA . PRO A 1 161 ? -11.297 -13.701 -2.058 1.00 94.19 161 PRO A CA 1
ATOM 1271 C C . PRO A 1 161 ? -12.561 -14.033 -1.266 1.00 94.19 161 PRO A C 1
ATOM 1273 O O . PRO A 1 161 ? -12.476 -14.533 -0.145 1.00 94.19 161 PRO A O 1
ATOM 1276 N N . LYS A 1 162 ? -13.730 -13.872 -1.893 1.00 90.50 162 LYS A N 1
ATOM 1277 C CA . LYS A 1 162 ? -15.011 -14.321 -1.318 1.00 90.50 162 LYS A CA 1
ATOM 1278 C C . LYS A 1 162 ? -15.073 -15.829 -1.109 1.00 90.50 162 LYS A C 1
ATOM 1280 O O . LYS A 1 162 ? -15.567 -16.302 -0.086 1.00 90.50 162 LYS A O 1
ATOM 1285 N N . ASP A 1 163 ? -14.553 -16.595 -2.068 1.00 85.00 163 ASP A N 1
ATOM 1286 C CA . ASP A 1 163 ? -14.367 -18.039 -1.909 1.00 85.00 163 ASP A CA 1
ATOM 1287 C C . ASP A 1 163 ? -13.072 -18.337 -1.141 1.00 85.00 163 ASP A C 1
ATOM 1289 O O . ASP A 1 163 ? -12.107 -18.908 -1.649 1.00 85.00 163 ASP A O 1
ATOM 1293 N N . PHE A 1 164 ? -13.045 -17.906 0.115 1.00 84.31 164 PHE A N 1
ATOM 1294 C CA . PHE A 1 164 ? -11.882 -18.060 0.980 1.00 84.31 164 PHE A CA 1
ATOM 1295 C C . PHE A 1 164 ? -11.723 -19.484 1.537 1.00 84.31 164 PHE A C 1
ATOM 1297 O O . PHE A 1 164 ? -10.653 -19.872 2.000 1.00 84.31 164 PHE A O 1
ATOM 1304 N N . SER A 1 165 ? -12.796 -20.278 1.510 1.00 77.50 165 SER A N 1
ATOM 1305 C CA . SER A 1 165 ? -12.760 -21.701 1.864 1.00 77.50 165 SER A CA 1
ATOM 1306 C C . SER A 1 165 ? -12.279 -22.594 0.720 1.00 77.50 165 SER A C 1
ATOM 1308 O O . SER A 1 165 ? -12.037 -23.781 0.955 1.00 77.50 165 SER A O 1
ATOM 1310 N N . GLY A 1 166 ? -12.198 -22.041 -0.495 1.00 70.56 166 GLY A N 1
ATOM 1311 C CA . GLY A 1 166 ? -11.870 -22.739 -1.728 1.00 70.56 166 GLY A CA 1
ATOM 1312 C C . GLY A 1 166 ? -10.403 -23.150 -1.846 1.00 70.56 166 GLY A C 1
ATOM 1313 O O . GLY A 1 166 ? -9.628 -23.149 -0.890 1.00 70.56 166 GLY A O 1
ATOM 1314 N N . HIS A 1 167 ? -10.009 -23.541 -3.057 1.00 70.88 167 HIS A N 1
ATOM 1315 C CA . HIS A 1 167 ? -8.737 -24.231 -3.285 1.00 70.88 167 HIS A CA 1
ATOM 1316 C C . HIS A 1 167 ? -7.488 -23.338 -3.173 1.00 70.88 167 HIS A C 1
ATOM 1318 O O . HIS A 1 167 ? -6.408 -23.872 -2.937 1.00 70.88 167 HIS A O 1
ATOM 1324 N N . ASN A 1 168 ? -7.625 -22.009 -3.282 1.00 83.62 168 ASN A N 1
ATOM 1325 C CA . ASN A 1 168 ? -6.501 -21.074 -3.430 1.00 83.62 168 ASN A CA 1
ATOM 1326 C C . ASN A 1 168 ? -6.643 -19.794 -2.567 1.00 83.62 168 ASN A C 1
ATOM 1328 O O . ASN A 1 168 ? -6.611 -18.691 -3.111 1.00 83.62 168 ASN A O 1
ATOM 1332 N N . PRO A 1 169 ? -6.798 -19.885 -1.233 1.00 92.06 169 PRO A N 1
ATOM 1333 C CA . PRO A 1 169 ? -6.993 -18.705 -0.397 1.00 92.06 169 PRO A CA 1
ATOM 1334 C C . PRO A 1 169 ? -5.723 -17.852 -0.324 1.00 92.06 169 PRO A C 1
ATOM 1336 O O . PRO A 1 169 ? -4.608 -18.372 -0.190 1.00 92.06 169 PRO A O 1
ATOM 1339 N N . PHE A 1 170 ? -5.880 -16.534 -0.377 1.00 95.94 170 PHE A N 1
ATOM 1340 C CA . PHE A 1 170 ? -4.783 -15.590 -0.188 1.00 95.94 170 PHE A CA 1
ATOM 1341 C C . PHE A 1 170 ? -5.265 -14.296 0.464 1.00 95.94 170 PHE A C 1
ATOM 1343 O O . PHE A 1 170 ? -6.447 -13.970 0.384 1.00 95.94 170 PHE A O 1
ATOM 1350 N N . ILE A 1 171 ? -4.356 -13.571 1.115 1.00 97.69 171 ILE A N 1
ATOM 1351 C CA . ILE A 1 171 ? -4.650 -12.277 1.743 1.00 97.69 171 ILE A CA 1
ATOM 1352 C C . ILE A 1 171 ? -3.644 -11.235 1.252 1.00 97.69 171 ILE A C 1
ATOM 1354 O O . ILE A 1 171 ? -2.445 -11.381 1.485 1.00 97.69 171 ILE A O 1
ATOM 1358 N N . GLY A 1 172 ? -4.143 -10.165 0.639 1.00 98.38 172 GLY A N 1
ATOM 1359 C CA . GLY A 1 172 ? -3.356 -8.987 0.287 1.00 98.38 172 GLY A CA 1
ATOM 1360 C C . GLY A 1 172 ? -3.378 -7.946 1.390 1.00 98.38 172 GLY A C 1
ATOM 1361 O O . GLY A 1 172 ? -4.419 -7.352 1.653 1.00 98.38 172 GLY A O 1
ATOM 1362 N N . ILE A 1 173 ? -2.239 -7.718 2.040 1.00 98.69 173 ILE A N 1
ATOM 1363 C CA . ILE A 1 173 ? -2.066 -6.709 3.090 1.00 98.69 173 ILE A CA 1
ATOM 1364 C C . ILE A 1 173 ? -1.617 -5.408 2.421 1.00 98.69 173 ILE A C 1
ATOM 1366 O O . ILE A 1 173 ? -0.452 -5.266 2.043 1.00 98.69 173 ILE A O 1
ATOM 1370 N N . ALA A 1 174 ? -2.541 -4.463 2.264 1.00 98.56 174 ALA A N 1
ATOM 1371 C CA . ALA A 1 174 ? -2.338 -3.238 1.501 1.00 98.56 174 ALA A CA 1
ATOM 1372 C C . ALA A 1 174 ? -2.204 -2.010 2.409 1.00 98.56 174 ALA A C 1
ATOM 1374 O O . ALA A 1 174 ? -3.047 -1.751 3.271 1.00 98.56 174 ALA A O 1
ATOM 1375 N N . TYR A 1 175 ? -1.157 -1.219 2.171 1.00 97.50 175 TYR A N 1
ATOM 1376 C CA . TYR A 1 175 ? -0.886 0.027 2.884 1.00 97.50 175 TYR A CA 1
ATOM 1377 C C . TYR A 1 175 ? -1.164 1.250 2.010 1.00 97.50 175 TYR A C 1
ATOM 1379 O O . TYR A 1 175 ? -0.593 1.403 0.925 1.00 97.50 175 TYR A O 1
ATOM 1387 N N . LYS A 1 176 ? -1.977 2.178 2.527 1.00 92.19 176 LYS A N 1
ATOM 1388 C CA . LYS A 1 176 ? -2.178 3.501 1.921 1.00 92.19 176 LYS A CA 1
ATOM 1389 C C . LYS A 1 176 ? -0.949 4.380 2.172 1.00 92.19 176 LYS A C 1
ATOM 1391 O O . LYS A 1 176 ? -0.438 4.440 3.290 1.00 92.19 176 LYS A O 1
ATOM 1396 N N . GLY A 1 177 ? -0.497 5.105 1.148 1.00 81.88 177 GLY A N 1
ATOM 1397 C CA . GLY A 1 177 ? 0.489 6.175 1.307 1.00 81.88 177 GLY A CA 1
ATOM 1398 C C . GLY A 1 177 ? -0.104 7.493 1.824 1.00 81.88 177 GLY A C 1
ATOM 1399 O O . GLY A 1 177 ? -1.281 7.584 2.170 1.00 81.88 177 GLY A O 1
ATOM 1400 N N . THR A 1 178 ? 0.718 8.542 1.875 1.00 74.69 178 THR A N 1
ATOM 1401 C CA . THR A 1 178 ? 0.258 9.872 2.300 1.00 74.69 178 THR A CA 1
ATOM 1402 C C . THR A 1 178 ? -0.642 10.516 1.241 1.00 74.69 178 THR A C 1
ATOM 1404 O O . THR A 1 178 ? -0.446 10.319 0.039 1.00 74.69 178 THR A O 1
ATOM 1407 N N . SER A 1 179 ? -1.623 11.300 1.688 1.00 66.12 179 SER A N 1
ATOM 1408 C CA . SER A 1 179 ? -2.410 12.191 0.824 1.00 66.12 179 SER A CA 1
ATOM 1409 C C . SER A 1 179 ? -1.798 13.599 0.724 1.00 66.12 179 SER A C 1
ATOM 1411 O O . SER A 1 179 ? -2.266 14.396 -0.081 1.00 66.12 179 SER A O 1
ATOM 1413 N N . ASN A 1 180 ? -0.753 13.899 1.507 1.00 65.31 180 ASN A N 1
ATOM 1414 C CA . ASN A 1 180 ? -0.079 15.196 1.572 1.00 65.31 180 ASN A CA 1
ATOM 1415 C C . ASN A 1 180 ? 1.403 15.041 1.197 1.00 65.31 180 ASN A C 1
ATOM 1417 O O . ASN A 1 180 ? 2.296 14.853 2.024 1.00 65.31 180 ASN A O 1
ATOM 1421 N N . PHE A 1 181 ? 1.643 15.028 -0.110 1.00 64.19 181 PHE A N 1
ATOM 1422 C CA . PHE A 1 181 ? 2.907 14.584 -0.681 1.00 64.19 181 PHE A CA 1
ATOM 1423 C C . PHE A 1 181 ? 4.058 15.587 -0.534 1.00 64.19 181 PHE A C 1
ATOM 1425 O O . PHE A 1 181 ? 5.210 15.182 -0.396 1.00 64.19 181 PHE A O 1
ATOM 1432 N N . GLY A 1 182 ? 3.755 16.888 -0.568 1.00 61.62 182 GLY A N 1
ATOM 1433 C CA . GLY A 1 182 ? 4.767 17.941 -0.456 1.00 61.62 182 GLY A CA 1
ATOM 1434 C C . GLY A 1 182 ? 5.438 17.958 0.918 1.00 61.62 182 GLY A C 1
ATOM 1435 O O . GLY A 1 182 ? 6.665 17.966 0.998 1.00 61.62 182 GLY A O 1
ATOM 1436 N N . GLU A 1 183 ? 4.641 17.901 1.988 1.00 63.81 183 GLU A N 1
ATOM 1437 C CA . GLU A 1 183 ? 5.148 17.814 3.365 1.00 63.81 183 GLU A CA 1
ATOM 1438 C C . GLU A 1 183 ? 5.898 16.496 3.584 1.00 63.81 183 GLU A C 1
ATOM 1440 O O . GLU A 1 183 ? 7.060 16.512 3.988 1.00 63.81 183 GLU A O 1
ATOM 1445 N N . PHE A 1 184 ? 5.311 15.375 3.157 1.00 68.62 184 PHE A N 1
ATOM 1446 C CA . PHE A 1 184 ? 5.961 14.068 3.231 1.00 68.62 184 PHE A CA 1
ATOM 1447 C C . PHE A 1 184 ? 7.343 14.034 2.560 1.00 68.62 184 PHE A C 1
ATOM 1449 O O . PHE A 1 184 ? 8.293 13.485 3.119 1.00 68.62 184 PHE A O 1
ATOM 1456 N N . LEU A 1 185 ? 7.487 14.611 1.363 1.00 67.31 185 LEU A N 1
ATOM 1457 C CA . LEU A 1 185 ? 8.774 14.635 0.670 1.00 67.31 185 LEU A CA 1
ATOM 1458 C C . LEU A 1 185 ? 9.815 15.455 1.445 1.00 67.31 185 LEU A C 1
ATOM 1460 O O . LEU A 1 185 ? 10.974 15.044 1.527 1.00 67.31 185 LEU A O 1
ATOM 1464 N N . ASN A 1 186 ? 9.409 16.582 2.032 1.00 63.19 186 ASN A N 1
ATOM 1465 C CA . ASN A 1 186 ? 10.286 17.403 2.866 1.00 63.19 186 ASN A CA 1
ATOM 1466 C C . ASN A 1 186 ? 10.738 16.644 4.121 1.00 63.19 186 ASN A C 1
ATOM 1468 O O . ASN A 1 186 ? 11.935 16.620 4.422 1.00 63.19 186 ASN A O 1
ATOM 1472 N N . ASP A 1 187 ? 9.818 15.958 4.796 1.00 65.75 187 ASP A N 1
ATOM 1473 C CA . ASP A 1 187 ? 10.131 15.142 5.972 1.00 65.75 187 ASP A CA 1
ATOM 1474 C C . ASP A 1 187 ? 11.052 13.975 5.623 1.00 65.75 187 ASP A C 1
ATOM 1476 O O . ASP A 1 187 ? 11.997 13.670 6.352 1.00 65.75 187 ASP A O 1
ATOM 1480 N N . LEU A 1 188 ? 10.853 13.361 4.457 1.00 69.50 188 LEU A N 1
ATOM 1481 C CA . LEU A 1 188 ? 11.693 12.269 3.990 1.00 69.50 188 LEU A CA 1
ATOM 1482 C C . LEU A 1 188 ? 13.106 12.731 3.604 1.00 69.50 188 LEU A C 1
ATOM 1484 O O . LEU A 1 188 ? 14.083 12.008 3.812 1.00 69.50 188 LEU A O 1
ATOM 1488 N N . LEU A 1 189 ? 13.251 13.951 3.084 1.00 66.50 189 LEU A N 1
ATOM 1489 C CA . LEU A 1 189 ? 14.561 14.580 2.886 1.00 66.50 189 LEU A CA 1
ATOM 1490 C C . LEU A 1 189 ? 15.260 14.885 4.222 1.00 66.50 189 LEU A C 1
ATOM 1492 O O . LEU A 1 189 ? 16.494 14.884 4.287 1.00 66.50 189 LEU A O 1
ATOM 1496 N N . ALA A 1 190 ? 14.483 15.110 5.282 1.00 62.00 190 ALA A N 1
ATOM 1497 C CA . ALA A 1 190 ? 14.952 15.306 6.649 1.00 62.00 190 ALA A CA 1
ATOM 1498 C C . ALA A 1 190 ? 14.986 14.010 7.488 1.00 62.00 190 ALA A C 1
ATOM 1500 O O . ALA A 1 190 ? 15.258 14.077 8.689 1.00 62.00 190 ALA A O 1
ATOM 1501 N N . ALA A 1 191 ? 14.737 12.844 6.876 1.00 74.19 191 ALA A N 1
ATOM 1502 C CA . ALA A 1 191 ? 14.494 11.595 7.588 1.00 74.19 191 ALA A CA 1
ATOM 1503 C C . ALA A 1 191 ? 15.586 11.267 8.616 1.00 74.19 191 ALA A C 1
ATOM 1505 O O . ALA A 1 191 ? 16.779 11.189 8.304 1.00 74.19 191 ALA A O 1
ATOM 1506 N N . SER A 1 192 ? 15.150 11.013 9.850 1.00 81.56 192 SER A N 1
ATOM 1507 C CA . SER A 1 192 ? 15.993 10.502 10.931 1.00 81.56 192 SER A CA 1
ATOM 1508 C C . SER A 1 192 ? 15.903 8.977 11.023 1.00 81.56 192 SER A C 1
ATOM 1510 O O . SER A 1 192 ? 14.956 8.359 10.526 1.00 81.56 192 SER A O 1
ATOM 1512 N N . THR A 1 193 ? 16.904 8.355 11.649 1.00 86.56 193 THR A N 1
ATOM 1513 C CA . THR A 1 193 ? 16.921 6.908 11.896 1.00 86.56 193 THR A CA 1
ATOM 1514 C C . THR A 1 193 ? 16.661 6.571 13.352 1.00 86.56 193 THR A C 1
ATOM 1516 O O . THR A 1 193 ? 16.947 7.355 14.255 1.00 86.56 193 THR A O 1
ATOM 1519 N N . ILE A 1 194 ? 16.139 5.368 13.571 1.00 89.06 194 ILE A N 1
ATOM 1520 C CA . ILE A 1 194 ? 16.082 4.725 14.877 1.00 89.06 194 ILE A CA 1
ATOM 1521 C C . ILE A 1 194 ? 16.594 3.294 14.777 1.00 89.06 194 ILE A C 1
ATOM 1523 O O . ILE A 1 194 ? 16.399 2.621 13.765 1.00 89.06 194 ILE A O 1
ATOM 1527 N N . LYS A 1 195 ? 17.232 2.819 15.848 1.00 93.56 195 LYS A N 1
ATOM 1528 C CA . LYS A 1 195 ? 17.559 1.407 16.014 1.00 93.56 195 LYS A CA 1
ATOM 1529 C C . LYS A 1 195 ? 16.302 0.633 16.404 1.00 93.56 195 LYS A C 1
ATOM 1531 O O . LYS A 1 195 ? 15.750 0.860 17.482 1.00 93.56 195 LYS A O 1
ATOM 1536 N N . ALA A 1 196 ? 15.886 -0.303 15.559 1.00 92.31 196 ALA A N 1
ATOM 1537 C CA . ALA A 1 196 ? 14.724 -1.159 15.771 1.00 92.31 196 ALA A CA 1
ATOM 1538 C C . ALA A 1 196 ? 14.990 -2.224 16.857 1.00 92.31 196 ALA A C 1
ATOM 1540 O O . ALA A 1 196 ? 15.080 -3.409 16.581 1.00 92.31 196 ALA A O 1
ATOM 1541 N N . SER A 1 197 ? 15.193 -1.836 18.116 1.00 88.50 197 SER A N 1
ATOM 1542 C CA . SER A 1 197 ? 15.540 -2.793 19.180 1.00 88.50 197 SER A CA 1
ATOM 1543 C C . SER A 1 197 ? 14.453 -3.867 19.359 1.00 88.50 197 SER A C 1
ATOM 1545 O O . SER A 1 197 ? 13.297 -3.551 19.630 1.00 88.50 197 SER A O 1
ATOM 1547 N N . GLY A 1 198 ? 14.834 -5.138 19.215 1.00 90.88 198 GLY A N 1
ATOM 1548 C CA . GLY A 1 198 ? 13.947 -6.302 19.263 1.00 90.88 198 GLY A CA 1
ATOM 1549 C C . GLY A 1 198 ? 13.164 -6.577 17.974 1.00 90.88 198 GLY A C 1
ATOM 1550 O O . GLY A 1 198 ? 12.386 -7.523 17.949 1.00 90.88 198 GLY A O 1
ATOM 1551 N N . ARG A 1 199 ? 13.350 -5.781 16.912 1.00 94.31 199 ARG A N 1
ATOM 1552 C CA . ARG A 1 199 ? 12.630 -5.890 15.629 1.00 94.31 199 ARG A CA 1
ATOM 1553 C C . ARG A 1 199 ? 13.570 -5.660 14.452 1.00 94.31 199 ARG A C 1
ATOM 1555 O O . ARG A 1 199 ? 14.658 -5.136 14.638 1.00 94.31 199 ARG A O 1
ATOM 1562 N N . LEU A 1 200 ? 13.189 -6.056 13.241 1.00 96.31 200 LEU A N 1
ATOM 1563 C CA . LEU A 1 200 ? 13.922 -5.750 12.002 1.00 96.31 200 LEU A CA 1
ATOM 1564 C C . LEU A 1 200 ? 15.440 -5.998 12.139 1.00 96.31 200 LEU A C 1
ATOM 1566 O O . LEU A 1 200 ? 16.272 -5.158 11.789 1.00 96.31 200 LEU A O 1
ATOM 1570 N N . TRP A 1 201 ? 15.794 -7.125 12.764 1.00 96.62 201 TRP A N 1
ATOM 1571 C CA . TRP A 1 201 ? 17.169 -7.536 13.070 1.00 96.62 201 TRP A CA 1
ATOM 1572 C C . TRP A 1 201 ? 18.022 -6.540 13.886 1.00 96.62 201 TRP A C 1
ATOM 1574 O O . TRP A 1 201 ? 19.248 -6.586 13.823 1.00 96.62 201 TRP A O 1
ATOM 1584 N N . ASN A 1 202 ? 17.410 -5.669 14.695 1.00 95.88 202 ASN A N 1
ATOM 1585 C CA . ASN A 1 202 ? 18.086 -4.620 15.474 1.00 95.88 202 ASN A CA 1
ATOM 1586 C C . ASN A 1 202 ? 18.860 -3.594 14.622 1.00 95.88 202 ASN A C 1
ATOM 1588 O O . ASN A 1 202 ? 19.833 -3.006 15.107 1.00 95.88 202 ASN A O 1
ATOM 1592 N N . THR A 1 203 ? 18.434 -3.389 13.375 1.00 95.75 203 THR A N 1
ATOM 1593 C CA . THR A 1 203 ? 19.064 -2.468 12.414 1.00 95.75 203 THR A CA 1
ATOM 1594 C C . THR A 1 203 ? 18.505 -1.050 12.503 1.00 95.75 203 THR A C 1
ATOM 1596 O O . THR A 1 203 ? 17.558 -0.772 13.246 1.00 95.75 203 THR A O 1
ATOM 1599 N N . GLU A 1 204 ? 19.122 -0.128 11.766 1.00 93.50 204 GLU A N 1
ATOM 1600 C CA . GLU A 1 204 ? 18.648 1.246 11.642 1.00 93.50 204 GLU A CA 1
ATOM 1601 C C . GLU A 1 204 ? 17.645 1.420 10.493 1.00 93.50 204 GLU A C 1
ATOM 1603 O O . GLU A 1 204 ? 17.952 1.198 9.317 1.00 93.50 204 GLU A O 1
ATOM 1608 N N . VAL A 1 205 ? 16.459 1.921 10.833 1.00 93.50 205 VAL A N 1
ATOM 1609 C CA . VAL A 1 205 ? 15.379 2.221 9.883 1.00 93.50 205 VAL A CA 1
ATOM 1610 C C . VAL A 1 205 ? 14.864 3.647 10.056 1.00 93.50 205 VAL A C 1
ATOM 1612 O O . VAL A 1 205 ? 15.172 4.307 11.050 1.00 93.50 205 VAL A O 1
ATOM 1615 N N . CYS A 1 206 ? 14.103 4.153 9.084 1.00 90.31 206 CYS A N 1
ATOM 1616 C CA . CYS A 1 206 ? 13.495 5.478 9.179 1.00 90.31 206 CYS A CA 1
ATOM 1617 C C . CYS A 1 206 ? 12.514 5.534 10.360 1.00 90.31 206 CYS A C 1
ATOM 1619 O O . CYS A 1 206 ? 11.578 4.735 10.451 1.00 90.31 206 CYS A O 1
ATOM 1621 N N . SER A 1 207 ? 12.713 6.499 11.259 1.00 85.69 207 SER A N 1
ATOM 1622 C CA . SER A 1 207 ? 11.885 6.672 12.459 1.00 85.69 207 SER A CA 1
ATOM 1623 C C . SER A 1 207 ? 10.419 6.966 12.126 1.00 85.69 207 SER A C 1
ATOM 1625 O O . SER A 1 207 ? 9.531 6.430 12.788 1.00 85.69 207 SER A O 1
ATOM 1627 N N . GLY A 1 208 ? 10.173 7.736 11.059 1.00 81.44 208 GLY A N 1
ATOM 1628 C CA . GLY A 1 208 ? 8.833 8.080 10.577 1.00 81.44 208 GLY A CA 1
ATOM 1629 C C . GLY A 1 208 ? 8.019 6.877 10.096 1.00 81.44 208 GLY A C 1
ATOM 1630 O O . GLY A 1 208 ? 6.799 6.930 10.112 1.00 81.44 208 GLY A O 1
ATOM 1631 N N . PHE A 1 209 ? 8.671 5.770 9.724 1.00 88.88 209 PHE A N 1
ATOM 1632 C CA . PHE A 1 209 ? 7.986 4.523 9.357 1.00 88.88 209 PHE A CA 1
ATOM 1633 C C . PHE A 1 209 ? 7.938 3.539 10.529 1.00 88.88 209 PHE A C 1
ATOM 1635 O O . PHE A 1 209 ? 6.982 2.783 10.684 1.00 88.88 209 PHE A O 1
ATOM 1642 N N . TYR A 1 210 ? 8.974 3.543 11.370 1.00 90.19 210 TYR A N 1
ATOM 1643 C CA . TYR A 1 210 ? 9.086 2.622 12.493 1.00 90.19 210 TYR A CA 1
ATOM 1644 C C . TYR A 1 210 ? 8.049 2.895 13.581 1.00 90.19 210 TYR A C 1
ATOM 1646 O O . TYR A 1 210 ? 7.354 1.975 14.013 1.00 90.19 210 TYR A O 1
ATOM 1654 N N . TYR A 1 211 ? 7.941 4.145 14.042 1.00 86.75 211 TYR A N 1
ATOM 1655 C CA . TYR A 1 211 ? 7.088 4.455 15.187 1.00 86.75 211 TYR A CA 1
ATOM 1656 C C . TYR A 1 211 ? 5.608 4.182 14.920 1.00 86.75 211 TYR A C 1
ATOM 1658 O O . TYR A 1 211 ? 5.012 3.503 15.761 1.00 86.75 211 TYR A O 1
ATOM 1666 N N . PRO A 1 212 ? 5.021 4.601 13.784 1.00 85.56 212 PRO A N 1
ATOM 1667 C CA . PRO A 1 212 ? 3.608 4.343 13.538 1.00 85.56 212 PRO A CA 1
ATOM 1668 C C . PRO A 1 212 ? 3.277 2.855 13.424 1.00 85.56 212 PRO A C 1
ATOM 1670 O O . PRO A 1 212 ? 2.157 2.469 13.719 1.00 85.56 212 PRO A O 1
ATOM 1673 N N . LEU A 1 213 ? 4.237 2.008 13.030 1.00 89.81 213 LEU A N 1
ATOM 1674 C CA . LEU A 1 213 ? 4.016 0.573 12.826 1.00 89.81 213 LEU A CA 1
ATOM 1675 C C . LEU A 1 213 ? 4.278 -0.281 14.082 1.00 89.81 213 LEU A C 1
ATOM 1677 O O . LEU A 1 213 ? 3.567 -1.259 14.330 1.00 89.81 213 LEU A O 1
ATOM 1681 N N . PHE A 1 214 ? 5.295 0.075 14.874 1.00 90.56 214 PHE A N 1
ATOM 1682 C CA . PHE A 1 214 ? 5.805 -0.760 15.971 1.00 90.56 214 PHE A CA 1
ATOM 1683 C C . PHE A 1 214 ? 5.642 -0.159 17.368 1.00 90.56 214 PHE A C 1
ATOM 1685 O O . PHE A 1 214 ? 6.078 -0.770 18.348 1.00 90.56 214 PHE A O 1
ATOM 1692 N N . SER A 1 215 ? 5.037 1.021 17.495 1.00 84.12 215 SER A N 1
ATOM 1693 C CA . SER A 1 215 ? 4.680 1.556 18.812 1.00 84.12 215 SER A CA 1
ATOM 1694 C C . SER A 1 215 ? 3.402 0.916 19.338 1.00 84.12 215 SER A C 1
ATOM 1696 O O . SER A 1 215 ? 2.514 0.513 18.589 1.00 84.12 215 SER A O 1
ATOM 1698 N N . THR A 1 216 ? 3.313 0.837 20.659 1.00 81.56 216 THR A N 1
ATOM 1699 C CA . THR A 1 216 ? 2.097 0.437 21.358 1.00 81.56 216 THR A CA 1
ATOM 1700 C C . THR A 1 216 ? 1.164 1.634 21.511 1.00 81.56 216 THR A C 1
ATOM 1702 O O . THR A 1 216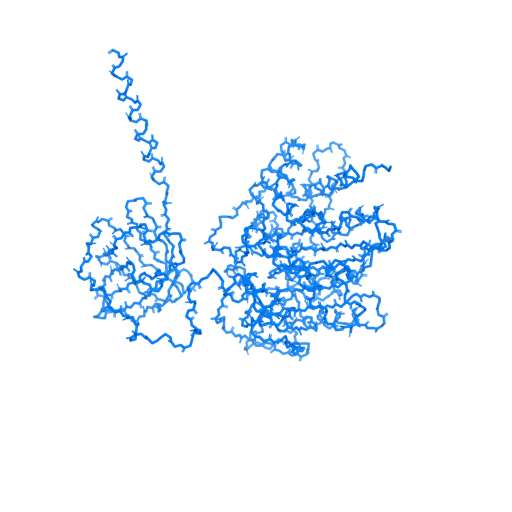 ? 1.560 2.661 22.059 1.00 81.56 216 THR A O 1
ATOM 1705 N N . TYR A 1 217 ? -0.094 1.453 21.120 1.00 73.75 217 TYR A N 1
ATOM 1706 C CA . TYR A 1 217 ? -1.199 2.361 21.401 1.00 73.75 217 TYR A CA 1
ATOM 1707 C C . TYR A 1 217 ? -1.970 1.816 22.605 1.00 73.75 217 TYR A C 1
ATOM 1709 O O . TYR A 1 217 ? -2.401 0.665 22.593 1.00 73.75 217 TYR A O 1
ATOM 1717 N N . SER A 1 218 ? -2.093 2.605 23.672 1.00 64.69 218 SER A N 1
ATOM 1718 C CA . SER A 1 218 ? -2.758 2.186 24.912 1.00 64.69 218 SER A CA 1
ATOM 1719 C C . SER A 1 218 ? -4.065 2.946 25.079 1.00 64.69 218 SER A C 1
ATOM 1721 O O . SER A 1 218 ? -4.047 4.135 25.396 1.00 64.69 218 SER A O 1
ATOM 1723 N N . ALA A 1 219 ? -5.197 2.268 24.899 1.00 56.31 219 ALA A N 1
ATOM 1724 C CA . ALA A 1 219 ? -6.510 2.837 25.186 1.00 56.31 219 ALA A CA 1
ATOM 1725 C C . ALA A 1 219 ? -6.920 2.598 26.649 1.00 56.31 219 ALA A C 1
ATOM 1727 O O . ALA A 1 219 ? -6.580 1.577 27.252 1.00 56.31 219 ALA A O 1
ATOM 1728 N N . LYS A 1 220 ? -7.711 3.518 27.216 1.00 51.50 220 LYS A N 1
ATOM 1729 C CA . LYS A 1 220 ? -8.575 3.200 28.361 1.00 51.50 220 LYS A CA 1
ATOM 1730 C C . LYS A 1 220 ? -9.856 2.590 27.797 1.00 51.50 220 LYS A C 1
ATOM 1732 O O . LYS A 1 220 ? -10.667 3.308 27.224 1.00 51.50 220 LYS A O 1
ATOM 1737 N N . THR A 1 221 ? -10.031 1.284 27.943 1.00 49.47 221 THR A N 1
ATOM 1738 C CA . THR A 1 221 ? -11.250 0.573 27.543 1.00 49.47 221 THR A CA 1
ATOM 1739 C C . THR A 1 221 ? -12.458 1.105 28.327 1.00 49.47 221 THR A C 1
ATOM 1741 O O . THR A 1 221 ? -12.430 1.183 29.555 1.00 49.47 221 THR A O 1
ATOM 1744 N N . LEU A 1 222 ? -13.526 1.485 27.615 1.00 49.12 222 LEU A N 1
ATOM 1745 C CA . LEU A 1 222 ? -14.786 1.989 28.194 1.00 49.12 222 LEU A CA 1
ATOM 1746 C C . LEU A 1 222 ? -15.633 0.879 28.847 1.00 49.12 222 LEU A C 1
ATOM 1748 O O . LEU A 1 222 ? -16.605 1.161 29.545 1.00 49.12 222 LEU A O 1
ATOM 1752 N N . THR A 1 223 ? -15.261 -0.387 28.658 1.00 46.91 223 THR A N 1
ATOM 1753 C CA . THR A 1 223 ? -15.918 -1.538 29.280 1.00 46.91 223 THR A CA 1
ATOM 1754 C C . THR A 1 223 ? -15.305 -1.826 30.648 1.00 46.91 223 THR A C 1
ATOM 1756 O O . THR A 1 223 ? -14.137 -2.201 30.768 1.00 46.91 223 THR A O 1
ATOM 1759 N N . THR A 1 224 ? -16.113 -1.663 31.693 1.00 45.09 224 THR A N 1
ATOM 1760 C CA . THR A 1 224 ? -15.786 -1.950 33.093 1.00 45.09 224 THR A CA 1
ATOM 1761 C C . THR A 1 224 ? -15.043 -3.284 33.261 1.00 45.09 224 THR A C 1
ATOM 1763 O O . THR A 1 224 ? -15.547 -4.329 32.861 1.00 45.09 224 THR A O 1
ATOM 1766 N N . THR A 1 225 ? -13.877 -3.238 33.920 1.00 41.66 225 THR A N 1
ATOM 1767 C CA . THR A 1 225 ? -13.016 -4.353 34.393 1.00 41.66 225 THR A CA 1
ATOM 1768 C C . THR A 1 225 ? -12.070 -5.073 33.415 1.00 41.66 225 THR A C 1
ATOM 1770 O O . THR A 1 225 ? -11.331 -5.946 33.867 1.00 41.66 225 THR A O 1
ATOM 1773 N N . ALA A 1 226 ? -11.965 -4.687 32.140 1.00 42.88 226 ALA A N 1
ATOM 1774 C CA . ALA A 1 226 ? -10.982 -5.294 31.227 1.00 42.88 226 ALA A CA 1
ATOM 1775 C C . ALA A 1 226 ? -9.641 -4.530 31.194 1.00 42.88 226 ALA A C 1
ATOM 1777 O O . ALA A 1 226 ? -9.608 -3.304 31.254 1.00 42.88 226 ALA A O 1
ATOM 1778 N N . ALA A 1 227 ? -8.532 -5.273 31.116 1.00 43.19 227 ALA A N 1
ATOM 1779 C CA . ALA A 1 227 ? -7.163 -4.765 31.051 1.00 43.19 227 ALA A CA 1
ATOM 1780 C C . ALA A 1 227 ? -6.963 -3.707 29.947 1.00 43.19 227 ALA A C 1
ATOM 1782 O O . ALA A 1 227 ? -7.650 -3.731 28.928 1.00 43.19 227 ALA A O 1
ATOM 1783 N N . VAL A 1 228 ? -5.979 -2.817 30.132 1.00 48.28 228 VAL A N 1
ATOM 1784 C CA . VAL A 1 228 ? -5.488 -1.916 29.074 1.00 48.28 228 VAL A CA 1
ATOM 1785 C C . VAL A 1 228 ? -5.099 -2.770 27.867 1.00 48.28 228 VAL A C 1
ATOM 1787 O O . VAL A 1 228 ? -4.105 -3.498 27.914 1.00 48.28 228 VAL A O 1
ATOM 1790 N N . THR A 1 229 ? -5.879 -2.705 26.791 1.00 54.94 229 THR A N 1
ATOM 1791 C CA . THR A 1 229 ? -5.538 -3.343 25.522 1.00 54.94 229 THR A CA 1
ATOM 1792 C C . THR A 1 229 ? -4.508 -2.467 24.825 1.00 54.94 229 THR A C 1
ATOM 1794 O O . THR A 1 229 ? -4.824 -1.463 24.194 1.00 54.94 229 THR A O 1
ATOM 1797 N N . SER A 1 230 ? -3.241 -2.827 25.010 1.00 58.41 230 SER A N 1
ATOM 1798 C CA . SER A 1 230 ? -2.128 -2.303 24.228 1.00 58.41 230 SER A CA 1
ATOM 1799 C C . SER A 1 230 ? -2.210 -2.907 22.825 1.00 58.41 230 SER A C 1
ATOM 1801 O O . SER A 1 230 ? -2.064 -4.116 22.659 1.00 58.41 230 SER A O 1
ATOM 1803 N N . THR A 1 231 ? -2.429 -2.075 21.809 1.00 78.06 231 THR A N 1
ATOM 1804 C CA . THR A 1 231 ? -2.494 -2.507 20.407 1.00 78.06 231 THR A CA 1
ATOM 1805 C C . THR A 1 231 ? -1.306 -1.944 19.645 1.00 78.06 231 THR A C 1
ATOM 1807 O O . THR A 1 231 ? -1.118 -0.733 19.597 1.00 78.06 231 THR A O 1
ATOM 1810 N N . MET A 1 232 ? -0.487 -2.811 19.060 1.00 87.56 232 MET A N 1
ATOM 1811 C CA . MET A 1 232 ? 0.576 -2.429 18.130 1.00 87.56 232 MET A CA 1
ATOM 1812 C C . MET A 1 232 ? 0.101 -2.751 16.710 1.00 87.56 232 MET A C 1
ATOM 1814 O O . MET A 1 232 ? -0.257 -3.907 16.487 1.00 87.56 232 MET A O 1
ATOM 1818 N N . PRO A 1 233 ? 0.101 -1.813 15.748 1.00 92.00 233 PRO A N 1
ATOM 1819 C CA . PRO A 1 233 ? -0.461 -2.057 14.421 1.00 92.00 233 PRO A CA 1
ATOM 1820 C C . PRO A 1 233 ? 0.162 -3.252 13.691 1.00 92.00 233 PRO A C 1
ATOM 1822 O O . PRO A 1 233 ? -0.574 -4.031 13.094 1.00 92.00 233 PRO A O 1
ATOM 1825 N N . PHE A 1 234 ? 1.471 -3.497 13.821 1.00 94.06 234 PHE A N 1
ATOM 1826 C CA . PHE A 1 234 ? 2.068 -4.744 13.317 1.00 94.06 234 PHE A CA 1
ATOM 1827 C C . PHE A 1 234 ? 1.400 -6.012 13.895 1.00 94.06 234 PHE A C 1
ATOM 1829 O O . PHE A 1 234 ? 1.058 -6.936 13.159 1.00 94.06 234 PHE A O 1
ATOM 1836 N N . VAL A 1 235 ? 1.144 -6.039 15.206 1.00 92.81 235 VAL A N 1
ATOM 1837 C CA . VAL A 1 235 ? 0.449 -7.156 15.870 1.00 92.81 235 VAL A CA 1
ATOM 1838 C C . VAL A 1 235 ? -1.017 -7.228 15.437 1.00 92.81 235 VAL A C 1
ATOM 1840 O O . VAL A 1 235 ? -1.553 -8.321 15.271 1.00 92.81 235 VAL A O 1
ATOM 1843 N N . MET A 1 236 ? -1.670 -6.087 15.200 1.00 94.00 236 MET A N 1
ATOM 1844 C CA . MET A 1 236 ? -3.044 -6.053 14.687 1.00 94.00 236 MET A CA 1
ATOM 1845 C C . MET A 1 236 ? -3.143 -6.693 13.300 1.00 94.00 236 MET A C 1
ATOM 1847 O O . MET A 1 236 ? -4.099 -7.429 13.060 1.00 94.00 236 MET A O 1
ATOM 1851 N N . VAL A 1 237 ? -2.143 -6.482 12.433 1.00 95.81 237 VAL A N 1
ATOM 1852 C CA . VAL A 1 237 ? -2.021 -7.165 11.133 1.00 95.81 237 VAL A CA 1
ATOM 1853 C C . VAL A 1 237 ? -1.890 -8.671 11.321 1.00 95.81 237 VAL A C 1
ATOM 1855 O O . VAL A 1 237 ? -2.651 -9.420 10.710 1.00 95.81 237 VAL A O 1
ATOM 1858 N N . GLN A 1 238 ? -0.997 -9.125 12.209 1.00 94.94 238 GLN A N 1
ATOM 1859 C CA . GLN A 1 238 ? -0.856 -10.556 12.495 1.00 94.94 238 GLN A CA 1
ATOM 1860 C C . GLN A 1 238 ? -2.177 -11.168 12.974 1.00 94.94 238 GLN A C 1
ATOM 1862 O O . GLN A 1 238 ? -2.617 -12.183 12.441 1.00 94.94 238 GLN A O 1
ATOM 1867 N N . GLN A 1 239 ? -2.840 -10.526 13.934 1.00 93.69 239 GLN A N 1
ATOM 1868 C CA . GLN A 1 239 ? -4.115 -10.981 14.482 1.00 93.69 239 GLN A CA 1
ATOM 1869 C C . GLN A 1 239 ? -5.255 -10.943 13.451 1.00 93.69 239 GLN A C 1
ATOM 1871 O O . GLN A 1 239 ? -6.083 -11.841 13.430 1.00 93.69 239 GLN A O 1
ATOM 1876 N N . ALA A 1 240 ? -5.330 -9.925 12.587 1.00 94.62 240 ALA A N 1
ATOM 1877 C CA . ALA A 1 240 ? -6.343 -9.866 11.530 1.00 94.62 240 ALA A CA 1
ATOM 1878 C C . ALA A 1 240 ? -6.182 -11.021 10.534 1.00 94.62 240 ALA A C 1
ATOM 1880 O O . ALA A 1 240 ? -7.165 -11.671 10.188 1.00 94.62 240 ALA A O 1
ATOM 1881 N N . VAL A 1 241 ? -4.945 -11.336 10.138 1.00 95.06 241 VAL A N 1
ATOM 1882 C CA . VAL A 1 241 ? -4.666 -12.521 9.317 1.00 95.06 241 VAL A CA 1
ATOM 1883 C C . VAL A 1 241 ? -5.054 -13.796 10.064 1.00 95.06 241 VAL A C 1
ATOM 1885 O O . VAL A 1 241 ? -5.773 -14.617 9.504 1.00 95.06 241 VAL A O 1
ATOM 1888 N N . GLN A 1 242 ? -4.655 -13.948 11.330 1.00 93.31 242 GLN A N 1
ATOM 1889 C CA . GLN A 1 242 ? -5.020 -15.107 12.157 1.00 93.31 242 GLN A CA 1
ATOM 1890 C C . GLN A 1 242 ? -6.538 -15.311 12.258 1.00 93.31 242 GLN A C 1
ATOM 1892 O O . GLN A 1 242 ? -6.999 -16.445 12.155 1.00 93.31 242 GLN A O 1
ATOM 1897 N N . ASP A 1 243 ? -7.313 -14.235 12.404 1.00 92.19 243 ASP A N 1
ATOM 1898 C CA . ASP A 1 243 ? -8.774 -14.309 12.454 1.00 92.19 243 ASP A CA 1
ATOM 1899 C C . ASP A 1 243 ? -9.360 -14.728 11.097 1.00 92.19 243 ASP A C 1
ATOM 1901 O O . ASP A 1 243 ? -10.222 -15.607 11.036 1.00 92.19 243 ASP A O 1
ATOM 1905 N N . LEU A 1 244 ? -8.867 -14.154 9.993 1.00 91.88 244 LEU A N 1
ATOM 1906 C CA . LEU A 1 244 ? -9.336 -14.464 8.637 1.00 91.88 244 LEU A CA 1
ATOM 1907 C C . LEU A 1 244 ? -9.050 -15.918 8.242 1.00 91.88 244 LEU A C 1
ATOM 1909 O O . LEU A 1 244 ? -9.927 -16.602 7.706 1.00 91.88 244 LEU A O 1
ATOM 1913 N N . ILE A 1 245 ? -7.854 -16.433 8.543 1.00 91.69 245 ILE A N 1
ATOM 1914 C CA . ILE A 1 245 ? -7.462 -17.794 8.145 1.00 91.69 245 ILE A CA 1
ATOM 1915 C C . ILE A 1 245 ? -8.233 -18.896 8.875 1.00 91.69 245 ILE A C 1
ATOM 1917 O O . ILE A 1 245 ? -8.245 -20.025 8.394 1.00 91.69 245 ILE A O 1
ATOM 1921 N N . THR A 1 246 ? -8.967 -18.586 9.952 1.00 89.88 246 THR A N 1
ATOM 1922 C CA . THR A 1 246 ? -9.905 -19.544 10.577 1.00 89.88 246 THR A CA 1
ATOM 1923 C C . THR A 1 246 ? -10.988 -20.043 9.614 1.00 89.88 246 THR A C 1
ATOM 1925 O O . THR A 1 246 ? -11.637 -21.059 9.868 1.00 89.88 246 THR A O 1
ATOM 1928 N N . ARG A 1 247 ? -11.200 -19.325 8.503 1.00 87.00 247 ARG A N 1
ATOM 1929 C CA . ARG A 1 247 ? -12.157 -19.659 7.443 1.00 87.00 247 ARG A CA 1
ATOM 1930 C C . ARG A 1 247 ? -11.541 -20.454 6.293 1.00 87.00 247 ARG A C 1
ATOM 1932 O O . ARG A 1 247 ? -12.290 -21.000 5.484 1.00 87.00 247 ARG A O 1
ATOM 1939 N N . ALA A 1 248 ? -10.216 -20.513 6.210 1.00 87.88 248 ALA A N 1
ATOM 1940 C CA . ALA A 1 248 ? -9.519 -21.239 5.163 1.00 87.88 248 ALA A CA 1
ATOM 1941 C C . ALA A 1 248 ? -9.450 -22.737 5.489 1.00 87.88 248 ALA A C 1
ATOM 1943 O O . ALA A 1 248 ? -9.303 -23.141 6.641 1.00 87.88 248 ALA A O 1
ATOM 1944 N N . THR A 1 249 ? -9.547 -23.574 4.455 1.00 85.62 249 THR A N 1
ATOM 1945 C CA . THR A 1 249 ? -9.396 -25.037 4.577 1.00 85.62 249 THR A CA 1
ATOM 1946 C C . THR A 1 249 ? -8.017 -25.527 4.133 1.00 85.62 249 THR A C 1
ATOM 1948 O O . THR A 1 249 ? -7.639 -26.666 4.403 1.00 85.62 249 THR A O 1
ATOM 1951 N N . THR A 1 250 ? -7.255 -24.660 3.468 1.00 87.12 250 THR A N 1
ATOM 1952 C CA . THR A 1 250 ? -5.901 -24.901 2.969 1.00 87.12 250 THR A CA 1
ATOM 1953 C C . THR A 1 250 ? -4.972 -23.776 3.428 1.00 87.12 250 THR A C 1
ATOM 1955 O O . THR A 1 250 ? -5.418 -22.750 3.944 1.00 87.12 250 THR A O 1
ATOM 1958 N N . THR A 1 251 ? -3.661 -23.968 3.267 1.00 88.44 251 THR A N 1
ATOM 1959 C CA . THR A 1 251 ? -2.659 -22.951 3.609 1.00 88.44 251 THR A CA 1
ATOM 1960 C C . THR A 1 251 ? -2.943 -21.652 2.871 1.00 88.44 251 THR A C 1
ATOM 1962 O O . THR A 1 251 ? -2.989 -21.647 1.642 1.00 88.44 251 THR A O 1
ATOM 1965 N N . VAL A 1 252 ? -3.068 -20.549 3.606 1.00 92.88 252 VAL A N 1
ATOM 1966 C CA . VAL A 1 252 ? -3.234 -19.201 3.050 1.00 92.88 252 VAL A CA 1
ATOM 1967 C C . VAL A 1 252 ? -1.866 -18.613 2.723 1.00 92.88 252 VAL A C 1
ATOM 1969 O O . VAL A 1 252 ? -0.958 -18.686 3.547 1.00 92.88 252 VAL A O 1
ATOM 1972 N N . ILE A 1 253 ? -1.718 -18.023 1.537 1.00 93.50 253 ILE A N 1
ATOM 1973 C CA . ILE A 1 253 ? -0.534 -17.233 1.170 1.00 93.50 253 ILE A CA 1
ATOM 1974 C C . ILE A 1 253 ? -0.887 -15.765 1.378 1.00 93.50 253 ILE A C 1
ATOM 1976 O O . ILE A 1 253 ? -1.952 -15.317 0.959 1.00 93.50 253 ILE A O 1
ATOM 1980 N N . THR A 1 254 ? -0.016 -15.014 2.037 1.00 96.00 254 THR A N 1
ATOM 1981 C CA . THR A 1 254 ? -0.161 -13.561 2.129 1.00 96.00 254 THR A CA 1
ATOM 1982 C C . THR A 1 254 ? 0.784 -12.864 1.171 1.00 96.00 254 THR A C 1
ATOM 1984 O O . THR A 1 254 ? 1.929 -13.290 1.044 1.00 96.00 254 THR A O 1
ATOM 1987 N N . HIS A 1 255 ? 0.386 -11.726 0.630 1.00 97.88 255 HIS A N 1
ATOM 1988 C CA . HIS A 1 255 ? 1.316 -10.759 0.057 1.00 97.88 255 HIS A CA 1
ATOM 1989 C C . HIS A 1 255 ? 1.170 -9.419 0.767 1.00 97.88 255 HIS A C 1
ATOM 1991 O O . HIS A 1 255 ? 0.130 -9.113 1.350 1.00 97.88 255 HIS A O 1
ATOM 1997 N N . VAL A 1 256 ? 2.233 -8.624 0.751 1.00 98.38 256 VAL A N 1
ATOM 1998 C CA . VAL A 1 256 ? 2.233 -7.275 1.322 1.00 98.38 256 VAL A CA 1
ATOM 1999 C C . VAL A 1 256 ? 2.457 -6.280 0.200 1.00 98.38 256 VAL A C 1
ATOM 2001 O O . VAL A 1 256 ? 3.327 -6.473 -0.652 1.00 98.38 256 VAL A O 1
ATOM 2004 N N . THR A 1 257 ? 1.681 -5.203 0.184 1.00 98.75 257 THR A N 1
ATOM 2005 C CA . THR A 1 257 ? 1.773 -4.207 -0.871 1.00 98.75 257 THR A CA 1
ATOM 2006 C C . THR A 1 257 ? 1.533 -2.783 -0.393 1.00 98.75 257 THR A C 1
ATOM 2008 O O . THR A 1 257 ? 0.914 -2.540 0.643 1.00 98.75 257 THR A O 1
ATOM 2011 N N . GLY A 1 258 ? 2.083 -1.824 -1.129 1.00 98.00 258 GLY A N 1
ATOM 2012 C CA . GLY A 1 258 ? 1.851 -0.415 -0.867 1.00 98.00 258 GLY A CA 1
ATOM 2013 C C . GLY A 1 258 ? 2.447 0.491 -1.935 1.00 98.00 258 GLY A C 1
ATOM 2014 O O . GLY A 1 258 ? 3.506 0.214 -2.511 1.00 98.00 258 GLY A O 1
ATOM 2015 N N . HIS A 1 259 ? 1.771 1.615 -2.152 1.00 95.94 259 HIS A N 1
ATOM 2016 C CA . HIS A 1 259 ? 2.217 2.697 -3.022 1.00 95.94 259 HIS A CA 1
ATOM 2017 C C . HIS A 1 259 ? 2.760 3.875 -2.200 1.00 95.94 259 HIS A C 1
ATOM 2019 O O . HIS A 1 259 ? 2.249 4.172 -1.116 1.00 95.94 259 HIS A O 1
ATOM 2025 N N . SER A 1 260 ? 3.767 4.585 -2.719 1.00 92.06 260 SER A N 1
ATOM 2026 C CA . SER A 1 260 ? 4.338 5.772 -2.070 1.00 92.06 260 SER A CA 1
ATOM 2027 C C . SER A 1 260 ? 4.835 5.458 -0.650 1.00 92.06 260 SER A C 1
ATOM 2029 O O . SER A 1 260 ? 5.487 4.437 -0.428 1.00 92.06 260 SER A O 1
ATOM 2031 N N . LEU A 1 261 ? 4.497 6.290 0.339 1.00 90.56 261 LEU A N 1
ATOM 2032 C CA . LEU A 1 261 ? 4.721 6.027 1.763 1.00 90.56 261 LEU A CA 1
ATOM 2033 C C . LEU A 1 261 ? 4.222 4.631 2.205 1.00 90.56 261 LEU A C 1
ATOM 2035 O O . LEU A 1 261 ? 4.869 3.983 3.027 1.00 90.56 261 LEU A O 1
ATOM 2039 N N . GLY A 1 262 ? 3.130 4.123 1.624 1.00 94.31 262 GLY A N 1
ATOM 2040 C CA . GLY A 1 262 ? 2.621 2.777 1.895 1.00 94.31 262 GLY A CA 1
ATOM 2041 C C . GLY A 1 262 ? 3.626 1.683 1.526 1.00 94.31 262 GLY A C 1
ATOM 2042 O O . GLY A 1 262 ? 3.724 0.679 2.224 1.00 94.31 262 GLY A O 1
ATOM 2043 N N . GLY A 1 263 ? 4.453 1.900 0.498 1.00 96.38 263 GLY A N 1
ATOM 2044 C CA . GLY A 1 263 ? 5.519 0.973 0.106 1.00 96.38 263 GLY A CA 1
ATOM 2045 C C . GLY A 1 263 ? 6.614 0.818 1.171 1.00 96.38 263 GLY A C 1
ATOM 2046 O O . GLY A 1 263 ? 7.166 -0.271 1.343 1.00 96.38 263 GLY A O 1
ATOM 2047 N N . ALA A 1 264 ? 6.895 1.869 1.948 1.00 94.94 264 ALA A N 1
ATOM 2048 C CA . ALA A 1 264 ? 7.820 1.770 3.075 1.00 94.94 264 ALA A CA 1
ATOM 2049 C C . ALA A 1 264 ? 7.232 0.967 4.242 1.00 94.94 264 ALA A C 1
ATOM 2051 O O . ALA A 1 264 ? 7.923 0.108 4.791 1.00 94.94 264 ALA A O 1
ATOM 2052 N N . TYR A 1 265 ? 5.958 1.183 4.586 1.00 96.69 265 TYR A N 1
ATOM 2053 C CA . TYR A 1 265 ? 5.280 0.369 5.601 1.00 96.69 265 TYR A CA 1
ATOM 2054 C C . TYR A 1 265 ? 5.163 -1.093 5.184 1.00 96.69 265 TYR A C 1
ATOM 2056 O O . TYR A 1 265 ? 5.425 -1.974 6.002 1.00 96.69 265 TYR A O 1
ATOM 2064 N N . ALA A 1 266 ? 4.852 -1.350 3.912 1.00 98.12 266 ALA A N 1
ATOM 2065 C CA . ALA A 1 266 ? 4.845 -2.689 3.340 1.00 98.12 266 ALA A CA 1
ATOM 2066 C C . ALA A 1 266 ? 6.219 -3.364 3.484 1.00 98.12 266 ALA A C 1
ATOM 2068 O O . ALA A 1 266 ? 6.302 -4.503 3.938 1.00 98.12 266 ALA A O 1
ATOM 2069 N N . THR A 1 267 ? 7.303 -2.631 3.199 1.00 97.81 267 THR A N 1
ATOM 2070 C CA . THR A 1 267 ? 8.683 -3.120 3.361 1.00 97.81 267 THR A CA 1
ATOM 2071 C C . THR A 1 267 ? 8.998 -3.490 4.810 1.00 97.81 267 THR A C 1
ATOM 2073 O O . THR A 1 267 ? 9.492 -4.585 5.070 1.00 97.81 267 THR A O 1
ATOM 2076 N N . LEU A 1 268 ? 8.710 -2.609 5.775 1.00 97.69 268 LEU A N 1
ATOM 2077 C CA . LEU A 1 268 ? 8.989 -2.900 7.187 1.00 97.69 268 LEU A CA 1
ATOM 2078 C C . LEU A 1 268 ? 8.112 -4.037 7.727 1.00 97.69 268 LEU A C 1
ATOM 2080 O O . LEU A 1 268 ? 8.599 -4.886 8.471 1.00 97.69 268 LEU A O 1
ATOM 2084 N N . THR A 1 269 ? 6.840 -4.074 7.334 1.00 97.75 269 THR A N 1
ATOM 2085 C CA . THR A 1 269 ? 5.898 -5.127 7.737 1.00 97.75 269 THR A CA 1
ATOM 2086 C C . THR A 1 269 ? 6.350 -6.480 7.220 1.00 97.75 269 THR A C 1
ATOM 2088 O O . THR A 1 269 ? 6.480 -7.410 8.009 1.00 97.75 269 THR A O 1
ATOM 2091 N N . HIS A 1 270 ? 6.647 -6.585 5.921 1.00 96.81 270 HIS A N 1
ATOM 2092 C CA . HIS A 1 270 ? 7.128 -7.829 5.321 1.00 96.81 270 HIS A CA 1
ATOM 2093 C C . HIS A 1 270 ? 8.433 -8.284 5.976 1.00 96.81 270 HIS A C 1
ATOM 2095 O O . HIS A 1 270 ? 8.512 -9.418 6.431 1.00 96.81 270 HIS A O 1
ATOM 2101 N N . GLY A 1 271 ? 9.389 -7.372 6.186 1.00 95.75 271 GLY A N 1
ATOM 2102 C CA . GLY A 1 271 ? 10.643 -7.693 6.872 1.00 95.75 271 GLY A CA 1
ATOM 2103 C C . GLY A 1 271 ? 10.447 -8.243 8.287 1.00 95.75 271 GLY A C 1
ATOM 2104 O O . GLY A 1 271 ? 11.136 -9.183 8.677 1.00 95.75 271 GLY A O 1
ATOM 2105 N N . GLN A 1 272 ? 9.489 -7.712 9.053 1.00 96.56 272 GLN A N 1
ATOM 2106 C CA . GLN A 1 272 ? 9.171 -8.259 10.375 1.00 96.56 272 GLN A CA 1
ATOM 2107 C C . GLN A 1 272 ? 8.408 -9.592 10.287 1.00 96.56 272 GLN A C 1
ATOM 2109 O O . GLN A 1 272 ? 8.659 -10.489 11.092 1.00 96.56 272 GLN A O 1
ATOM 2114 N N . LEU A 1 273 ? 7.533 -9.775 9.293 1.00 94.75 273 LEU A N 1
ATOM 2115 C CA . LEU A 1 273 ? 6.880 -11.064 9.028 1.00 94.75 273 LEU A CA 1
ATOM 2116 C C . LEU A 1 273 ? 7.893 -12.147 8.634 1.00 94.75 273 LEU A C 1
ATOM 2118 O O . LEU A 1 273 ? 7.733 -13.293 9.038 1.00 94.75 273 LEU A O 1
ATOM 2122 N N . CYS A 1 274 ? 8.980 -11.805 7.942 1.00 92.12 274 CYS A N 1
ATOM 2123 C CA . CYS A 1 274 ? 10.079 -12.736 7.673 1.00 92.12 274 CYS A CA 1
ATOM 2124 C C . CYS A 1 274 ? 10.777 -13.232 8.955 1.00 92.12 274 CYS A C 1
ATOM 2126 O O . CYS A 1 274 ? 11.430 -14.275 8.924 1.00 92.12 274 CYS A O 1
ATOM 2128 N N . ILE A 1 275 ? 10.669 -12.490 10.067 1.00 92.62 275 ILE A N 1
ATOM 2129 C CA . ILE A 1 275 ? 11.249 -12.842 11.374 1.00 92.62 275 ILE A CA 1
ATOM 2130 C C . ILE A 1 275 ? 10.253 -13.642 12.219 1.00 92.62 275 ILE A C 1
ATOM 2132 O O . ILE A 1 275 ? 10.616 -14.667 12.791 1.00 92.62 275 ILE A O 1
ATOM 2136 N N . GLU A 1 276 ? 9.016 -13.156 12.336 1.00 91.56 276 GLU A N 1
ATOM 2137 C CA . GLU A 1 276 ? 8.038 -13.664 13.312 1.00 91.56 276 GLU A CA 1
ATOM 2138 C C . GLU A 1 276 ? 6.897 -14.480 12.688 1.00 91.56 276 GLU A C 1
ATOM 2140 O O . GLU A 1 276 ? 6.164 -15.176 13.396 1.00 91.56 276 GLU A O 1
ATOM 2145 N N . GLY A 1 277 ? 6.720 -14.394 11.369 1.00 91.50 277 GLY A N 1
ATOM 2146 C CA . GLY A 1 277 ? 5.572 -14.943 10.658 1.00 91.50 277 GLY A CA 1
ATOM 2147 C C . GLY A 1 277 ? 4.241 -14.401 11.184 1.00 91.50 277 GLY A C 1
ATOM 2148 O O . GLY A 1 277 ? 4.147 -13.309 11.747 1.00 91.50 277 GLY A O 1
ATOM 2149 N N . PHE A 1 278 ? 3.196 -15.211 11.030 1.00 89.69 278 PHE A N 1
ATOM 2150 C CA . PHE A 1 278 ? 1.857 -14.948 11.565 1.00 89.69 278 PHE A CA 1
ATOM 2151 C C . PHE A 1 278 ? 1.584 -15.758 12.840 1.00 89.69 278 PHE A C 1
ATOM 2153 O O . PHE A 1 278 ? 0.454 -16.183 1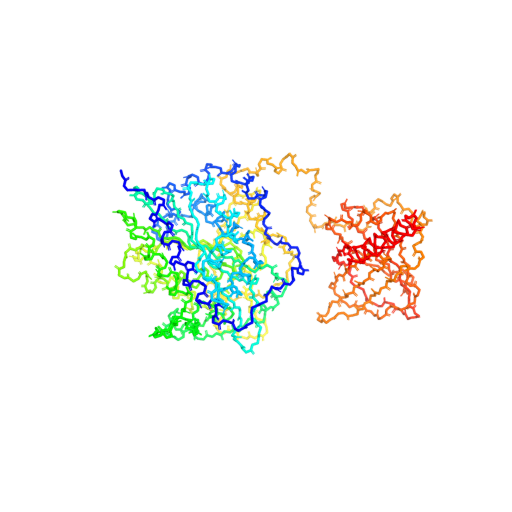3.090 1.00 89.69 278 PHE A O 1
ATOM 2160 N N . GLY A 1 279 ? 2.613 -16.008 13.656 1.00 76.69 279 GLY A N 1
ATOM 2161 C CA . GLY A 1 279 ? 2.506 -16.851 14.847 1.00 76.69 279 GLY A CA 1
ATOM 2162 C C . GLY A 1 279 ? 2.156 -18.310 14.520 1.00 76.69 279 GLY A C 1
ATOM 2163 O O . GLY A 1 279 ? 2.532 -18.838 13.478 1.00 76.69 279 GLY A O 1
ATOM 2164 N N . ALA A 1 280 ? 1.430 -18.980 15.420 1.00 66.12 280 ALA A N 1
ATOM 2165 C CA . ALA A 1 280 ? 1.164 -20.421 15.327 1.00 66.12 280 ALA A CA 1
ATOM 2166 C C . ALA A 1 280 ? 0.141 -20.829 14.245 1.00 66.12 280 ALA A C 1
ATOM 2168 O O . ALA A 1 280 ? 0.006 -22.015 13.960 1.00 66.12 280 ALA A O 1
ATOM 2169 N N . ALA A 1 281 ? -0.599 -19.880 13.662 1.00 59.16 281 ALA A N 1
ATOM 2170 C CA . ALA A 1 281 ? -1.822 -20.178 12.915 1.00 59.16 281 ALA A CA 1
ATOM 2171 C C . ALA A 1 281 ? -1.638 -20.422 11.398 1.00 59.16 281 ALA A C 1
ATOM 2173 O O . ALA A 1 281 ? -2.613 -20.725 10.722 1.00 59.16 281 ALA A O 1
ATOM 2174 N N . GLY A 1 282 ? -0.414 -20.391 10.855 1.00 68.88 282 GLY A N 1
ATOM 2175 C CA . GLY A 1 282 ? -0.122 -21.105 9.598 1.00 68.88 282 GLY A CA 1
ATOM 2176 C C . GLY A 1 282 ? -0.463 -20.411 8.270 1.00 68.88 282 GLY A C 1
ATOM 2177 O O . GLY A 1 282 ? -0.674 -21.104 7.274 1.00 68.88 282 GLY A O 1
ATOM 2178 N N . ALA A 1 283 ? -0.473 -19.074 8.210 1.00 89.19 283 ALA A N 1
ATOM 2179 C CA . ALA A 1 283 ? -0.369 -18.366 6.929 1.00 89.19 283 ALA A CA 1
ATOM 2180 C C . ALA A 1 283 ? 1.100 -18.294 6.468 1.00 89.19 283 ALA A C 1
ATOM 2182 O O . ALA A 1 283 ? 1.998 -18.043 7.276 1.00 89.19 283 ALA A O 1
ATOM 2183 N N . ALA A 1 284 ? 1.342 -18.506 5.175 1.00 92.00 284 ALA A N 1
ATOM 2184 C CA . ALA A 1 284 ? 2.663 -18.396 4.570 1.00 92.00 284 ALA A CA 1
ATOM 2185 C C . ALA A 1 284 ? 2.966 -16.940 4.196 1.00 92.00 284 ALA A C 1
ATOM 2187 O O . ALA A 1 284 ? 2.146 -16.269 3.564 1.00 92.00 284 ALA A O 1
ATOM 2188 N N . VAL A 1 285 ? 4.166 -16.475 4.549 1.00 92.94 285 VAL A N 1
ATOM 2189 C CA . VAL A 1 285 ? 4.678 -15.163 4.134 1.00 92.94 285 VAL A CA 1
ATOM 2190 C C . VAL A 1 285 ? 5.093 -15.253 2.665 1.00 92.94 285 VAL A C 1
ATOM 2192 O O . VAL A 1 285 ? 6.180 -15.730 2.346 1.00 92.94 285 VAL A O 1
ATOM 2195 N N . GLY A 1 286 ? 4.198 -14.838 1.772 1.00 94.12 286 GLY A N 1
ATOM 2196 C CA . GLY A 1 286 ? 4.446 -14.747 0.337 1.00 94.12 286 GLY A CA 1
ATOM 2197 C C . GLY A 1 286 ? 5.164 -13.453 -0.042 1.00 94.12 286 GLY A C 1
ATOM 2198 O O . GLY A 1 286 ? 6.125 -13.040 0.612 1.00 94.12 286 GLY A O 1
ATOM 2199 N N . ASP A 1 287 ? 4.735 -12.842 -1.140 1.00 95.44 287 ASP A N 1
ATOM 2200 C CA . ASP A 1 287 ? 5.513 -11.812 -1.828 1.00 95.44 287 ASP A CA 1
ATOM 2201 C C . ASP A 1 287 ? 5.341 -10.401 -1.243 1.00 95.44 287 ASP A C 1
ATOM 2203 O O . ASP A 1 287 ? 4.331 -10.064 -0.622 1.00 95.44 287 ASP A O 1
ATOM 2207 N N . LEU A 1 288 ? 6.326 -9.541 -1.510 1.00 96.81 288 LEU A N 1
ATOM 2208 C CA . LEU A 1 288 ? 6.255 -8.095 -1.291 1.00 96.81 288 LEU A CA 1
ATOM 2209 C C . LEU A 1 288 ? 6.236 -7.366 -2.637 1.00 96.81 288 LEU A C 1
ATOM 2211 O O . LEU A 1 288 ? 7.167 -7.513 -3.428 1.00 96.81 288 LEU A O 1
ATOM 2215 N N . TYR A 1 289 ? 5.244 -6.501 -2.851 1.00 98.06 289 TYR A N 1
ATOM 2216 C CA . TYR A 1 289 ? 5.149 -5.633 -4.028 1.00 98.06 289 TYR A CA 1
ATOM 2217 C C . TYR A 1 289 ? 5.044 -4.169 -3.612 1.00 98.06 289 TYR A C 1
ATOM 2219 O O . TYR A 1 289 ? 4.034 -3.745 -3.054 1.00 98.06 289 TYR A O 1
ATOM 2227 N N . THR A 1 290 ? 6.067 -3.370 -3.903 1.00 98.25 290 THR A N 1
ATOM 2228 C CA . THR A 1 290 ? 6.061 -1.930 -3.592 1.00 98.25 290 THR A CA 1
ATOM 2229 C C . THR A 1 290 ? 6.063 -1.094 -4.863 1.00 98.25 290 THR A C 1
ATOM 2231 O O . THR A 1 290 ? 6.771 -1.419 -5.814 1.00 98.25 290 THR A O 1
ATOM 2234 N N . PHE A 1 291 ? 5.297 -0.002 -4.867 1.00 97.94 291 PHE A N 1
ATOM 2235 C CA . PHE A 1 291 ? 5.137 0.887 -6.021 1.00 97.94 291 PHE A CA 1
ATOM 2236 C C . PHE A 1 291 ? 5.565 2.298 -5.642 1.00 97.94 291 PHE A C 1
ATOM 2238 O O . PHE A 1 291 ? 4.938 2.939 -4.800 1.00 97.94 291 PHE A O 1
ATOM 2245 N N . GLY A 1 292 ? 6.674 2.776 -6.202 1.00 95.25 292 GLY A N 1
ATOM 2246 C CA . GLY A 1 292 ? 7.171 4.117 -5.880 1.00 95.25 292 GLY A CA 1
ATOM 2247 C C . GLY A 1 292 ? 7.536 4.298 -4.407 1.00 95.25 292 GLY A C 1
ATOM 2248 O O . GLY A 1 292 ? 7.505 5.413 -3.901 1.00 95.25 292 GLY A O 1
ATOM 2249 N N . GLY A 1 293 ? 7.838 3.213 -3.692 1.00 94.12 293 GLY A N 1
ATOM 2250 C CA . GLY A 1 293 ? 8.179 3.273 -2.274 1.00 94.12 293 GLY A CA 1
ATOM 2251 C C . GLY A 1 293 ? 9.527 3.964 -2.035 1.00 94.12 293 GLY A C 1
ATOM 2252 O O . GLY A 1 293 ? 10.466 3.730 -2.804 1.00 94.12 293 GLY A O 1
ATOM 2253 N N . PRO A 1 294 ? 9.668 4.795 -0.986 1.00 93.56 294 PRO A N 1
ATOM 2254 C CA . PRO A 1 294 ? 10.959 5.350 -0.592 1.00 93.56 294 PRO A CA 1
ATOM 2255 C C . PRO A 1 294 ? 11.835 4.291 0.093 1.00 93.56 294 PRO A C 1
ATOM 2257 O O . PRO A 1 294 ? 11.374 3.203 0.443 1.00 93.56 294 PRO A O 1
ATOM 2260 N N . ARG A 1 295 ? 13.111 4.609 0.332 1.00 94.62 295 ARG A N 1
ATOM 2261 C CA . ARG A 1 295 ? 14.008 3.727 1.098 1.00 94.62 295 ARG A CA 1
ATOM 2262 C C . ARG A 1 295 ? 13.584 3.698 2.565 1.00 94.62 295 ARG A C 1
ATOM 2264 O O . ARG A 1 295 ? 13.495 4.742 3.206 1.00 94.62 295 ARG A O 1
ATOM 2271 N N . ALA A 1 296 ? 13.369 2.501 3.106 1.00 94.69 296 ALA A N 1
ATOM 2272 C CA . ALA A 1 296 ? 12.847 2.329 4.462 1.00 94.69 296 ALA A CA 1
ATOM 2273 C C . ALA A 1 296 ? 13.932 2.224 5.551 1.00 94.69 296 ALA A C 1
ATOM 2275 O O . ALA A 1 296 ? 13.673 2.548 6.711 1.00 94.69 296 ALA A O 1
ATOM 2276 N N . GLY A 1 297 ? 15.152 1.811 5.198 1.00 93.81 297 GLY A N 1
ATOM 2277 C CA . GLY A 1 297 ? 16.235 1.616 6.160 1.00 93.81 297 GLY A CA 1
ATOM 2278 C C . GLY A 1 297 ? 17.629 1.729 5.563 1.00 93.81 297 GLY A C 1
ATOM 2279 O O . GLY A 1 297 ? 17.799 2.053 4.384 1.00 93.81 297 GLY A O 1
ATOM 2280 N N . ARG A 1 298 ? 18.634 1.525 6.415 1.00 93.25 298 ARG A N 1
ATOM 2281 C CA . ARG A 1 298 ? 20.042 1.616 6.025 1.00 93.25 298 ARG A CA 1
ATOM 2282 C C . ARG A 1 298 ? 20.557 0.322 5.369 1.00 93.25 298 ARG A C 1
ATOM 2284 O O . ARG A 1 298 ? 19.834 -0.661 5.216 1.00 93.25 298 ARG A O 1
ATOM 2291 N N . GLY A 1 299 ? 21.816 0.334 4.935 1.00 93.50 299 GLY A N 1
ATOM 2292 C CA . GLY A 1 299 ? 22.477 -0.780 4.250 1.00 93.50 299 GLY A CA 1
ATOM 2293 C C . GLY A 1 299 ? 22.518 -2.087 5.037 1.00 93.50 299 GLY A C 1
ATOM 2294 O O . GLY A 1 299 ? 22.375 -3.154 4.440 1.00 93.50 299 GLY A O 1
ATOM 2295 N N . ASP A 1 300 ? 22.661 -2.026 6.359 1.00 94.00 300 ASP A N 1
ATOM 2296 C CA . ASP A 1 300 ? 22.569 -3.187 7.250 1.00 94.00 300 ASP A CA 1
ATOM 2297 C C . ASP A 1 300 ? 21.163 -3.805 7.251 1.00 94.00 300 ASP A C 1
ATOM 2299 O O . ASP A 1 300 ? 21.041 -5.019 7.083 1.00 94.00 300 ASP A O 1
ATOM 2303 N N . PHE A 1 301 ? 20.112 -2.979 7.336 1.00 96.12 301 PHE A N 1
ATOM 2304 C CA . PHE A 1 301 ? 18.723 -3.421 7.178 1.00 96.12 301 PHE A CA 1
ATOM 2305 C C . PHE A 1 301 ? 18.513 -4.118 5.831 1.00 96.12 301 PHE A C 1
ATOM 2307 O O . PHE A 1 301 ? 18.069 -5.261 5.799 1.00 96.12 301 PHE A O 1
ATOM 2314 N N . ALA A 1 302 ? 18.890 -3.476 4.721 1.00 95.50 302 ALA A N 1
ATOM 2315 C CA . ALA A 1 302 ? 18.701 -4.043 3.385 1.00 95.50 302 ALA A CA 1
ATOM 2316 C C . ALA A 1 302 ? 19.488 -5.348 3.168 1.00 95.50 302 ALA A C 1
ATOM 2318 O O . ALA A 1 302 ? 19.000 -6.268 2.512 1.00 95.50 302 ALA A O 1
ATOM 2319 N N . THR A 1 303 ? 20.688 -5.450 3.747 1.00 95.06 303 THR A N 1
ATOM 2320 C CA . THR A 1 303 ? 21.519 -6.661 3.678 1.00 95.06 303 THR A CA 1
ATOM 2321 C C . THR A 1 303 ? 20.886 -7.817 4.447 1.00 95.06 303 THR A C 1
ATOM 2323 O O . THR A 1 303 ? 20.790 -8.921 3.912 1.00 95.06 303 THR A O 1
ATOM 2326 N N . LEU A 1 304 ? 20.434 -7.578 5.683 1.00 94.56 304 LEU A N 1
ATOM 2327 C CA . LEU A 1 304 ? 19.796 -8.615 6.500 1.00 94.56 304 LEU A CA 1
ATOM 2328 C C . LEU A 1 304 ? 18.419 -8.999 5.965 1.00 94.56 304 LEU A C 1
ATOM 2330 O O . LEU A 1 304 ? 18.088 -10.180 5.972 1.00 94.56 304 LEU A O 1
ATOM 2334 N N . PHE A 1 305 ? 17.674 -8.039 5.415 1.00 94.12 305 PHE A N 1
ATOM 2335 C CA . PHE A 1 305 ? 16.440 -8.308 4.687 1.00 94.12 305 PHE A CA 1
ATOM 2336 C C . PHE A 1 305 ? 16.712 -9.233 3.498 1.00 94.12 305 PHE A C 1
ATOM 2338 O O . PHE A 1 305 ? 16.102 -10.286 3.383 1.00 94.12 305 PHE A O 1
ATOM 2345 N N . LYS A 1 306 ? 17.673 -8.894 2.627 1.00 91.69 306 LYS A N 1
ATOM 2346 C CA . LYS A 1 306 ? 18.031 -9.757 1.490 1.00 91.69 306 LYS A CA 1
ATOM 2347 C C . LYS A 1 306 ? 18.416 -11.166 1.948 1.00 91.69 306 LYS A C 1
ATOM 2349 O O . LYS A 1 306 ? 18.071 -12.136 1.282 1.00 91.69 306 LYS A O 1
ATOM 2354 N N . ALA A 1 307 ? 19.136 -11.279 3.063 1.00 89.69 307 ALA A N 1
ATOM 2355 C CA . ALA A 1 307 ? 19.550 -12.567 3.608 1.00 89.69 307 ALA A CA 1
ATOM 2356 C C . ALA A 1 307 ? 18.374 -13.378 4.177 1.00 89.69 307 ALA A C 1
ATOM 2358 O O . ALA A 1 307 ? 18.379 -14.598 4.043 1.00 89.69 307 ALA A O 1
ATOM 2359 N N . SER A 1 308 ? 17.380 -12.727 4.792 1.00 86.69 308 SER A N 1
ATOM 2360 C CA . SER A 1 308 ? 16.221 -13.404 5.389 1.00 86.69 308 SER A CA 1
ATOM 2361 C C . SER A 1 308 ? 15.256 -13.959 4.356 1.00 86.69 308 SER A C 1
ATOM 2363 O O . SER A 1 308 ? 14.589 -14.952 4.631 1.00 86.69 308 SER A O 1
ATOM 2365 N N . VAL A 1 309 ? 15.233 -13.357 3.168 1.00 83.62 309 VAL A N 1
ATOM 2366 C CA . VAL A 1 309 ? 14.428 -13.854 2.061 1.00 83.62 309 VAL A CA 1
ATOM 2367 C C . VAL A 1 309 ? 15.209 -14.793 1.139 1.00 83.62 309 VAL A C 1
ATOM 2369 O O . VAL A 1 309 ? 14.562 -15.469 0.364 1.00 83.62 309 VAL A O 1
ATOM 2372 N N . ALA A 1 310 ? 16.546 -14.909 1.219 1.00 77.25 310 ALA A N 1
ATOM 2373 C CA . ALA A 1 310 ? 17.372 -15.727 0.309 1.00 77.25 310 ALA A CA 1
ATOM 2374 C C . ALA A 1 310 ? 17.135 -17.254 0.425 1.00 77.25 310 ALA A C 1
ATOM 2376 O O . ALA A 1 310 ? 16.846 -17.740 1.517 1.00 77.25 310 ALA A O 1
ATOM 2377 N N . PRO A 1 311 ? 17.327 -18.051 -0.654 1.00 71.00 311 PRO A N 1
ATOM 2378 C CA . PRO A 1 311 ? 17.192 -19.508 -0.582 1.00 71.00 311 PRO A CA 1
ATOM 2379 C C . PRO A 1 311 ? 18.050 -20.123 0.539 1.00 71.00 311 PRO A C 1
ATOM 2381 O O . PRO A 1 311 ? 19.185 -19.675 0.738 1.00 71.00 311 PRO A O 1
ATOM 2384 N N . PRO A 1 312 ? 17.577 -21.181 1.227 1.00 63.69 312 PRO A N 1
ATOM 2385 C CA . PRO A 1 312 ? 16.411 -22.015 0.910 1.00 63.69 312 PRO A CA 1
ATOM 2386 C C . PRO A 1 312 ? 15.140 -21.650 1.708 1.00 63.69 312 PRO A C 1
ATOM 2388 O O . PRO A 1 312 ? 14.505 -22.531 2.278 1.00 63.69 312 PRO A O 1
ATOM 2391 N N . THR A 1 313 ? 14.783 -20.371 1.824 1.00 68.00 313 THR A N 1
ATOM 2392 C CA . THR A 1 313 ? 13.556 -19.977 2.538 1.00 68.00 313 THR A CA 1
ATOM 2393 C C . THR A 1 313 ? 12.299 -20.370 1.750 1.00 68.00 313 THR A C 1
ATOM 2395 O O . THR A 1 313 ? 12.272 -20.306 0.522 1.00 68.00 313 THR A O 1
ATOM 2398 N N . ASP A 1 314 ? 11.227 -20.712 2.467 1.00 71.56 314 ASP A N 1
ATOM 2399 C CA . ASP A 1 314 ? 9.879 -20.882 1.896 1.00 71.56 314 ASP A CA 1
ATOM 2400 C C . ASP A 1 314 ? 9.138 -19.532 1.753 1.00 71.56 314 ASP A C 1
ATOM 2402 O O . ASP A 1 314 ? 7.923 -19.489 1.561 1.00 71.56 314 ASP A O 1
ATOM 2406 N N . GLN A 1 315 ? 9.857 -18.413 1.901 1.00 80.31 315 GLN A N 1
ATOM 2407 C CA . GLN A 1 315 ? 9.295 -17.066 1.829 1.00 80.31 315 GLN A CA 1
ATOM 2408 C C . GLN A 1 315 ? 9.157 -16.609 0.371 1.00 80.31 315 GLN A C 1
ATOM 2410 O O . GLN A 1 315 ? 9.889 -17.057 -0.518 1.00 80.31 315 GLN A O 1
ATOM 2415 N N . GLY A 1 316 ? 8.201 -15.715 0.121 1.00 82.12 316 GLY A N 1
ATOM 2416 C CA . GLY A 1 316 ? 8.005 -15.133 -1.203 1.00 82.12 316 GLY A CA 1
ATOM 2417 C C . GLY A 1 316 ? 9.082 -14.138 -1.628 1.00 82.12 316 GLY A C 1
ATOM 2418 O O . GLY A 1 316 ? 9.935 -13.699 -0.855 1.00 82.12 316 GLY A O 1
ATOM 2419 N N . SER A 1 317 ? 9.031 -13.788 -2.909 1.00 89.81 317 SER A N 1
ATOM 2420 C CA . SER A 1 317 ? 9.925 -12.829 -3.550 1.00 89.81 317 SER A CA 1
ATOM 2421 C C . SER A 1 317 ? 9.567 -11.388 -3.181 1.00 89.81 317 SER A C 1
ATOM 2423 O O . SER A 1 317 ? 8.417 -11.057 -2.896 1.00 89.81 317 SER A O 1
ATOM 2425 N N . THR A 1 318 ? 10.546 -10.489 -3.247 1.00 92.56 318 THR A N 1
ATOM 2426 C CA . THR A 1 318 ? 10.331 -9.059 -2.997 1.00 92.56 318 THR A CA 1
ATOM 2427 C C . THR A 1 318 ? 10.611 -8.237 -4.237 1.00 92.56 318 THR A C 1
ATOM 2429 O O . THR A 1 318 ? 11.655 -8.405 -4.860 1.00 92.56 318 THR A O 1
ATOM 2432 N N . TRP A 1 319 ? 9.708 -7.319 -4.570 1.00 95.50 319 TRP A N 1
ATOM 2433 C CA . TRP A 1 319 ? 9.781 -6.518 -5.783 1.00 95.50 319 TRP A CA 1
ATOM 2434 C C . TRP A 1 319 ? 9.549 -5.042 -5.497 1.00 95.50 319 TRP A C 1
ATOM 2436 O O . TRP A 1 319 ? 8.528 -4.629 -4.938 1.00 95.50 319 TRP A O 1
ATOM 2446 N N . ARG A 1 320 ? 10.500 -4.227 -5.950 1.00 96.56 320 ARG A N 1
ATOM 2447 C CA . ARG A 1 320 ? 10.362 -2.771 -6.005 1.00 96.56 320 ARG A CA 1
ATOM 2448 C C . ARG A 1 320 ? 10.058 -2.330 -7.422 1.00 96.56 320 ARG A C 1
ATOM 2450 O O . ARG A 1 320 ? 10.945 -2.313 -8.274 1.00 96.56 320 ARG A O 1
ATOM 2457 N N . ILE A 1 321 ? 8.814 -1.957 -7.663 1.00 98.12 321 ILE A N 1
ATOM 2458 C CA . ILE A 1 321 ? 8.348 -1.462 -8.946 1.00 98.12 321 ILE A CA 1
ATOM 2459 C C . ILE A 1 321 ? 8.454 0.061 -8.929 1.00 98.12 321 ILE A C 1
ATOM 2461 O O . ILE A 1 321 ? 7.871 0.740 -8.083 1.00 98.12 321 ILE A O 1
ATOM 2465 N N . VAL A 1 322 ? 9.222 0.604 -9.868 1.00 97.06 322 VAL A N 1
ATOM 2466 C CA . VAL A 1 322 ? 9.494 2.039 -9.971 1.00 97.06 322 VAL A CA 1
ATOM 2467 C C . VAL A 1 322 ? 9.058 2.531 -11.336 1.00 97.06 322 VAL A C 1
ATOM 2469 O O . VAL A 1 322 ? 9.554 2.059 -12.356 1.00 97.06 322 VAL A O 1
ATOM 2472 N N . ASN A 1 323 ? 8.155 3.501 -11.376 1.00 95.50 323 ASN A N 1
ATOM 2473 C CA . ASN A 1 323 ? 7.802 4.144 -12.628 1.00 95.50 323 ASN A CA 1
ATOM 2474 C C . ASN A 1 323 ? 8.969 5.000 -13.134 1.00 95.50 323 ASN A C 1
ATOM 2476 O O . ASN A 1 323 ? 9.692 5.637 -12.358 1.00 95.50 323 ASN A O 1
ATOM 2480 N N . TYR A 1 324 ? 9.172 5.019 -14.447 1.00 92.06 324 TYR A N 1
ATOM 2481 C CA . TYR A 1 324 ? 10.214 5.830 -15.055 1.00 92.06 324 TYR A CA 1
ATOM 2482 C C . TYR A 1 324 ? 10.059 7.304 -14.665 1.00 92.06 324 TYR A C 1
ATOM 2484 O O . TYR A 1 324 ? 8.984 7.882 -14.783 1.00 92.06 324 TYR A O 1
ATOM 2492 N N . LYS A 1 325 ? 11.164 7.915 -14.219 1.00 88.56 325 LYS A N 1
ATOM 2493 C CA . LYS A 1 325 ? 11.243 9.287 -13.676 1.00 88.56 325 LYS A CA 1
ATOM 2494 C C . LYS A 1 325 ? 10.557 9.513 -12.326 1.00 88.56 325 LYS A C 1
ATOM 2496 O O . LYS A 1 325 ? 10.600 10.647 -11.853 1.00 88.56 325 LYS A O 1
ATOM 2501 N N . ASP A 1 326 ? 10.020 8.484 -11.671 1.00 89.62 326 ASP A N 1
ATOM 2502 C CA . ASP A 1 326 ? 9.581 8.628 -10.285 1.00 89.62 326 ASP A CA 1
ATOM 2503 C C . ASP A 1 326 ? 10.780 8.978 -9.389 1.00 89.62 326 ASP A C 1
ATOM 2505 O O . ASP A 1 326 ? 11.853 8.361 -9.435 1.00 89.62 326 ASP A O 1
ATOM 2509 N N . TYR A 1 327 ? 10.605 10.038 -8.608 1.00 87.06 327 TYR A N 1
ATOM 2510 C CA . TYR A 1 327 ? 11.621 10.567 -7.720 1.00 87.06 327 TYR A CA 1
ATOM 2511 C C . TYR A 1 327 ? 11.548 9.965 -6.311 1.00 87.06 327 TYR A C 1
ATOM 2513 O O . TYR A 1 327 ? 12.576 9.904 -5.638 1.00 87.06 327 TYR A O 1
ATOM 2521 N N . ILE A 1 328 ? 10.393 9.470 -5.854 1.00 87.62 328 ILE A N 1
ATOM 2522 C CA . ILE A 1 328 ? 10.247 8.983 -4.471 1.00 87.62 328 ILE A CA 1
ATOM 2523 C C . ILE A 1 328 ? 11.151 7.803 -4.136 1.00 87.62 328 ILE A C 1
ATOM 2525 O O . ILE A 1 328 ? 11.779 7.821 -3.076 1.00 87.62 328 ILE A O 1
ATOM 2529 N N . PRO A 1 329 ? 11.365 6.830 -5.032 1.00 92.50 329 PRO A N 1
ATOM 2530 C CA . PRO A 1 329 ? 12.338 5.776 -4.773 1.00 92.50 329 PRO A CA 1
ATOM 2531 C C . PRO A 1 329 ? 13.776 6.284 -4.600 1.00 92.50 329 PRO A C 1
ATOM 2533 O O . PRO A 1 329 ? 14.645 5.523 -4.190 1.00 92.50 329 PRO A O 1
ATOM 2536 N N . LYS A 1 330 ? 14.068 7.556 -4.884 1.00 89.50 330 LYS A N 1
ATOM 2537 C CA . LYS A 1 330 ? 15.401 8.142 -4.706 1.00 89.50 330 LYS A CA 1
ATOM 2538 C C . LYS A 1 330 ? 15.606 8.784 -3.337 1.00 89.50 330 LYS A C 1
ATOM 2540 O O . LYS A 1 330 ? 16.709 9.273 -3.088 1.00 89.50 330 LYS A O 1
ATOM 2545 N N . VAL A 1 331 ? 14.612 8.764 -2.450 1.00 85.88 331 VAL A N 1
ATOM 2546 C CA . VAL A 1 331 ? 14.680 9.366 -1.110 1.00 85.88 331 VAL A CA 1
ATOM 2547 C C . VAL A 1 331 ? 14.428 8.337 0.010 1.00 85.88 331 VAL A C 1
ATOM 2549 O O . VAL A 1 331 ? 13.717 7.358 -0.219 1.00 85.88 331 VAL A O 1
ATOM 2552 N N . PRO A 1 332 ? 15.016 8.516 1.212 1.00 86.00 332 PRO A N 1
ATOM 2553 C CA . PRO A 1 332 ? 16.047 9.501 1.555 1.00 86.00 332 PRO A CA 1
ATOM 2554 C C . PRO A 1 332 ? 17.358 9.242 0.799 1.00 86.00 332 PRO A C 1
ATOM 2556 O O . PRO A 1 332 ? 17.731 8.093 0.561 1.00 86.00 332 PRO A O 1
ATOM 2559 N N . ALA A 1 333 ? 18.059 10.302 0.398 1.00 74.94 333 ALA A N 1
ATOM 2560 C CA . ALA A 1 333 ? 19.360 10.200 -0.266 1.00 74.94 333 ALA A CA 1
ATOM 2561 C C . ALA A 1 333 ? 20.499 10.547 0.700 1.00 74.94 333 ALA A C 1
ATOM 2563 O O . ALA A 1 333 ? 20.309 11.289 1.665 1.00 74.94 333 ALA A O 1
ATOM 2564 N N . SER A 1 334 ? 21.708 10.054 0.422 1.00 68.44 334 SER A N 1
ATOM 2565 C CA . SER A 1 334 ? 22.882 10.455 1.202 1.00 68.44 334 SER A CA 1
ATOM 2566 C C . SER A 1 334 ? 23.267 11.895 0.865 1.00 68.44 334 SER A C 1
ATOM 2568 O O . SER A 1 334 ? 23.382 12.254 -0.310 1.00 68.44 334 SER A O 1
ATOM 2570 N N . LYS A 1 335 ? 23.492 12.729 1.890 1.00 64.06 335 LYS A N 1
ATOM 2571 C CA . LYS A 1 335 ? 23.980 14.101 1.690 1.00 64.06 335 LYS A CA 1
ATOM 2572 C C . LYS A 1 335 ? 25.402 14.045 1.101 1.00 64.06 335 LYS A C 1
ATOM 2574 O O . LYS A 1 335 ? 26.273 13.444 1.727 1.00 64.06 335 LYS A O 1
ATOM 2579 N N . PRO A 1 336 ? 25.670 14.673 -0.059 1.00 52.62 336 PRO A N 1
ATOM 2580 C CA . PRO A 1 336 ? 26.903 14.462 -0.830 1.00 52.62 336 PRO A CA 1
ATOM 2581 C C . PRO A 1 336 ? 28.203 14.891 -0.124 1.00 52.62 336 PRO A C 1
ATOM 2583 O O . PRO A 1 336 ? 29.276 14.460 -0.529 1.00 52.62 336 PRO A O 1
ATOM 2586 N N . LEU A 1 337 ? 28.123 15.701 0.937 1.00 54.69 337 LEU A N 1
ATOM 2587 C CA . LEU A 1 337 ? 29.282 16.229 1.673 1.00 54.69 337 LEU A CA 1
ATOM 2588 C C . LEU A 1 337 ? 29.503 15.579 3.049 1.00 54.69 337 LEU A C 1
ATOM 2590 O O . LEU A 1 337 ? 30.430 15.960 3.759 1.00 54.69 337 LEU A O 1
ATOM 2594 N N . ILE A 1 338 ? 28.671 14.610 3.444 1.00 57.25 338 ILE A N 1
ATOM 2595 C CA . ILE A 1 338 ? 28.787 13.931 4.739 1.00 57.25 338 ILE A CA 1
ATOM 2596 C C . ILE A 1 338 ? 29.098 12.456 4.473 1.00 57.25 338 ILE A C 1
ATOM 2598 O O . ILE A 1 338 ? 28.266 11.762 3.887 1.00 57.25 338 ILE A O 1
ATOM 2602 N N . PRO A 1 339 ? 30.269 11.942 4.891 1.00 58.16 339 PRO A N 1
ATOM 2603 C CA . PRO A 1 339 ? 30.566 10.522 4.798 1.00 58.16 339 PRO A CA 1
ATOM 2604 C C . PRO A 1 339 ? 29.560 9.730 5.640 1.00 58.16 339 PRO A C 1
ATOM 2606 O O . PRO A 1 339 ? 29.639 9.709 6.865 1.00 58.16 339 PRO A O 1
ATOM 2609 N N . VAL A 1 340 ? 28.608 9.070 4.983 1.00 67.31 340 VAL A N 1
ATOM 2610 C CA . VAL A 1 340 ? 27.713 8.112 5.637 1.00 67.31 340 VAL A CA 1
ATOM 2611 C C . VAL A 1 340 ? 28.274 6.717 5.377 1.00 67.31 340 VAL A C 1
ATOM 2613 O O . VAL A 1 340 ? 28.333 6.264 4.232 1.00 67.31 340 VAL A O 1
ATOM 2616 N N . SER A 1 341 ? 28.749 6.052 6.430 1.00 75.19 341 SER A N 1
ATOM 2617 C CA . SER A 1 341 ? 29.266 4.678 6.357 1.00 75.19 341 SER A CA 1
ATOM 2618 C C . SER A 1 341 ? 28.159 3.651 6.101 1.00 75.19 341 SER A C 1
ATOM 2620 O O . SER A 1 341 ? 28.425 2.616 5.502 1.00 75.19 341 SER A O 1
ATOM 2622 N N . ASN A 1 342 ? 26.926 3.966 6.505 1.00 85.38 342 ASN A N 1
ATOM 2623 C CA . ASN A 1 342 ? 25.745 3.123 6.348 1.00 85.38 342 ASN A CA 1
ATOM 2624 C C . ASN A 1 342 ? 24.587 3.943 5.735 1.00 85.38 342 ASN A C 1
ATOM 2626 O O . ASN A 1 342 ? 23.780 4.503 6.475 1.00 85.38 342 ASN A O 1
ATOM 2630 N N . PRO A 1 343 ? 24.541 4.162 4.410 1.00 90.31 343 PRO A N 1
ATOM 2631 C CA . PRO A 1 343 ? 23.521 5.010 3.786 1.00 90.31 343 PRO A CA 1
ATOM 2632 C C . PRO A 1 343 ? 22.135 4.354 3.797 1.00 90.31 343 PRO A C 1
ATOM 2634 O O . PRO A 1 343 ? 22.022 3.138 3.938 1.00 90.31 343 PRO A O 1
ATOM 2637 N N . PHE A 1 344 ? 21.081 5.153 3.601 1.00 91.44 344 PHE A N 1
ATOM 2638 C CA . PHE A 1 344 ? 19.788 4.608 3.184 1.00 91.44 344 PHE A CA 1
ATOM 2639 C C . PHE A 1 344 ? 19.952 3.969 1.808 1.00 91.44 344 PHE A C 1
ATOM 2641 O O . PHE A 1 344 ? 20.431 4.622 0.877 1.00 91.44 344 PHE A O 1
ATOM 2648 N N . VAL A 1 345 ? 19.532 2.714 1.685 1.00 93.88 345 VAL A N 1
ATOM 2649 C CA . VAL A 1 345 ? 19.497 1.980 0.416 1.00 93.88 345 VAL A CA 1
ATOM 2650 C C . VAL A 1 345 ? 18.207 1.182 0.350 1.00 93.88 345 VAL A C 1
ATOM 2652 O O . VAL A 1 345 ? 17.600 0.853 1.370 1.00 93.88 345 VAL A O 1
ATOM 2655 N N . HIS A 1 346 ? 17.771 0.886 -0.861 1.00 95.00 346 HIS A N 1
ATOM 2656 C CA . HIS A 1 346 ? 16.665 -0.030 -1.063 1.00 95.00 346 HIS A CA 1
ATOM 2657 C C . HIS A 1 346 ? 17.020 -1.472 -0.698 1.00 95.00 346 HIS A C 1
ATOM 2659 O O . HIS A 1 346 ? 18.165 -1.903 -0.853 1.00 95.00 346 HIS A O 1
ATOM 2665 N N . ILE A 1 347 ? 15.999 -2.235 -0.295 1.00 92.62 347 ILE A N 1
ATOM 2666 C CA . ILE A 1 347 ? 16.053 -3.701 -0.348 1.00 92.62 347 ILE A CA 1
ATOM 2667 C C . ILE A 1 347 ? 16.277 -4.158 -1.801 1.00 92.62 347 ILE A C 1
ATOM 2669 O O . ILE A 1 347 ? 16.041 -3.407 -2.754 1.00 92.62 347 ILE A O 1
ATOM 2673 N N . ASP A 1 348 ? 16.784 -5.370 -1.991 1.00 83.94 348 ASP A N 1
ATOM 2674 C CA . ASP A 1 348 ? 17.164 -5.830 -3.328 1.00 83.94 348 ASP A CA 1
ATOM 2675 C C . ASP A 1 348 ? 15.953 -6.169 -4.222 1.00 83.94 348 ASP A C 1
ATOM 2677 O O . ASP A 1 348 ? 14.817 -6.162 -3.758 1.00 83.94 348 ASP A O 1
ATOM 2681 N N . ALA A 1 349 ? 16.217 -6.451 -5.503 1.00 83.50 349 ALA A N 1
ATOM 2682 C CA . ALA A 1 349 ? 15.238 -6.751 -6.559 1.00 83.50 349 ALA A CA 1
ATOM 2683 C C . ALA A 1 349 ? 14.281 -5.587 -6.889 1.00 83.50 349 ALA A C 1
ATOM 2685 O O . ALA A 1 349 ? 13.237 -5.362 -6.274 1.00 83.50 349 ALA A O 1
ATOM 2686 N N . GLY A 1 350 ? 14.646 -4.830 -7.927 1.00 91.94 350 GLY A N 1
ATOM 2687 C CA . GLY A 1 350 ? 13.815 -3.759 -8.463 1.00 91.94 350 GLY A CA 1
ATOM 2688 C C . GLY A 1 350 ? 13.586 -3.888 -9.963 1.00 91.94 350 GLY A C 1
ATOM 2689 O O . 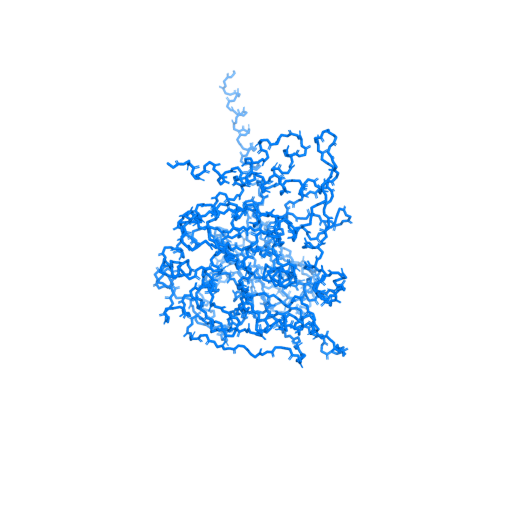GLY A 1 350 ? 14.412 -4.442 -10.688 1.00 91.94 350 GLY A O 1
ATOM 2690 N N . VAL A 1 351 ? 12.469 -3.338 -10.423 1.00 96.06 351 VAL A N 1
ATOM 2691 C CA . VAL A 1 351 ? 12.080 -3.263 -11.829 1.00 96.06 351 VAL A CA 1
ATOM 2692 C C . VAL A 1 351 ? 11.589 -1.850 -12.118 1.00 96.06 351 VAL A C 1
ATOM 2694 O O . VAL A 1 351 ? 10.779 -1.295 -11.378 1.00 96.06 351 VAL A O 1
ATOM 2697 N N . MET A 1 352 ? 12.094 -1.261 -13.195 1.00 97.12 352 MET A N 1
ATOM 2698 C CA . MET A 1 352 ? 11.601 -0.010 -13.741 1.00 97.12 352 MET A CA 1
ATOM 2699 C C . MET A 1 352 ? 10.519 -0.303 -14.778 1.00 97.12 352 MET A C 1
ATOM 2701 O O . MET A 1 352 ? 10.743 -1.097 -15.690 1.00 97.12 352 MET A O 1
ATOM 2705 N N . VAL A 1 353 ? 9.361 0.339 -14.644 1.00 97.50 353 VAL A N 1
ATOM 2706 C CA . VAL A 1 353 ? 8.243 0.235 -15.591 1.00 97.50 353 VAL A CA 1
ATOM 2707 C C . VAL A 1 353 ? 8.096 1.523 -16.393 1.00 97.50 353 VAL A C 1
ATOM 2709 O O . VAL A 1 353 ? 8.469 2.605 -15.932 1.00 97.50 353 VAL A O 1
ATOM 2712 N N . TYR A 1 354 ? 7.567 1.392 -17.606 1.00 95.88 354 TYR A N 1
ATOM 2713 C CA . TYR A 1 354 ? 7.460 2.472 -18.581 1.00 95.88 354 TYR A CA 1
ATOM 2714 C C . TYR A 1 354 ? 6.085 2.441 -19.251 1.00 95.88 354 TYR A C 1
ATOM 2716 O O . TYR A 1 354 ? 5.522 1.358 -19.411 1.00 95.88 354 TYR A O 1
ATOM 2724 N N . PRO A 1 355 ? 5.564 3.594 -19.700 1.00 92.69 355 PRO A N 1
ATOM 2725 C CA . PRO A 1 355 ? 4.273 3.660 -20.381 1.00 92.69 355 PRO A CA 1
ATOM 2726 C C . PRO A 1 355 ? 4.321 3.160 -21.835 1.00 92.69 355 PRO A C 1
ATOM 2728 O O . PRO A 1 355 ? 3.273 2.997 -22.454 1.00 92.69 355 PRO A O 1
ATOM 2731 N N . ASP A 1 356 ? 5.518 2.968 -22.396 1.00 92.94 356 ASP A N 1
ATOM 2732 C CA . ASP A 1 356 ? 5.743 2.766 -23.831 1.00 92.94 356 ASP A CA 1
ATOM 2733 C C . ASP A 1 356 ? 6.850 1.752 -24.171 1.00 92.94 356 ASP A C 1
ATOM 2735 O O . ASP A 1 356 ? 7.146 1.528 -25.348 1.00 92.94 356 ASP A O 1
ATOM 2739 N N . LYS A 1 357 ? 7.465 1.108 -23.170 1.00 94.38 357 LYS A N 1
ATOM 2740 C CA . LYS A 1 357 ? 8.442 0.033 -23.389 1.00 94.38 357 LYS A CA 1
ATOM 2741 C C . LYS A 1 357 ? 8.420 -1.023 -22.287 1.00 94.38 357 LYS A C 1
ATOM 2743 O O . LYS A 1 357 ? 7.839 -0.837 -21.222 1.00 94.38 357 LYS A O 1
ATOM 2748 N N . GLN A 1 358 ? 9.049 -2.160 -22.579 1.00 94.06 358 GLN A N 1
ATOM 2749 C CA . GLN A 1 358 ? 9.113 -3.287 -21.652 1.00 94.06 358 GLN A CA 1
ATOM 2750 C C . GLN A 1 358 ? 9.874 -2.928 -20.363 1.00 94.06 358 GLN A C 1
ATOM 2752 O O . GLN A 1 358 ? 10.783 -2.093 -20.415 1.00 94.06 358 GLN A O 1
ATOM 2757 N N . PRO A 1 359 ? 9.519 -3.542 -19.217 1.00 96.69 359 PRO A N 1
ATOM 2758 C CA . PRO A 1 359 ? 10.197 -3.283 -17.956 1.00 96.69 359 PRO A CA 1
ATOM 2759 C C . PRO A 1 359 ? 11.686 -3.638 -17.992 1.00 96.69 359 PRO A C 1
ATOM 2761 O O . PRO A 1 359 ? 12.099 -4.596 -18.645 1.00 96.69 359 PRO A O 1
ATOM 2764 N N . GLU A 1 360 ? 12.488 -2.896 -17.232 1.00 96.19 360 GLU A N 1
ATOM 2765 C CA . GLU A 1 360 ? 13.936 -3.102 -17.116 1.00 96.19 360 GLU A CA 1
ATOM 2766 C C . GLU A 1 360 ? 14.322 -3.380 -15.663 1.00 96.19 360 GLU A C 1
ATOM 2768 O O . GLU A 1 360 ? 13.796 -2.762 -14.741 1.00 96.19 360 GLU A O 1
ATOM 2773 N N . SER A 1 361 ? 15.259 -4.298 -15.425 1.00 94.62 361 SER A N 1
ATOM 2774 C CA . SER A 1 361 ? 15.759 -4.549 -14.071 1.00 94.62 361 SER A CA 1
ATOM 2775 C C . SER A 1 361 ? 16.509 -3.334 -13.522 1.00 94.62 361 SER A C 1
ATOM 2777 O O . SER A 1 361 ? 17.337 -2.729 -14.202 1.00 94.62 361 SER A O 1
ATOM 2779 N N . LEU A 1 362 ? 16.260 -3.003 -12.256 1.00 92.38 362 LEU A N 1
ATOM 2780 C CA . LEU A 1 362 ? 17.021 -1.997 -11.525 1.00 92.38 362 LEU A CA 1
ATOM 2781 C C . LEU A 1 362 ? 18.278 -2.623 -10.910 1.00 92.38 362 LEU A C 1
ATOM 2783 O O . LEU A 1 362 ? 18.181 -3.686 -10.291 1.00 92.38 362 LEU A O 1
ATOM 2787 N N . PRO A 1 363 ? 19.440 -1.953 -10.994 1.00 91.88 363 PRO A N 1
ATOM 2788 C CA . PRO A 1 363 ? 20.619 -2.357 -10.242 1.00 91.88 363 PRO A CA 1
ATOM 2789 C C . PRO A 1 363 ? 20.357 -2.370 -8.732 1.00 91.88 363 PRO A C 1
ATOM 2791 O O . PRO A 1 363 ? 19.592 -1.552 -8.211 1.00 91.88 363 PRO A O 1
ATOM 2794 N N . SER A 1 364 ? 21.036 -3.275 -8.025 1.00 92.31 364 SER A N 1
ATOM 2795 C CA . SER A 1 364 ? 21.012 -3.299 -6.563 1.00 92.31 364 SER A CA 1
ATOM 2796 C C . SER A 1 364 ? 21.636 -2.028 -5.988 1.00 92.31 364 SER A C 1
ATOM 2798 O O . SER A 1 364 ? 22.671 -1.565 -6.469 1.00 92.31 364 SER A O 1
ATOM 2800 N N . GLU A 1 365 ? 21.033 -1.486 -4.930 1.00 93.25 365 GLU A N 1
ATOM 2801 C CA . GLU A 1 365 ? 21.616 -0.375 -4.170 1.00 93.25 365 GLU A CA 1
ATOM 2802 C C . GLU A 1 365 ? 22.465 -0.852 -2.980 1.00 93.25 365 GLU A C 1
ATOM 2804 O O . GLU A 1 365 ? 23.186 -0.050 -2.380 1.00 93.25 365 GLU A O 1
ATOM 2809 N N . ILE A 1 366 ? 22.414 -2.140 -2.628 1.00 92.12 366 ILE A N 1
ATOM 2810 C CA . ILE A 1 366 ? 23.179 -2.692 -1.505 1.00 92.12 366 ILE A CA 1
ATOM 2811 C C . ILE A 1 366 ? 24.678 -2.554 -1.796 1.00 92.12 366 ILE A C 1
ATOM 2813 O O . ILE A 1 366 ? 25.166 -2.946 -2.853 1.00 92.12 366 ILE A O 1
ATOM 2817 N N . GLY A 1 367 ? 25.416 -1.970 -0.849 1.00 89.62 367 GLY A N 1
ATOM 2818 C CA . GLY A 1 367 ? 26.843 -1.666 -1.010 1.00 89.62 367 GLY A CA 1
ATOM 2819 C C . GLY A 1 367 ? 27.139 -0.414 -1.845 1.00 89.62 367 GLY A C 1
ATOM 2820 O O . GLY A 1 367 ? 28.305 -0.069 -2.032 1.00 89.62 367 GLY A O 1
ATOM 2821 N N . THR A 1 368 ? 26.112 0.296 -2.319 1.00 89.44 368 THR A N 1
ATOM 2822 C CA . THR A 1 368 ? 26.261 1.575 -3.026 1.00 89.44 368 THR A CA 1
ATOM 2823 C C . THR A 1 368 ? 26.069 2.765 -2.080 1.00 89.44 368 THR A C 1
ATOM 2825 O O . THR A 1 368 ? 25.720 2.613 -0.908 1.00 89.44 368 THR A O 1
ATOM 2828 N N . LYS A 1 369 ? 26.304 3.981 -2.585 1.00 86.56 369 LYS A N 1
ATOM 2829 C CA . LYS A 1 369 ? 26.010 5.237 -1.881 1.00 86.56 369 LYS A CA 1
ATOM 2830 C C . LYS A 1 369 ? 25.106 6.099 -2.760 1.00 86.56 369 LYS A C 1
ATOM 2832 O O . LYS A 1 369 ? 25.630 6.926 -3.509 1.00 86.56 369 LYS A O 1
ATOM 2837 N N . PRO A 1 370 ? 23.776 5.906 -2.709 1.00 84.62 370 PRO A N 1
ATOM 2838 C CA . PRO A 1 370 ? 22.864 6.681 -3.534 1.00 84.62 370 PRO A CA 1
ATOM 2839 C C . PRO A 1 370 ? 23.016 8.176 -3.251 1.00 84.62 370 PRO A C 1
ATOM 2841 O O . PRO A 1 370 ? 22.904 8.625 -2.103 1.00 84.62 370 PRO A O 1
ATOM 2844 N N . THR A 1 371 ? 23.307 8.937 -4.301 1.00 75.06 371 THR A N 1
ATOM 2845 C CA . THR A 1 371 ? 23.516 10.380 -4.222 1.00 75.06 371 THR A CA 1
ATOM 2846 C C . THR A 1 371 ? 22.198 11.130 -4.309 1.00 75.06 371 THR A C 1
ATOM 2848 O O . THR A 1 371 ? 21.209 10.665 -4.880 1.00 75.06 371 THR A O 1
ATOM 2851 N N . TRP A 1 372 ? 22.189 12.321 -3.720 1.00 71.75 372 TRP A N 1
ATOM 2852 C CA . TRP A 1 372 ? 21.079 13.247 -3.864 1.00 71.75 372 TRP A CA 1
ATOM 2853 C C . TRP A 1 372 ? 20.914 13.680 -5.327 1.00 71.75 372 TRP A C 1
ATOM 2855 O O . TRP A 1 372 ? 21.896 13.913 -6.032 1.00 71.75 372 TRP A O 1
ATOM 2865 N N . SER A 1 373 ? 19.665 13.791 -5.776 1.00 69.38 373 SER A N 1
ATOM 2866 C CA . SER A 1 373 ? 19.306 14.342 -7.086 1.00 69.38 373 SER A CA 1
ATOM 2867 C C . SER A 1 373 ? 18.160 15.333 -6.909 1.00 69.38 373 SER A C 1
ATOM 2869 O O . SER A 1 373 ? 17.461 15.278 -5.909 1.00 69.38 373 SER A O 1
ATOM 2871 N N . ILE A 1 374 ? 17.981 16.273 -7.832 1.00 64.88 374 ILE A N 1
ATOM 2872 C CA . ILE A 1 374 ? 16.882 17.244 -7.742 1.00 64.88 374 ILE A CA 1
ATOM 2873 C C . ILE A 1 374 ? 15.609 16.579 -8.293 1.00 64.88 374 ILE A C 1
ATOM 2875 O O . ILE A 1 374 ? 15.692 15.946 -9.353 1.00 64.88 374 ILE A O 1
ATOM 2879 N N . PRO A 1 375 ? 14.444 16.698 -7.625 1.00 65.06 375 PRO A N 1
ATOM 2880 C CA . PRO A 1 375 ? 13.179 16.235 -8.185 1.00 65.06 375 PRO A CA 1
ATOM 2881 C C . PRO A 1 375 ? 12.929 16.885 -9.549 1.00 65.06 375 PRO A C 1
ATOM 2883 O O . PRO A 1 375 ? 12.895 18.106 -9.659 1.00 65.06 375 PRO A O 1
ATOM 2886 N N . THR A 1 376 ? 12.760 16.078 -10.599 1.00 55.59 376 THR A N 1
ATOM 2887 C CA . THR A 1 376 ? 12.513 16.598 -11.957 1.00 55.59 376 THR A CA 1
ATOM 2888 C C . THR A 1 376 ? 11.025 16.728 -12.279 1.00 55.59 376 THR A C 1
ATOM 2890 O O . THR A 1 376 ? 10.661 17.555 -13.107 1.00 55.59 376 THR A O 1
ATOM 2893 N N . ALA A 1 377 ? 10.173 15.908 -11.654 1.00 65.44 377 ALA A N 1
ATOM 2894 C CA . ALA A 1 377 ? 8.712 15.983 -11.707 1.00 65.44 377 ALA A CA 1
ATOM 2895 C C . ALA A 1 377 ? 8.104 15.079 -10.621 1.00 65.44 377 ALA A C 1
ATOM 2897 O O . ALA A 1 377 ? 8.718 14.082 -10.241 1.00 65.44 377 ALA A O 1
ATOM 2898 N N . ILE A 1 378 ? 6.895 15.406 -10.159 1.00 70.44 378 ILE A N 1
ATOM 2899 C CA . ILE A 1 378 ? 6.129 14.582 -9.206 1.00 70.44 378 ILE A CA 1
ATOM 2900 C C . ILE A 1 378 ? 5.095 13.706 -9.927 1.00 70.44 378 ILE A C 1
ATOM 2902 O O . ILE A 1 378 ? 4.787 12.621 -9.450 1.00 70.44 378 ILE A O 1
ATOM 2906 N N . SER A 1 379 ? 4.608 14.119 -11.101 1.00 75.31 379 SER A N 1
ATOM 2907 C CA . SER A 1 379 ? 3.579 13.380 -11.844 1.00 75.31 379 SER A CA 1
ATOM 2908 C C . SER A 1 379 ? 3.894 11.900 -12.107 1.00 75.31 379 SER A C 1
ATOM 2910 O O . SER A 1 379 ? 2.970 11.102 -11.978 1.00 75.31 379 SER A O 1
ATOM 2912 N N . PRO A 1 380 ? 5.149 11.458 -12.364 1.00 85.00 380 PRO A N 1
ATOM 2913 C CA . PRO A 1 380 ? 5.427 10.031 -12.553 1.00 85.00 380 PRO A CA 1
ATOM 2914 C C . PRO A 1 380 ? 5.168 9.176 -11.305 1.00 85.00 380 PRO A C 1
ATOM 2916 O O . PRO A 1 380 ? 5.121 7.954 -11.405 1.00 85.00 380 PRO A O 1
ATOM 2919 N N . HIS A 1 381 ? 5.016 9.808 -10.140 1.00 87.88 381 HIS A N 1
ATOM 2920 C CA . HIS A 1 381 ? 4.680 9.154 -8.885 1.00 87.88 381 HIS A CA 1
ATOM 2921 C C . HIS A 1 381 ? 3.173 8.892 -8.722 1.00 87.88 381 HIS A C 1
ATOM 2923 O O . HIS A 1 381 ? 2.755 8.262 -7.760 1.00 87.88 381 HIS A O 1
ATOM 2929 N N . TYR A 1 382 ? 2.320 9.406 -9.608 1.00 88.75 382 TYR A N 1
ATOM 2930 C CA . TYR A 1 382 ? 0.877 9.242 -9.454 1.00 88.75 382 TYR A CA 1
ATOM 2931 C C . TYR A 1 382 ? 0.466 7.804 -9.750 1.00 88.75 382 TYR A C 1
ATOM 2933 O O . TYR A 1 382 ? 0.980 7.173 -10.676 1.00 88.75 382 TYR A O 1
ATOM 2941 N N . THR A 1 383 ? -0.522 7.302 -9.006 1.00 91.00 383 THR A N 1
ATOM 2942 C CA . THR A 1 383 ? -1.093 5.966 -9.268 1.00 91.00 383 THR A CA 1
ATOM 2943 C C . THR A 1 383 ? -1.573 5.828 -10.720 1.00 91.00 383 THR A C 1
ATOM 2945 O O . THR A 1 383 ? -1.391 4.783 -11.331 1.00 91.00 383 THR A O 1
ATOM 2948 N N . THR A 1 384 ? -2.087 6.899 -11.328 1.00 91.31 384 THR A N 1
ATOM 2949 C CA . THR A 1 384 ? -2.501 6.932 -12.740 1.00 91.31 384 THR A CA 1
ATOM 2950 C C . THR A 1 384 ? -1.348 6.647 -13.706 1.00 91.31 384 THR A C 1
ATOM 2952 O O . THR A 1 384 ? -1.535 5.951 -14.704 1.00 91.31 384 THR A O 1
ATOM 2955 N N . GLU A 1 385 ? -0.139 7.125 -13.409 1.00 92.56 385 GLU A N 1
ATOM 2956 C CA . GLU A 1 385 ? 1.050 6.859 -14.224 1.00 92.56 385 GLU A CA 1
ATOM 2957 C C . GLU A 1 385 ? 1.598 5.447 -13.986 1.00 92.56 385 GLU A C 1
ATOM 2959 O O . GLU A 1 385 ? 1.999 4.777 -14.938 1.00 92.56 385 GLU A O 1
ATOM 2964 N N . TYR A 1 386 ? 1.540 4.947 -12.746 1.00 96.19 386 TYR A N 1
ATOM 2965 C CA . TYR A 1 386 ? 1.847 3.543 -12.456 1.00 96.19 386 TYR A CA 1
ATOM 2966 C C . TYR A 1 386 ? 0.898 2.585 -13.180 1.00 96.19 386 TYR A C 1
ATOM 2968 O O . TYR A 1 386 ? 1.368 1.616 -13.774 1.00 96.19 386 TYR A O 1
ATOM 2976 N N . TYR A 1 387 ? -0.408 2.874 -13.195 1.00 96.38 387 TYR A N 1
ATOM 2977 C CA . TYR A 1 387 ? -1.399 2.084 -13.924 1.00 96.38 387 TYR A CA 1
ATOM 2978 C C . TYR A 1 387 ? -1.044 1.986 -15.410 1.00 96.38 387 TYR A C 1
ATOM 2980 O O . TYR A 1 387 ? -0.919 0.881 -15.935 1.00 96.38 387 TYR A O 1
ATOM 2988 N N . LYS A 1 388 ? -0.793 3.121 -16.078 1.00 94.62 388 LYS A N 1
ATOM 2989 C CA . LYS A 1 388 ? -0.407 3.150 -17.502 1.00 94.62 388 LYS A CA 1
ATOM 2990 C C . LYS A 1 388 ? 0.818 2.279 -17.775 1.00 94.62 388 LYS A C 1
ATOM 2992 O O . LYS A 1 388 ? 0.788 1.447 -18.682 1.00 94.62 388 LYS A O 1
ATOM 2997 N N . SER A 1 389 ? 1.869 2.443 -16.973 1.00 96.75 389 SER A N 1
ATOM 2998 C CA . SER A 1 389 ? 3.112 1.685 -17.128 1.00 96.75 389 SER A CA 1
ATOM 2999 C C . SER A 1 389 ? 2.940 0.190 -16.853 1.00 96.75 389 SER A C 1
ATOM 3001 O O . SER A 1 389 ? 3.542 -0.636 -17.535 1.00 96.75 389 SER A O 1
ATOM 3003 N N . LEU A 1 390 ? 2.095 -0.191 -15.892 1.00 97.31 390 LEU A N 1
ATOM 3004 C CA . LEU A 1 390 ? 1.814 -1.594 -15.576 1.00 97.31 390 LEU A CA 1
ATOM 3005 C C . LEU A 1 390 ? 0.888 -2.262 -16.604 1.00 97.31 390 LEU A C 1
ATOM 3007 O O . LEU A 1 390 ? 1.085 -3.434 -16.936 1.00 97.31 390 LEU A O 1
ATOM 3011 N N . VAL A 1 391 ? -0.078 -1.533 -17.169 1.00 96.25 391 VAL A N 1
ATOM 3012 C CA . VAL A 1 391 ? -0.871 -2.019 -18.312 1.00 96.25 391 VAL A CA 1
ATOM 3013 C C . VAL A 1 391 ? 0.035 -2.260 -19.516 1.00 96.25 391 VAL A C 1
ATOM 3015 O O . VAL A 1 391 ? -0.042 -3.324 -20.133 1.00 96.25 391 VAL A O 1
ATOM 3018 N N . PHE A 1 392 ? 0.948 -1.331 -19.816 1.00 96.31 392 PHE A N 1
ATOM 3019 C CA . PHE A 1 392 ? 1.919 -1.542 -20.886 1.00 96.31 392 PHE A CA 1
ATOM 3020 C C . PHE A 1 392 ? 2.823 -2.743 -20.596 1.00 96.31 392 PHE A C 1
ATOM 3022 O O . PHE A 1 392 ? 3.010 -3.593 -21.464 1.00 96.31 392 PHE A O 1
ATOM 3029 N N . ALA A 1 393 ? 3.336 -2.864 -19.370 1.00 96.44 393 ALA A N 1
ATOM 3030 C CA . ALA A 1 393 ? 4.173 -3.990 -18.970 1.00 96.44 393 ALA A CA 1
ATOM 3031 C C . ALA A 1 393 ? 3.467 -5.346 -19.159 1.00 96.44 393 ALA A C 1
ATOM 3033 O O . ALA A 1 393 ? 4.078 -6.295 -19.641 1.00 96.44 393 ALA A O 1
ATOM 3034 N N . THR A 1 394 ? 2.179 -5.435 -18.819 1.00 95.44 394 THR A N 1
ATOM 3035 C CA . THR A 1 394 ? 1.404 -6.687 -18.908 1.00 95.44 394 THR A CA 1
ATOM 3036 C C . THR A 1 394 ? 0.913 -7.009 -20.321 1.00 95.44 394 THR A C 1
ATOM 3038 O O . THR A 1 394 ? 0.782 -8.182 -20.664 1.00 95.44 394 THR A O 1
ATOM 3041 N N . THR A 1 395 ? 0.645 -6.002 -21.159 1.00 94.62 395 THR A N 1
ATOM 3042 C CA . THR A 1 395 ? -0.031 -6.200 -22.460 1.00 94.62 395 THR A CA 1
ATOM 3043 C C . THR A 1 395 ? 0.814 -5.841 -23.685 1.00 94.62 395 THR A C 1
ATOM 3045 O O . THR A 1 395 ? 0.444 -6.171 -24.814 1.00 94.62 395 THR A O 1
ATOM 3048 N N . GLY A 1 396 ? 1.926 -5.129 -23.490 1.00 93.94 396 GLY A N 1
ATOM 3049 C CA . GLY A 1 396 ? 2.701 -4.494 -24.557 1.00 93.94 396 GLY A CA 1
ATOM 3050 C C . GLY A 1 396 ? 1.973 -3.338 -25.256 1.00 93.94 396 GLY A C 1
ATOM 3051 O O . GLY A 1 396 ? 2.397 -2.926 -26.336 1.00 93.94 396 GLY A O 1
ATOM 3052 N N . LYS A 1 397 ? 0.860 -2.848 -24.694 1.00 90.38 397 LYS A N 1
ATOM 3053 C CA . LYS A 1 397 ? 0.024 -1.782 -25.259 1.00 90.38 397 LYS A CA 1
ATOM 3054 C C . LYS A 1 397 ? -0.378 -0.775 -24.174 1.00 90.38 397 LYS A C 1
ATOM 3056 O O . LYS A 1 397 ? -0.574 -1.169 -23.027 1.00 90.38 397 LYS A O 1
ATOM 3061 N N . PRO A 1 398 ? -0.532 0.517 -24.508 1.00 85.25 398 PRO A N 1
ATOM 3062 C CA . PRO A 1 398 ? -1.121 1.474 -23.577 1.00 85.25 398 PRO A CA 1
ATOM 3063 C C . PRO A 1 398 ? -2.603 1.131 -23.303 1.00 85.25 398 PRO A C 1
ATOM 3065 O O . PRO A 1 398 ? -3.230 0.457 -24.129 1.00 85.25 398 PRO A O 1
ATOM 3068 N N . PRO A 1 399 ? -3.181 1.592 -22.176 1.00 80.88 399 PRO A N 1
ATOM 3069 C CA . PRO A 1 399 ? -4.591 1.359 -21.852 1.00 80.88 399 PRO A CA 1
ATOM 3070 C C . PRO A 1 399 ? -5.535 1.922 -22.925 1.00 80.88 399 PRO A C 1
ATOM 3072 O O . PRO A 1 399 ? -5.268 2.964 -23.527 1.00 80.88 399 PRO A O 1
ATOM 3075 N N . VAL A 1 400 ? -6.652 1.230 -23.173 1.00 69.75 400 VAL A N 1
ATOM 3076 C CA . VAL A 1 400 ? -7.550 1.493 -24.316 1.00 69.75 400 VAL A CA 1
ATOM 3077 C C . VAL A 1 400 ? -8.153 2.894 -24.233 1.00 69.75 400 VAL A C 1
ATOM 3079 O O . VAL A 1 400 ? -8.211 3.614 -25.233 1.00 69.75 400 VAL A O 1
ATOM 3082 N N . SER A 1 401 ? -8.529 3.324 -23.036 1.00 57.34 401 SER A N 1
ATOM 3083 C CA . SER A 1 401 ? -9.083 4.654 -22.780 1.00 57.34 401 SER A CA 1
ATOM 3084 C C . SER A 1 401 ? -8.092 5.805 -22.882 1.00 57.34 401 SER A C 1
ATOM 3086 O O . SER A 1 401 ? -8.513 6.928 -23.171 1.00 57.34 401 SER A O 1
ATOM 3088 N N . ALA A 1 402 ? -6.784 5.544 -22.785 1.00 45.47 402 ALA A N 1
ATOM 3089 C CA . ALA A 1 402 ? -5.779 6.544 -23.146 1.00 45.47 402 ALA A CA 1
ATOM 3090 C C . ALA A 1 402 ? -5.865 6.930 -24.637 1.00 45.47 402 ALA A C 1
ATOM 3092 O O . ALA A 1 402 ? -5.360 7.979 -25.027 1.00 45.47 402 ALA A O 1
ATOM 3093 N N . THR A 1 403 ? -6.550 6.119 -25.455 1.00 36.38 403 THR A N 1
ATOM 3094 C CA . THR A 1 403 ? -6.758 6.344 -26.894 1.00 36.38 403 THR A CA 1
ATOM 3095 C C . THR A 1 403 ? -8.079 7.053 -27.230 1.00 36.38 403 THR A C 1
ATOM 3097 O O . THR A 1 403 ? -8.215 7.559 -28.340 1.00 36.38 403 THR A O 1
ATOM 3100 N N . LEU A 1 404 ? -9.058 7.103 -26.313 1.00 32.06 404 LEU A N 1
ATOM 3101 C CA . LEU A 1 404 ? -10.411 7.636 -26.579 1.00 32.06 404 LEU A CA 1
ATOM 3102 C C . LEU A 1 404 ? -10.844 8.790 -25.658 1.00 32.06 404 LEU A C 1
ATOM 3104 O O . LEU A 1 404 ? -11.870 9.411 -25.926 1.00 32.06 404 LEU A O 1
ATOM 3108 N N . ALA A 1 405 ? -10.056 9.143 -24.638 1.00 31.77 405 ALA A N 1
ATOM 3109 C CA . ALA A 1 405 ? -10.337 10.279 -23.761 1.00 31.77 405 ALA A CA 1
ATOM 3110 C C . ALA A 1 405 ? -9.099 11.155 -23.503 1.00 31.77 405 ALA A C 1
ATOM 3112 O O . ALA A 1 405 ? -8.692 11.346 -22.362 1.00 31.77 405 ALA A O 1
ATOM 3113 N N . ARG A 1 406 ? -8.505 11.721 -24.564 1.00 30.41 406 ARG A N 1
ATOM 3114 C CA . ARG A 1 406 ? -7.919 13.077 -24.530 1.00 30.41 406 ARG A CA 1
ATOM 3115 C C . ARG A 1 406 ? -7.477 13.520 -25.926 1.00 30.41 406 ARG A C 1
ATOM 3117 O O . ARG A 1 406 ? -6.753 12.808 -26.615 1.00 30.41 406 ARG A O 1
ATOM 3124 N N . ALA A 1 407 ? -7.899 14.723 -26.326 1.00 25.33 407 ALA A N 1
ATOM 3125 C CA . ALA A 1 407 ? -7.197 15.498 -27.347 1.00 25.33 407 ALA A CA 1
ATOM 3126 C C . ALA A 1 407 ? -5.696 15.540 -26.983 1.00 25.33 407 ALA A C 1
ATOM 3128 O O . ALA A 1 407 ? -5.374 15.512 -25.793 1.00 25.33 407 ALA A O 1
ATOM 3129 N N . PRO A 1 408 ? -4.786 15.523 -27.971 1.00 29.95 408 PRO A N 1
ATOM 3130 C CA . PRO A 1 408 ? -3.405 15.099 -27.781 1.00 29.95 408 PRO A CA 1
ATOM 3131 C C . PRO A 1 408 ? -2.737 15.859 -26.635 1.00 29.95 408 PRO A C 1
ATOM 3133 O O . PRO A 1 408 ? -2.578 17.075 -26.695 1.00 29.95 408 PRO A O 1
ATOM 3136 N N . HIS A 1 409 ? -2.303 15.124 -25.610 1.00 32.09 409 HIS A N 1
ATOM 3137 C CA . HIS A 1 409 ? -1.248 15.608 -24.736 1.00 32.09 409 HIS A CA 1
ATOM 3138 C C . HIS A 1 409 ? -0.014 15.841 -25.598 1.00 32.09 409 HIS A C 1
ATOM 3140 O O . HIS A 1 409 ? 0.562 14.893 -26.139 1.00 32.09 409 HIS A O 1
ATOM 3146 N N . SER A 1 410 ? 0.352 17.110 -25.761 1.00 28.02 410 SER A N 1
ATOM 3147 C CA . SER A 1 410 ? 1.581 17.486 -26.444 1.00 28.02 410 SER A CA 1
ATOM 3148 C C . SER A 1 410 ? 2.787 16.790 -25.798 1.00 28.02 410 SER A C 1
ATOM 3150 O O . SER A 1 410 ? 2.840 16.613 -24.576 1.00 28.02 410 SER A O 1
ATOM 3152 N N . PRO A 1 411 ? 3.753 16.353 -26.618 1.00 26.33 411 PRO A N 1
ATOM 3153 C CA . PRO A 1 411 ? 4.846 15.494 -26.199 1.00 26.33 411 PRO A CA 1
ATOM 3154 C C . PRO A 1 411 ? 5.841 16.251 -25.317 1.00 26.33 411 PRO A C 1
ATOM 3156 O O . PRO A 1 411 ? 6.109 17.426 -25.528 1.00 26.33 411 PRO A O 1
ATOM 3159 N N . SER A 1 412 ? 6.468 15.521 -24.394 1.00 26.09 412 SER A N 1
ATOM 3160 C CA . SER A 1 412 ? 7.803 15.792 -23.839 1.00 26.09 412 SER A CA 1
ATOM 3161 C C . SER A 1 412 ? 8.123 17.218 -23.342 1.00 26.09 412 SER A C 1
ATOM 3163 O O . SER A 1 412 ? 8.379 18.154 -24.092 1.00 26.09 412 SER A O 1
ATOM 3165 N N . LEU A 1 413 ? 8.323 17.307 -22.030 1.00 33.00 413 LEU A N 1
ATOM 3166 C CA . LEU A 1 413 ? 8.824 18.437 -21.237 1.00 33.00 413 LEU A CA 1
ATOM 3167 C C . LEU A 1 413 ? 10.256 18.953 -21.569 1.00 33.00 413 LEU A C 1
ATOM 3169 O O . LEU A 1 413 ? 10.907 19.491 -20.680 1.00 33.00 413 LEU A O 1
ATOM 3173 N N . SER A 1 414 ? 10.789 18.823 -22.792 1.00 29.69 414 SER A N 1
ATOM 3174 C CA . SER A 1 414 ? 12.163 19.285 -23.109 1.00 29.69 414 SER A CA 1
ATOM 3175 C C . SER A 1 414 ? 12.283 20.490 -24.043 1.00 29.69 414 SER A C 1
ATOM 3177 O O . SER A 1 414 ? 13.394 20.975 -24.227 1.00 29.69 414 SER A O 1
ATOM 3179 N N . THR A 1 415 ? 11.193 21.031 -24.590 1.00 28.97 415 THR A N 1
ATOM 3180 C CA . THR A 1 415 ? 11.254 22.255 -25.412 1.00 28.97 415 THR A CA 1
ATOM 3181 C C . THR A 1 415 ? 9.973 23.083 -25.293 1.00 28.97 415 THR A C 1
ATOM 3183 O O . THR A 1 415 ? 9.238 23.231 -26.262 1.00 28.97 415 THR A O 1
ATOM 3186 N N . TYR A 1 416 ? 9.696 23.667 -24.121 1.00 30.41 416 TYR A N 1
ATOM 3187 C CA . TYR A 1 416 ? 8.837 24.859 -24.090 1.00 30.41 416 TYR A CA 1
ATOM 3188 C C . TYR A 1 416 ? 9.697 26.050 -24.506 1.00 30.41 416 TYR A C 1
ATOM 3190 O O . TYR A 1 416 ? 10.391 26.654 -23.690 1.00 30.41 416 TYR A O 1
ATOM 3198 N N . ASN A 1 417 ? 9.699 26.332 -25.805 1.00 31.88 417 ASN A N 1
ATOM 3199 C CA . ASN A 1 417 ? 10.290 27.542 -26.347 1.00 31.88 417 ASN A CA 1
ATOM 3200 C C . ASN A 1 417 ? 9.324 28.700 -26.048 1.00 31.88 417 ASN A C 1
ATOM 3202 O O . ASN A 1 417 ? 8.193 28.701 -26.534 1.00 31.88 417 ASN A O 1
ATOM 3206 N N . THR A 1 418 ? 9.749 29.678 -25.247 1.00 34.19 418 THR A N 1
ATOM 3207 C CA . THR A 1 418 ? 8.967 30.878 -24.873 1.00 34.19 418 THR A CA 1
ATOM 3208 C C . THR A 1 418 ? 8.470 31.687 -26.077 1.00 34.19 418 THR A C 1
ATOM 3210 O O . THR A 1 418 ? 7.608 32.545 -25.929 1.00 34.19 418 THR A O 1
ATOM 3213 N N . THR A 1 419 ? 8.964 31.394 -27.282 1.00 34.25 419 THR A N 1
ATOM 3214 C CA . THR A 1 419 ? 8.585 32.040 -28.544 1.00 34.25 419 THR A CA 1
ATOM 3215 C C . THR A 1 419 ? 7.316 31.486 -29.208 1.00 34.25 419 THR A C 1
ATOM 3217 O O . THR A 1 419 ? 6.874 32.071 -30.191 1.00 34.25 419 THR A O 1
ATOM 3220 N N . GLN A 1 420 ? 6.722 30.386 -28.721 1.00 34.50 420 GLN A N 1
ATOM 3221 C CA . GLN A 1 420 ? 5.502 29.785 -29.302 1.00 34.50 420 GLN A CA 1
ATOM 3222 C C . GLN A 1 420 ? 4.278 29.797 -28.373 1.00 34.50 420 GLN A C 1
ATOM 3224 O O . GLN A 1 420 ? 3.341 29.022 -28.564 1.00 34.50 420 GLN A O 1
ATOM 3229 N N . VAL A 1 421 ? 4.202 30.738 -27.425 1.00 34.56 421 VAL A N 1
ATOM 3230 C CA . VAL A 1 421 ? 2.868 31.222 -27.044 1.00 34.56 421 VAL A CA 1
ATOM 3231 C C . VAL A 1 421 ? 2.336 31.906 -28.295 1.00 34.56 421 VAL A C 1
ATOM 3233 O O . VAL A 1 421 ? 2.812 32.977 -28.668 1.00 34.56 421 VAL A O 1
ATOM 3236 N N . THR A 1 422 ? 1.407 31.261 -29.001 1.00 33.53 422 THR A N 1
ATOM 3237 C CA . THR A 1 422 ? 0.665 31.950 -30.055 1.00 33.53 422 THR A CA 1
ATOM 3238 C C . THR A 1 422 ? -0.135 33.021 -29.330 1.00 33.53 422 THR A C 1
ATOM 3240 O O . THR A 1 422 ? -1.198 32.737 -28.783 1.00 33.53 422 THR A O 1
ATOM 3243 N N . ALA A 1 423 ? 0.421 34.229 -29.243 1.00 38.06 423 ALA A N 1
ATOM 3244 C CA . ALA A 1 423 ? -0.276 35.408 -28.778 1.00 38.06 423 ALA A CA 1
ATOM 3245 C C . ALA A 1 423 ? -1.469 35.602 -29.715 1.00 38.06 423 ALA A C 1
ATOM 3247 O O . ALA A 1 423 ? -1.356 36.175 -30.794 1.00 38.06 423 ALA A O 1
ATOM 3248 N N . LYS A 1 424 ? -2.609 35.025 -29.348 1.00 40.09 424 LYS A N 1
ATOM 3249 C CA . LYS A 1 424 ? -3.897 35.372 -29.942 1.00 40.09 424 LYS A CA 1
ATOM 3250 C C . LYS A 1 424 ? -4.646 36.399 -29.108 1.00 40.09 424 LYS A C 1
ATOM 3252 O O . LYS A 1 424 ? -5.722 36.814 -29.514 1.00 40.09 424 LYS A O 1
ATOM 3257 N N . LEU A 1 425 ? -4.100 36.805 -27.967 1.00 36.75 425 LEU A N 1
ATOM 3258 C CA . LEU A 1 425 ? -4.792 37.658 -27.017 1.00 36.75 425 LEU A CA 1
ATOM 3259 C C . LEU A 1 425 ? -3.844 38.778 -26.597 1.00 36.75 425 LEU A C 1
ATOM 3261 O O . LEU A 1 425 ? -2.927 38.578 -25.808 1.00 36.75 425 LEU A O 1
ATOM 3265 N N . GLU A 1 426 ? -4.041 39.945 -27.205 1.00 43.00 426 GLU A N 1
ATOM 3266 C CA . GLU A 1 426 ? -3.460 41.210 -26.760 1.00 43.00 426 GLU A CA 1
ATOM 3267 C C . GLU A 1 426 ? -4.025 41.529 -25.362 1.00 43.00 426 GLU A C 1
ATOM 3269 O O . GLU A 1 426 ? -5.244 41.708 -25.236 1.00 43.00 426 GLU A O 1
ATOM 3274 N N . PRO A 1 427 ? -3.193 41.624 -24.306 1.00 45.62 427 PRO A N 1
ATOM 3275 C CA . PRO A 1 427 ? -3.639 41.924 -22.941 1.00 45.62 427 PRO A CA 1
ATOM 3276 C C . PRO A 1 427 ? -4.431 43.234 -22.818 1.00 45.62 427 PRO A C 1
ATOM 3278 O O . PRO A 1 427 ? -5.132 43.439 -21.832 1.00 45.62 427 PRO A O 1
ATOM 3281 N N . GLU A 1 428 ? -4.329 44.118 -23.813 1.00 47.34 428 GLU A N 1
ATOM 3282 C CA . GLU A 1 428 ? -5.025 45.406 -23.876 1.00 47.34 428 GLU A CA 1
ATOM 3283 C C . GLU A 1 428 ? -6.528 45.288 -24.191 1.00 47.34 428 GLU A C 1
ATOM 3285 O O . GLU A 1 428 ? -7.245 46.283 -24.140 1.00 47.34 428 GLU A O 1
ATOM 3290 N N . THR A 1 429 ? -7.027 44.081 -24.486 1.00 44.94 429 THR A N 1
ATOM 3291 C CA . THR A 1 429 ? -8.452 43.841 -24.794 1.00 44.94 429 THR A CA 1
ATOM 3292 C C . THR A 1 429 ? -9.283 43.312 -23.621 1.00 44.94 429 THR A C 1
ATOM 3294 O O . THR A 1 429 ? -10.501 43.189 -23.754 1.00 44.94 429 THR A O 1
ATOM 3297 N N . ARG A 1 430 ? -8.668 43.038 -22.460 1.00 56.53 430 ARG A N 1
ATOM 3298 C CA . ARG A 1 430 ? -9.379 42.569 -21.258 1.00 56.53 430 ARG A CA 1
ATOM 3299 C C . ARG A 1 430 ? -9.785 43.728 -20.354 1.00 56.53 430 ARG A C 1
ATOM 3301 O O . ARG A 1 430 ? -9.000 44.641 -20.103 1.00 56.53 430 ARG A O 1
ATOM 3308 N N . ASN A 1 431 ? -10.990 43.650 -19.793 1.00 58.03 431 ASN A N 1
ATOM 3309 C CA . ASN A 1 431 ? -11.415 44.579 -18.751 1.00 58.03 431 ASN A CA 1
ATOM 3310 C C . ASN A 1 431 ? -10.581 44.319 -17.489 1.00 58.03 431 ASN A C 1
ATOM 3312 O O . ASN A 1 431 ? -10.549 43.196 -16.984 1.00 58.03 431 ASN A O 1
ATOM 3316 N N . ALA A 1 432 ? -9.912 45.351 -16.971 1.00 67.56 432 ALA A N 1
ATOM 3317 C CA . ALA A 1 432 ? -9.411 45.301 -15.603 1.00 67.56 432 ALA A CA 1
ATOM 3318 C C . ALA A 1 432 ? -10.592 44.986 -14.678 1.00 67.56 432 ALA A C 1
ATOM 3320 O O . ALA A 1 432 ? -11.681 45.524 -14.885 1.00 67.56 432 ALA A O 1
ATOM 3321 N N . LEU A 1 433 ? -10.389 44.131 -13.679 1.00 72.81 433 LEU A N 1
ATOM 3322 C CA . LEU A 1 433 ? -11.390 43.878 -12.649 1.00 72.81 433 LEU A CA 1
ATOM 3323 C C . LEU A 1 433 ? -11.169 44.876 -11.499 1.00 72.81 433 LEU A C 1
ATOM 3325 O O . LEU A 1 433 ? -10.325 44.628 -10.632 1.00 72.81 433 LEU A O 1
ATOM 3329 N N . PRO A 1 434 ? -11.853 46.043 -11.488 1.00 66.88 434 PRO A N 1
ATOM 3330 C CA . PRO A 1 434 ? -11.678 47.025 -10.427 1.00 66.88 434 PRO A CA 1
ATOM 3331 C C . PRO A 1 434 ? -12.084 46.414 -9.084 1.00 66.88 434 PRO A C 1
ATOM 3333 O O . PRO A 1 434 ? -13.175 45.862 -8.953 1.00 66.88 434 PRO A O 1
ATOM 3336 N N . GLY A 1 435 ? -11.200 46.519 -8.091 1.00 67.25 435 GLY A N 1
ATOM 3337 C CA . GLY A 1 435 ? -11.412 45.957 -6.754 1.00 67.25 435 GLY A CA 1
ATOM 3338 C C . GLY A 1 435 ? -10.874 44.538 -6.550 1.00 67.25 435 GLY A C 1
ATOM 3339 O O . GLY A 1 435 ? -11.097 43.976 -5.484 1.00 67.25 435 GLY A O 1
ATOM 3340 N N . ALA A 1 436 ? -10.168 43.954 -7.526 1.00 75.94 436 ALA A N 1
ATOM 3341 C CA . ALA A 1 436 ? -9.393 42.741 -7.284 1.00 75.94 436 ALA A CA 1
ATOM 3342 C C . ALA A 1 436 ? -8.173 43.050 -6.399 1.00 75.94 436 ALA A C 1
ATOM 3344 O O . ALA A 1 436 ? -7.364 43.921 -6.721 1.00 75.94 436 ALA A O 1
ATOM 3345 N N . GLU A 1 437 ? -8.030 42.323 -5.297 1.00 78.88 437 GLU A N 1
ATOM 3346 C CA . GLU A 1 437 ? -6.866 42.381 -4.419 1.00 78.88 437 GLU A CA 1
ATOM 3347 C C . GLU A 1 437 ? -5.862 41.328 -4.884 1.00 78.88 437 GLU A C 1
ATOM 3349 O O . GLU A 1 437 ? -6.172 40.137 -4.896 1.00 78.88 437 GLU A O 1
ATOM 3354 N N . VAL A 1 438 ? -4.656 41.745 -5.274 1.00 80.56 438 VAL A N 1
ATOM 3355 C CA . VAL A 1 438 ? -3.571 40.809 -5.587 1.00 80.56 438 VAL A CA 1
ATOM 3356 C C . VAL A 1 438 ? -2.399 41.063 -4.661 1.00 80.56 438 VAL A C 1
ATOM 3358 O O . VAL A 1 438 ? -1.906 42.187 -4.583 1.00 80.56 438 VAL A O 1
ATOM 3361 N N . THR A 1 439 ? -1.930 40.015 -3.995 1.00 80.62 439 THR A N 1
ATOM 3362 C CA . THR A 1 439 ? -0.710 40.052 -3.190 1.00 80.62 439 THR A CA 1
ATOM 3363 C C . THR A 1 439 ? 0.254 38.978 -3.661 1.00 80.62 439 THR A C 1
ATOM 3365 O O . THR A 1 439 ? -0.159 37.892 -4.064 1.00 80.62 439 THR A O 1
ATOM 3368 N N . PHE A 1 440 ? 1.547 39.287 -3.625 1.00 75.62 440 PHE A N 1
ATOM 3369 C CA . PHE A 1 440 ? 2.619 38.319 -3.813 1.00 75.62 440 PHE A CA 1
ATOM 3370 C C . PHE A 1 440 ? 3.652 38.547 -2.721 1.00 75.62 440 PHE A C 1
ATOM 3372 O O . PHE A 1 440 ? 4.260 39.613 -2.652 1.00 75.62 440 PHE A O 1
ATOM 3379 N N . GLU A 1 441 ? 3.831 37.551 -1.865 1.00 74.81 441 GLU A N 1
ATOM 3380 C CA . GLU A 1 441 ? 4.659 37.656 -0.671 1.00 74.81 441 GLU A CA 1
ATOM 3381 C C . GLU A 1 441 ? 5.700 36.528 -0.629 1.00 74.81 441 GLU A C 1
ATOM 3383 O O . GLU A 1 441 ? 5.443 35.411 -1.107 1.00 74.81 441 GLU A O 1
ATOM 3388 N N . PRO A 1 442 ? 6.880 36.782 -0.039 1.00 66.88 442 PRO A N 1
ATOM 3389 C CA . PRO A 1 442 ? 7.829 35.726 0.276 1.00 66.88 442 PRO A CA 1
ATOM 3390 C C . PRO A 1 442 ? 7.205 34.717 1.254 1.00 66.88 442 PRO A C 1
ATOM 3392 O O . PRO A 1 442 ? 6.828 35.049 2.376 1.00 66.88 442 PRO A O 1
ATOM 3395 N N . GLY A 1 443 ? 7.118 33.456 0.842 1.00 56.06 443 GLY A N 1
ATOM 3396 C CA . GLY A 1 443 ? 6.740 32.330 1.690 1.00 56.06 443 GLY A CA 1
ATOM 3397 C C . GLY A 1 443 ? 7.931 31.755 2.465 1.00 56.06 443 GLY A C 1
ATOM 3398 O O . GLY A 1 443 ? 9.099 31.956 2.125 1.00 56.06 443 GLY A O 1
ATOM 3399 N N . HIS A 1 444 ? 7.655 30.984 3.520 1.00 50.59 444 HIS A N 1
ATOM 3400 C CA . HIS A 1 444 ? 8.701 30.255 4.245 1.00 50.59 444 HIS A CA 1
ATOM 3401 C C . HIS A 1 444 ? 9.348 29.180 3.355 1.00 50.59 444 HIS A C 1
ATOM 3403 O O . HIS A 1 444 ? 8.650 28.450 2.661 1.00 50.59 444 HIS A O 1
ATOM 3409 N N . GLY A 1 445 ? 10.679 29.049 3.408 1.00 49.88 445 GLY A N 1
ATOM 3410 C CA . GLY A 1 445 ? 11.407 27.961 2.738 1.00 49.88 445 GLY A CA 1
ATOM 3411 C C . GLY A 1 445 ? 11.771 28.192 1.264 1.00 49.88 445 GLY A C 1
ATOM 3412 O O . GLY A 1 445 ? 12.047 27.221 0.568 1.00 49.88 445 GLY A O 1
ATOM 3413 N N . GLY A 1 446 ? 11.799 29.442 0.786 1.00 54.72 446 GLY A N 1
ATOM 3414 C CA . GLY A 1 446 ? 12.155 29.754 -0.610 1.00 54.72 446 GLY A CA 1
ATOM 3415 C C . GLY A 1 446 ? 10.996 29.559 -1.590 1.00 54.72 446 GLY A C 1
ATOM 3416 O O . GLY A 1 446 ? 11.209 29.194 -2.747 1.00 54.72 446 GLY A O 1
ATOM 3417 N N . PHE A 1 447 ? 9.774 29.763 -1.103 1.00 52.91 447 PHE A N 1
ATOM 3418 C CA . PHE A 1 447 ? 8.564 29.798 -1.911 1.00 52.91 447 PHE A CA 1
ATOM 3419 C C . PHE A 1 447 ? 8.060 31.233 -2.032 1.00 52.91 447 PHE A C 1
ATOM 3421 O O . PHE A 1 447 ? 8.322 32.067 -1.172 1.00 52.91 447 PHE A O 1
ATOM 3428 N N . VAL A 1 448 ? 7.274 31.494 -3.067 1.00 63.62 448 VAL A N 1
ATOM 3429 C CA . VAL A 1 448 ? 6.475 32.707 -3.227 1.00 63.62 448 VAL A CA 1
ATOM 3430 C C . VAL A 1 448 ? 5.018 32.303 -3.136 1.00 63.62 448 VAL A C 1
ATOM 3432 O O . VAL A 1 448 ? 4.595 31.368 -3.824 1.00 63.62 448 VAL A O 1
ATOM 3435 N N . VAL A 1 449 ? 4.267 33.002 -2.291 1.00 70.25 449 VAL A N 1
ATOM 3436 C CA . VAL A 1 449 ? 2.828 32.802 -2.142 1.00 70.25 449 VAL A CA 1
ATOM 3437 C C . VAL A 1 449 ? 2.122 34.016 -2.717 1.00 70.25 449 VAL A C 1
ATOM 3439 O O . VAL A 1 449 ? 2.368 35.143 -2.298 1.00 70.25 449 VAL A O 1
ATOM 3442 N N . GLY A 1 450 ? 1.260 33.787 -3.699 1.00 78.44 450 GLY A N 1
ATOM 3443 C CA . GLY A 1 450 ? 0.390 34.810 -4.256 1.00 78.44 450 GLY A CA 1
ATOM 3444 C C . GLY A 1 450 ? -1.063 34.570 -3.877 1.00 78.44 450 GLY A C 1
ATOM 3445 O O . GLY A 1 450 ? -1.498 33.420 -3.791 1.00 78.44 450 GLY A O 1
ATOM 3446 N N . LYS A 1 451 ? -1.822 35.646 -3.678 1.00 82.38 451 LYS A N 1
ATOM 3447 C CA . LYS A 1 451 ? -3.275 35.600 -3.520 1.00 82.38 451 LYS A CA 1
ATOM 3448 C C . LYS A 1 451 ? -3.936 36.567 -4.485 1.00 82.38 451 LYS A C 1
ATOM 3450 O O . LYS A 1 451 ? -3.466 37.684 -4.651 1.00 82.38 451 LYS A O 1
ATOM 3455 N N . VAL A 1 452 ? -5.027 36.132 -5.103 1.00 82.06 452 VAL A N 1
ATOM 3456 C CA . VAL A 1 452 ? -5.914 36.961 -5.926 1.00 82.06 452 VAL A CA 1
ATOM 3457 C C . VAL A 1 452 ? -7.308 36.851 -5.328 1.00 82.06 452 VAL A C 1
ATOM 3459 O O . VAL A 1 452 ? -7.882 35.769 -5.333 1.00 82.06 452 VAL A O 1
ATOM 3462 N N . ARG A 1 453 ? -7.866 37.940 -4.810 1.00 79.44 453 ARG A N 1
ATOM 3463 C CA . ARG A 1 453 ? -9.234 37.989 -4.290 1.00 79.44 453 ARG A CA 1
ATOM 3464 C C . ARG A 1 453 ? -10.069 38.939 -5.135 1.00 79.44 453 ARG A C 1
ATOM 3466 O O . ARG A 1 453 ? -9.659 40.065 -5.390 1.00 79.44 453 ARG A O 1
ATOM 3473 N N . TYR A 1 454 ? -11.248 38.503 -5.556 1.00 79.25 454 TYR A N 1
ATOM 3474 C CA . TYR A 1 454 ? -12.210 39.350 -6.259 1.00 79.25 454 TYR A CA 1
ATOM 3475 C C . TYR A 1 454 ? -13.622 38.917 -5.874 1.00 79.25 454 TYR A C 1
ATOM 3477 O O . TYR A 1 454 ? -14.027 37.807 -6.189 1.00 79.25 454 TYR A O 1
ATOM 3485 N N . GLY A 1 455 ? -14.377 39.748 -5.153 1.00 79.19 455 GLY A N 1
ATOM 3486 C CA . GLY A 1 455 ? -15.666 39.316 -4.595 1.00 79.19 455 GLY A CA 1
ATOM 3487 C C . GLY A 1 455 ? -15.513 38.086 -3.684 1.00 79.19 455 GLY A C 1
ATOM 3488 O O . GLY A 1 455 ? -14.755 38.142 -2.719 1.00 79.19 455 GLY A O 1
ATOM 3489 N N . HIS A 1 456 ? -16.214 36.996 -4.015 1.00 70.19 456 HIS A N 1
ATOM 3490 C CA . HIS A 1 456 ? -16.165 35.691 -3.330 1.00 70.19 456 HIS A CA 1
ATOM 3491 C C . HIS A 1 456 ? -15.096 34.739 -3.892 1.00 70.19 456 HIS A C 1
ATOM 3493 O O . HIS A 1 456 ? -14.921 33.615 -3.428 1.00 70.19 456 HIS A O 1
ATOM 3499 N N . PHE A 1 457 ? -14.370 35.175 -4.919 1.00 72.19 457 PHE A N 1
ATOM 3500 C CA . PHE A 1 457 ? -13.350 34.366 -5.563 1.00 72.19 457 PHE A CA 1
ATOM 3501 C C . PHE A 1 457 ? -12.017 34.513 -4.836 1.00 72.19 457 PHE A C 1
ATOM 3503 O O . PHE A 1 457 ? -11.538 35.636 -4.645 1.00 72.19 457 PHE A O 1
ATOM 3510 N N . LEU A 1 458 ? -11.385 33.382 -4.510 1.00 77.06 458 LEU A N 1
ATOM 3511 C CA . LEU A 1 458 ? -10.027 33.324 -3.982 1.00 77.06 458 LEU A CA 1
ATOM 3512 C C . LEU A 1 458 ? -9.142 32.431 -4.858 1.00 77.06 458 LEU A C 1
ATOM 3514 O O . LEU A 1 458 ? -9.372 31.235 -5.026 1.00 77.06 458 LEU A O 1
ATOM 3518 N N . GLY A 1 459 ? -8.108 33.045 -5.418 1.00 80.31 459 GLY A N 1
ATOM 3519 C CA . GLY A 1 459 ? -6.995 32.408 -6.097 1.00 80.31 459 GLY A CA 1
ATOM 3520 C C . GLY A 1 459 ? -5.787 32.324 -5.178 1.00 80.31 459 GLY A C 1
ATOM 3521 O O . GLY A 1 459 ? -5.357 33.340 -4.640 1.00 80.31 459 GLY A O 1
ATOM 3522 N N . GLU A 1 460 ? -5.208 31.140 -5.030 1.00 78.50 460 GLU A N 1
ATOM 3523 C CA . GLU A 1 460 ? -3.946 30.923 -4.325 1.00 78.50 460 GLU A CA 1
ATOM 3524 C C . GLU A 1 460 ? -2.881 30.438 -5.298 1.00 78.50 460 GLU A C 1
ATOM 3526 O O . GLU A 1 460 ? -3.135 29.592 -6.156 1.00 78.50 460 GLU A O 1
ATOM 3531 N N . ILE A 1 461 ? -1.679 30.988 -5.172 1.00 79.50 461 ILE A N 1
ATOM 3532 C CA . ILE A 1 461 ? -0.556 30.764 -6.077 1.00 79.50 461 ILE A CA 1
ATOM 3533 C C . ILE A 1 461 ? 0.638 30.352 -5.231 1.00 79.50 461 ILE A C 1
ATOM 3535 O O . ILE A 1 461 ? 0.967 31.024 -4.257 1.00 79.50 461 ILE A O 1
ATOM 3539 N N . VAL A 1 462 ? 1.309 29.275 -5.618 1.00 72.94 462 VAL A N 1
ATOM 3540 C CA . VAL A 1 462 ? 2.541 28.816 -4.977 1.00 72.94 462 VAL A CA 1
ATOM 3541 C C . VAL A 1 462 ? 3.600 28.608 -6.045 1.00 72.94 462 VAL A C 1
ATOM 3543 O O . VAL A 1 462 ? 3.402 27.860 -7.004 1.00 72.94 462 VAL A O 1
ATOM 3546 N N . ALA A 1 463 ? 4.745 29.259 -5.879 1.00 69.38 463 ALA A N 1
ATOM 3547 C CA . ALA A 1 463 ? 5.881 29.134 -6.781 1.00 69.38 463 ALA A CA 1
ATOM 3548 C C . ALA A 1 463 ? 7.172 28.872 -6.004 1.00 69.38 463 ALA A C 1
ATOM 3550 O O . ALA A 1 463 ? 7.341 29.353 -4.887 1.00 69.38 463 ALA A O 1
ATOM 3551 N N . LEU A 1 464 ? 8.089 28.107 -6.596 1.00 58.25 464 LEU A N 1
ATOM 3552 C CA . LEU A 1 464 ? 9.436 27.909 -6.060 1.00 58.25 464 LEU A CA 1
ATOM 3553 C C . LEU A 1 464 ? 10.329 29.060 -6.523 1.00 58.25 464 LEU A C 1
ATOM 3555 O O . LEU A 1 464 ? 10.489 29.268 -7.728 1.00 58.25 464 LEU A O 1
ATOM 3559 N N . GLY A 1 465 ? 10.921 29.785 -5.580 1.00 65.38 465 GLY A N 1
ATOM 3560 C CA . GLY A 1 465 ? 11.805 30.907 -5.866 1.00 65.38 465 GLY A CA 1
ATOM 3561 C C . GLY A 1 465 ? 11.732 32.011 -4.820 1.00 65.38 465 GLY A C 1
ATOM 3562 O O . GLY A 1 465 ? 11.025 31.926 -3.819 1.00 65.38 465 GLY A O 1
ATOM 3563 N N . THR A 1 466 ? 12.491 33.065 -5.074 1.00 67.62 466 THR A N 1
ATOM 3564 C CA . THR A 1 466 ? 12.504 34.310 -4.308 1.00 67.62 466 THR A CA 1
ATOM 3565 C C . THR A 1 466 ? 11.750 35.378 -5.090 1.00 67.62 466 THR A C 1
ATOM 3567 O O . THR A 1 466 ? 11.798 35.412 -6.319 1.00 67.62 466 THR A O 1
ATOM 3570 N N . LEU A 1 467 ? 11.037 36.241 -4.373 1.00 69.62 467 LEU A N 1
ATOM 3571 C CA . LEU A 1 467 ? 10.403 37.427 -4.931 1.00 69.62 467 LEU A CA 1
ATOM 3572 C C . LEU A 1 467 ? 10.623 38.575 -3.948 1.00 69.62 467 LEU A C 1
ATOM 3574 O O . LEU A 1 467 ? 10.360 38.415 -2.757 1.00 69.62 467 LEU A O 1
ATOM 3578 N N . SER A 1 468 ? 11.132 39.704 -4.438 1.00 68.81 468 SER A N 1
ATOM 3579 C CA . SER A 1 468 ? 11.180 40.950 -3.665 1.00 68.81 468 SER A CA 1
ATOM 3580 C C . SER A 1 468 ? 9.759 41.439 -3.384 1.00 68.81 468 SER A C 1
ATOM 3582 O O . SER A 1 468 ? 8.873 41.209 -4.200 1.00 68.81 468 SER A O 1
ATOM 3584 N N . GLU A 1 469 ? 9.511 42.113 -2.261 1.00 66.19 469 GLU A N 1
ATOM 3585 C CA . GLU A 1 469 ? 8.167 42.623 -1.953 1.00 66.19 469 GLU A CA 1
ATOM 3586 C C . GLU A 1 469 ? 7.609 43.477 -3.108 1.00 66.19 469 GLU A C 1
ATOM 3588 O O . GLU A 1 469 ? 8.236 44.439 -3.558 1.00 66.19 469 GLU A O 1
ATOM 3593 N N . VAL A 1 470 ? 6.417 43.120 -3.599 1.00 65.56 470 VAL A N 1
ATOM 3594 C CA . VAL A 1 470 ? 5.718 43.848 -4.667 1.00 65.56 470 VAL A CA 1
ATOM 3595 C C . VAL A 1 470 ? 4.425 44.408 -4.082 1.00 65.56 470 VAL A C 1
ATOM 3597 O O . VAL A 1 470 ? 3.553 43.646 -3.677 1.00 65.56 470 VAL A O 1
ATOM 3600 N N . SER A 1 471 ? 4.306 45.736 -3.987 1.00 57.69 471 SER A N 1
ATOM 3601 C CA . SER A 1 471 ? 3.264 46.376 -3.160 1.00 57.69 471 SER A CA 1
ATOM 3602 C C . SER A 1 471 ? 2.459 47.478 -3.866 1.00 57.69 471 SER A C 1
ATOM 3604 O O . SER A 1 471 ? 1.505 47.997 -3.290 1.00 57.69 471 SER A O 1
ATOM 3606 N N . GLN A 1 472 ? 2.770 47.854 -5.114 1.00 61.28 472 GLN A N 1
ATOM 3607 C CA . GLN A 1 472 ? 2.103 49.002 -5.742 1.00 61.28 472 GLN A CA 1
ATOM 3608 C C . GLN A 1 472 ? 1.189 48.611 -6.908 1.00 61.28 472 GLN A C 1
ATOM 3610 O O . GLN A 1 472 ? 1.610 47.995 -7.886 1.00 61.28 472 GLN A O 1
ATOM 3615 N N . ASN A 1 473 ? -0.073 49.043 -6.796 1.00 65.06 473 ASN A N 1
ATOM 3616 C CA . ASN A 1 473 ? -1.121 48.976 -7.819 1.00 65.06 473 ASN A CA 1
ATOM 3617 C C . ASN A 1 473 ? -1.314 47.592 -8.469 1.00 65.06 473 ASN A C 1
ATOM 3619 O O . ASN A 1 473 ? -1.196 47.479 -9.693 1.00 65.06 473 ASN A O 1
ATOM 3623 N N . PRO A 1 474 ? -1.631 46.545 -7.685 1.00 76.94 474 PRO A N 1
ATOM 3624 C CA . PRO A 1 474 ? -1.995 45.260 -8.253 1.00 76.94 474 PRO A CA 1
ATOM 3625 C C . PRO A 1 474 ? -3.217 45.385 -9.173 1.00 76.94 474 PRO A C 1
ATOM 3627 O O . PRO A 1 474 ? -4.226 45.989 -8.812 1.00 76.94 474 PRO A O 1
ATOM 3630 N N . GLN A 1 475 ? -3.133 44.798 -10.362 1.00 81.69 475 GLN A N 1
ATOM 3631 C CA . GLN A 1 475 ? -4.226 44.713 -11.325 1.00 81.69 475 GLN A CA 1
ATOM 3632 C C . GLN A 1 475 ? -4.418 43.263 -11.744 1.00 81.69 475 GLN A C 1
ATOM 3634 O O . GLN A 1 475 ? -3.450 42.558 -12.024 1.00 81.69 475 GLN A O 1
ATOM 3639 N N . PHE A 1 476 ? -5.673 42.832 -11.828 1.00 83.88 476 PHE A N 1
ATOM 3640 C CA . PHE A 1 476 ? -6.035 41.511 -12.319 1.00 83.88 476 PHE A CA 1
ATOM 3641 C C . PHE A 1 476 ? -6.933 41.639 -13.548 1.00 83.88 476 PHE A C 1
ATOM 3643 O O . PHE A 1 476 ? -7.919 42.381 -13.545 1.00 83.88 476 PHE A O 1
ATOM 3650 N N . PHE A 1 477 ? -6.564 40.922 -14.604 1.00 83.06 477 PHE A N 1
ATOM 3651 C CA . PHE A 1 477 ? -7.236 40.900 -15.896 1.00 83.06 477 PHE A CA 1
ATOM 3652 C C . PHE A 1 477 ? -7.662 39.468 -16.183 1.00 83.06 477 PHE A C 1
ATOM 3654 O O . PHE A 1 477 ? -6.816 38.577 -16.222 1.00 83.06 477 PHE A O 1
ATOM 3661 N N . CYS A 1 478 ? -8.949 39.231 -16.407 1.00 78.62 478 CYS A N 1
ATOM 3662 C CA . CYS A 1 478 ? -9.474 37.898 -16.686 1.00 78.62 478 CYS A CA 1
ATOM 3663 C C . CYS A 1 478 ? -10.683 37.993 -17.624 1.00 78.62 478 CYS A C 1
ATOM 3665 O O . CYS A 1 478 ? -11.465 38.935 -17.508 1.00 78.62 478 CYS A O 1
ATOM 3667 N N . ASP A 1 479 ? -10.824 37.037 -18.549 1.00 67.12 479 ASP A N 1
ATOM 3668 C CA . ASP A 1 479 ? -11.971 36.981 -19.474 1.00 67.12 479 ASP A CA 1
ATOM 3669 C C . ASP A 1 479 ? -13.253 36.490 -18.786 1.00 67.12 479 ASP A C 1
ATOM 3671 O O . ASP A 1 479 ? -14.350 36.945 -19.103 1.00 67.12 479 ASP A O 1
ATOM 3675 N N . SER A 1 480 ? -13.119 35.544 -17.856 1.00 71.62 480 SER A N 1
ATOM 3676 C CA . SER A 1 480 ? -14.211 34.955 -17.080 1.00 71.62 480 SER A CA 1
ATOM 3677 C C . SER A 1 480 ? -13.619 34.253 -15.861 1.00 71.62 480 SER A C 1
ATOM 3679 O O . SER A 1 480 ? -12.673 33.474 -15.992 1.00 71.62 480 SER A O 1
ATOM 3681 N N . MET A 1 481 ? -14.188 34.500 -14.677 1.00 70.75 481 MET A N 1
ATOM 3682 C CA . MET A 1 481 ? -13.763 33.796 -13.464 1.00 70.75 481 MET A CA 1
ATOM 3683 C C . MET A 1 481 ? -14.051 32.295 -13.570 1.00 70.75 481 MET A C 1
ATOM 3685 O O . MET A 1 481 ? -13.253 31.506 -13.073 1.00 70.75 481 MET A O 1
ATOM 3689 N N . GLU A 1 482 ? -15.108 31.882 -14.288 1.00 65.88 482 GLU A N 1
ATOM 3690 C CA . GLU A 1 482 ? -15.410 30.467 -14.545 1.00 65.88 482 GLU A CA 1
ATOM 3691 C C . GLU A 1 482 ? -14.285 29.742 -15.302 1.00 65.88 482 GLU A C 1
ATOM 3693 O O . GLU A 1 482 ? -14.060 28.556 -15.067 1.00 65.88 482 GLU A O 1
ATOM 3698 N N . ALA A 1 483 ? -13.524 30.442 -16.154 1.00 68.31 483 ALA A N 1
ATOM 3699 C CA . ALA A 1 483 ? -12.392 29.859 -16.882 1.00 68.31 483 ALA A CA 1
ATOM 3700 C C . ALA A 1 483 ? -11.219 29.450 -15.969 1.00 68.31 483 ALA A C 1
ATOM 3702 O O . ALA A 1 483 ? -10.367 28.662 -16.378 1.00 68.31 483 ALA A O 1
ATOM 3703 N N . LEU A 1 484 ? -11.179 29.969 -14.738 1.00 67.25 484 LEU A N 1
ATOM 3704 C CA . LEU A 1 484 ? -10.171 29.640 -13.731 1.00 67.25 484 LEU A CA 1
ATOM 3705 C C . LEU A 1 484 ? -10.600 28.479 -12.811 1.00 67.25 484 LEU A C 1
ATOM 3707 O O . LEU A 1 484 ? -9.785 28.012 -12.011 1.00 67.25 484 LEU A O 1
ATOM 3711 N N . TYR A 1 485 ? -11.844 27.992 -12.904 1.00 62.22 485 TYR A N 1
ATOM 3712 C CA . TYR A 1 485 ? -12.365 26.938 -12.027 1.00 62.22 485 TYR A CA 1
ATOM 3713 C C . TYR A 1 485 ? -12.037 25.517 -12.495 1.00 62.22 485 TYR A C 1
ATOM 3715 O O . TYR A 1 485 ? -12.118 25.175 -13.672 1.00 62.22 485 TYR A O 1
ATOM 3723 N N . GLY A 1 486 ? -11.770 24.643 -11.518 1.00 50.50 486 GLY A N 1
ATOM 3724 C CA . GLY A 1 486 ? -11.886 23.188 -11.679 1.00 50.50 486 GLY A CA 1
ATOM 3725 C C . GLY A 1 486 ? -10.805 22.501 -12.519 1.00 50.50 486 GLY A C 1
ATOM 3726 O O . GLY A 1 486 ? -10.957 21.320 -12.826 1.00 50.50 486 GLY A O 1
ATOM 3727 N N . LYS A 1 487 ? -9.722 23.197 -12.879 1.00 54.12 487 LYS A N 1
ATOM 3728 C CA . LYS A 1 487 ? -8.610 22.654 -13.674 1.00 54.12 487 LYS A CA 1
ATOM 3729 C C . LYS A 1 487 ? -7.255 22.977 -13.038 1.00 54.12 487 LYS A C 1
ATOM 3731 O O . LYS A 1 487 ? -7.157 23.839 -12.167 1.00 54.12 487 LYS A O 1
ATOM 3736 N N . GLU A 1 488 ? -6.214 22.239 -13.428 1.00 52.00 488 GLU A N 1
ATOM 3737 C CA . GLU A 1 488 ? -4.837 22.602 -13.082 1.00 52.00 488 GLU A CA 1
ATOM 3738 C C . GLU A 1 488 ? -4.494 23.926 -13.766 1.00 52.00 488 GLU A C 1
ATOM 3740 O O . GLU A 1 488 ? -4.436 24.001 -14.993 1.00 52.00 488 GLU A O 1
ATOM 3745 N N . ASN A 1 489 ? -4.257 24.964 -12.966 1.00 70.81 489 ASN A N 1
ATOM 3746 C CA . ASN A 1 489 ? -3.876 26.269 -13.476 1.00 70.81 489 ASN A CA 1
ATOM 3747 C C . ASN A 1 489 ? -2.383 26.478 -13.204 1.00 70.81 489 ASN A C 1
ATOM 3749 O O . ASN A 1 489 ? -1.899 26.330 -12.074 1.00 70.81 489 ASN A O 1
ATOM 3753 N N . HIS A 1 490 ? -1.637 26.858 -14.232 1.00 77.06 490 HIS A N 1
ATOM 3754 C CA . HIS A 1 490 ? -0.227 27.200 -14.101 1.00 77.06 490 HIS A CA 1
ATOM 3755 C C . HIS A 1 490 ? -0.051 28.712 -14.047 1.00 77.06 490 HIS A C 1
ATOM 3757 O O . HIS A 1 490 ? -0.717 29.448 -14.768 1.00 77.06 490 HIS A O 1
ATOM 3763 N N . ALA A 1 491 ? 0.882 29.172 -13.223 1.00 79.94 491 ALA A N 1
ATOM 3764 C CA . ALA A 1 491 ? 1.297 30.564 -13.173 1.00 79.94 491 ALA A CA 1
ATOM 3765 C C . ALA A 1 491 ? 2.678 30.700 -13.823 1.00 79.94 491 ALA A C 1
ATOM 3767 O O . ALA A 1 491 ? 3.622 30.006 -13.438 1.00 79.94 491 ALA A O 1
ATOM 3768 N N . VAL A 1 492 ? 2.814 31.590 -14.802 1.00 81.06 492 VAL A N 1
ATOM 3769 C CA . VAL A 1 492 ? 4.098 31.956 -15.411 1.00 81.06 492 VAL A CA 1
ATOM 3770 C C . VAL A 1 492 ? 4.438 33.370 -14.994 1.00 81.06 492 VAL A C 1
ATOM 3772 O O . VAL A 1 492 ? 3.663 34.294 -15.214 1.00 81.06 492 VAL A O 1
ATOM 3775 N N . PHE A 1 493 ? 5.606 33.520 -14.392 1.00 84.62 493 PHE A N 1
ATOM 3776 C CA . PHE A 1 493 ? 6.075 34.770 -13.820 1.00 84.62 493 PHE A CA 1
ATOM 3777 C C . PHE A 1 493 ? 7.089 35.402 -14.770 1.00 84.62 493 PHE A C 1
ATOM 3779 O O . PHE A 1 493 ? 7.943 34.721 -15.343 1.00 84.62 493 PHE A O 1
ATOM 3786 N N . SER A 1 494 ? 6.996 36.712 -14.940 1.00 85.06 494 SER A N 1
ATOM 3787 C CA . SER A 1 494 ? 7.923 37.493 -15.751 1.00 85.06 494 SER A CA 1
ATOM 3788 C C . SER A 1 494 ? 8.067 38.901 -15.186 1.00 85.06 494 SER A C 1
ATOM 3790 O O . SER A 1 494 ? 7.177 39.390 -14.493 1.00 85.06 494 SER A O 1
ATOM 3792 N N . VAL A 1 495 ? 9.197 39.547 -15.471 1.00 83.81 495 VAL A N 1
ATOM 3793 C CA . VAL A 1 495 ? 9.434 40.950 -15.119 1.00 83.81 495 VAL A CA 1
ATOM 3794 C C . VAL A 1 495 ? 9.378 41.780 -16.391 1.00 83.81 495 VAL A C 1
ATOM 3796 O O . VAL A 1 495 ? 10.128 41.530 -17.336 1.00 83.81 495 VAL A O 1
ATOM 3799 N N . LYS A 1 496 ? 8.501 42.779 -16.406 1.00 82.31 496 LYS A N 1
ATOM 3800 C CA . LYS A 1 496 ? 8.396 43.781 -17.461 1.00 82.31 496 LYS A CA 1
ATOM 3801 C C . LYS A 1 496 ? 9.041 45.085 -16.993 1.00 82.31 496 LYS A C 1
ATOM 3803 O O . LYS A 1 496 ? 8.832 45.521 -15.860 1.00 82.31 496 LYS A O 1
ATOM 3808 N N . ASP A 1 497 ? 9.843 45.684 -17.870 1.00 83.62 497 ASP A N 1
ATOM 3809 C CA . ASP A 1 497 ? 10.501 46.985 -17.672 1.00 83.62 497 ASP A CA 1
ATOM 3810 C C . ASP A 1 497 ? 11.343 47.079 -16.380 1.00 83.62 497 ASP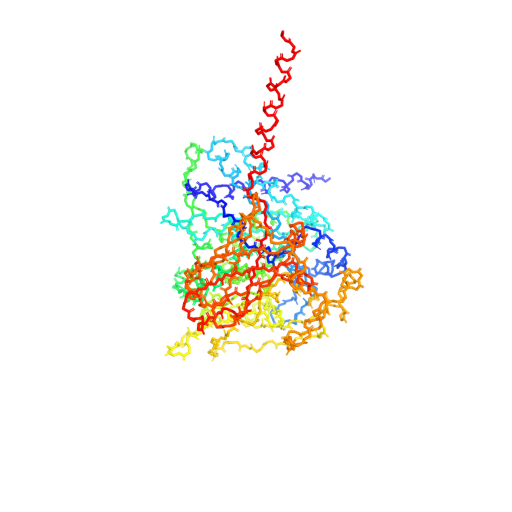 A C 1
ATOM 3812 O O . ASP A 1 497 ? 11.515 48.154 -15.815 1.00 83.62 497 ASP A O 1
ATOM 3816 N N . GLY A 1 498 ? 11.830 45.935 -15.881 1.00 83.31 498 GLY A N 1
ATOM 3817 C CA . GLY A 1 498 ? 12.615 45.817 -14.644 1.00 83.31 498 GLY A CA 1
ATOM 3818 C C . GLY A 1 498 ? 11.820 45.956 -13.340 1.00 83.31 498 GLY A C 1
ATOM 3819 O O . GLY A 1 498 ? 12.324 45.567 -12.296 1.00 83.31 498 GLY A O 1
ATOM 3820 N N . LYS A 1 499 ? 10.577 46.455 -13.382 1.00 84.50 499 LYS A N 1
ATOM 3821 C CA . LYS A 1 499 ? 9.835 46.900 -12.181 1.00 84.50 499 LYS A CA 1
ATOM 3822 C C . LYS A 1 499 ? 8.413 46.372 -12.048 1.00 84.50 499 LYS A C 1
ATOM 3824 O O . LYS A 1 499 ? 7.758 46.606 -11.034 1.00 84.50 499 LYS A O 1
ATOM 3829 N N . THR A 1 500 ? 7.902 45.702 -13.075 1.00 84.44 500 THR A N 1
ATOM 3830 C CA . THR A 1 500 ? 6.532 45.183 -13.086 1.00 84.44 500 THR A CA 1
ATOM 3831 C C . THR A 1 500 ? 6.560 43.668 -13.110 1.00 84.44 500 THR A C 1
ATOM 3833 O O . THR A 1 500 ? 6.992 43.072 -14.092 1.00 84.44 500 THR A O 1
ATOM 3836 N N . LEU A 1 501 ? 6.077 43.044 -12.041 1.00 84.56 501 LEU A N 1
ATOM 3837 C CA . LEU A 1 501 ? 5.808 41.618 -12.012 1.00 84.56 501 LEU A CA 1
ATOM 3838 C C . LEU A 1 501 ? 4.545 41.340 -12.825 1.00 84.56 501 LEU A C 1
ATOM 3840 O O . LEU A 1 501 ? 3.486 41.893 -12.536 1.00 84.56 501 LEU A O 1
ATOM 3844 N N . GLU A 1 502 ? 4.648 40.461 -13.813 1.00 88.38 502 GLU A N 1
ATOM 3845 C CA . GLU A 1 502 ? 3.516 39.937 -14.568 1.00 88.38 502 GLU A CA 1
ATOM 3846 C C . GLU A 1 502 ? 3.401 38.430 -14.328 1.00 88.38 502 GLU A C 1
ATOM 3848 O O . GLU A 1 502 ? 4.341 37.672 -14.583 1.00 88.38 502 GLU A O 1
ATOM 3853 N N . VAL A 1 503 ? 2.236 38.003 -13.840 1.00 87.62 503 VAL A N 1
ATOM 3854 C CA . VAL A 1 503 ? 1.893 36.602 -13.591 1.00 87.62 503 VAL A CA 1
ATOM 3855 C C . VAL A 1 503 ? 0.757 36.202 -14.519 1.00 87.62 503 VAL A C 1
ATOM 3857 O O . VAL A 1 503 ? -0.372 36.664 -14.372 1.00 87.62 503 VAL A O 1
ATOM 3860 N N . ARG A 1 504 ? 1.060 35.352 -15.495 1.00 87.81 504 ARG A N 1
ATOM 3861 C CA . ARG A 1 504 ? 0.106 34.839 -16.484 1.00 87.81 504 ARG A CA 1
ATOM 3862 C C . ARG A 1 504 ? -0.447 33.502 -16.022 1.00 87.81 504 ARG A C 1
ATOM 3864 O O . ARG A 1 504 ? 0.322 32.608 -15.674 1.00 87.81 504 ARG A O 1
ATOM 3871 N N . PHE A 1 505 ? -1.764 33.370 -16.048 1.00 84.19 505 PHE A N 1
ATOM 3872 C CA . PHE A 1 505 ? -2.482 32.171 -15.637 1.00 84.19 505 PHE A CA 1
ATOM 3873 C C . PHE A 1 505 ? -2.848 31.363 -16.874 1.00 84.19 505 PHE A C 1
ATOM 3875 O O . PHE A 1 505 ? -3.550 31.863 -17.756 1.00 84.19 505 PHE A O 1
ATOM 3882 N N . ILE A 1 506 ? -2.348 30.132 -16.941 1.00 78.06 506 ILE A N 1
ATOM 3883 C CA . ILE A 1 506 ? -2.482 29.237 -18.085 1.00 78.06 506 ILE A CA 1
ATOM 3884 C C . ILE A 1 506 ? -3.333 28.036 -17.688 1.00 78.06 506 ILE A C 1
ATOM 3886 O O . ILE A 1 506 ? -3.000 27.332 -16.733 1.00 78.06 506 ILE A O 1
ATOM 3890 N N . VAL A 1 507 ? -4.395 27.795 -18.451 1.00 72.56 507 VAL A N 1
ATOM 3891 C CA . VAL A 1 507 ? -5.315 26.661 -18.304 1.00 72.56 507 VAL A CA 1
ATOM 3892 C C . VAL A 1 507 ? -5.445 25.996 -19.664 1.00 72.56 507 VAL A C 1
ATOM 3894 O O . VAL A 1 507 ? -5.712 26.679 -20.648 1.00 72.56 507 VAL A O 1
ATOM 3897 N N . ASP A 1 508 ? -5.211 24.684 -19.738 1.00 65.44 508 ASP A N 1
ATOM 3898 C CA . ASP A 1 508 ? -5.233 23.920 -20.997 1.00 65.44 508 ASP A CA 1
ATOM 3899 C C . ASP A 1 508 ? -4.399 24.577 -22.127 1.00 65.44 508 ASP A C 1
ATOM 3901 O O . ASP A 1 508 ? -4.864 24.737 -23.255 1.00 65.44 508 ASP A O 1
ATOM 3905 N N . ASP A 1 509 ? -3.169 25.003 -21.805 1.00 63.41 509 ASP A N 1
ATOM 3906 C CA . ASP A 1 509 ? -2.244 25.726 -22.701 1.00 63.41 509 ASP A CA 1
ATOM 3907 C C . ASP A 1 509 ? -2.740 27.100 -23.208 1.00 63.41 509 ASP A C 1
ATOM 3909 O O . ASP A 1 509 ? -2.149 27.686 -24.121 1.00 63.41 509 ASP A O 1
ATOM 3913 N N . GLN A 1 510 ? -3.789 27.662 -22.601 1.00 68.19 510 GLN A N 1
ATOM 3914 C CA . GLN A 1 510 ? -4.316 28.987 -22.932 1.00 68.19 510 GLN A CA 1
ATOM 3915 C C . GLN A 1 510 ? -4.145 29.971 -21.779 1.00 68.19 510 GLN A C 1
ATOM 3917 O O . GLN A 1 510 ? -4.455 29.666 -20.632 1.00 68.19 510 GLN A O 1
ATOM 3922 N N . GLU A 1 511 ? -3.671 31.180 -22.082 1.00 80.12 511 GLU A N 1
ATOM 3923 C CA . GLU A 1 511 ? -3.634 32.275 -21.111 1.00 80.12 511 GLU A CA 1
ATOM 3924 C C . GLU A 1 511 ? -5.055 32.799 -20.867 1.00 80.12 511 GLU A C 1
ATOM 3926 O O . GLU A 1 511 ? -5.656 33.419 -21.743 1.00 80.12 511 GLU A O 1
ATOM 3931 N N . VAL A 1 512 ? -5.584 32.590 -19.666 1.00 80.50 512 VAL A N 1
ATOM 3932 C CA . VAL A 1 512 ? -6.969 32.949 -19.299 1.00 80.50 512 VAL A CA 1
ATOM 3933 C C . VAL A 1 512 ? -7.049 34.156 -18.363 1.00 80.50 512 VAL A C 1
ATOM 3935 O O . VAL A 1 512 ? -8.078 34.828 -18.296 1.00 80.50 512 VAL A O 1
ATOM 3938 N N . ALA A 1 513 ? -5.956 34.466 -17.661 1.00 84.31 513 ALA A N 1
ATOM 3939 C CA . ALA A 1 513 ? -5.858 35.649 -16.818 1.00 84.31 513 ALA A CA 1
ATOM 3940 C C . ALA A 1 513 ? -4.418 36.160 -16.715 1.00 84.31 513 ALA A C 1
ATOM 3942 O O . ALA A 1 513 ? -3.461 35.433 -16.989 1.00 84.31 513 ALA A O 1
ATOM 3943 N N . VAL A 1 514 ? -4.266 37.409 -16.281 1.00 87.88 514 VAL A N 1
ATOM 3944 C CA . VAL A 1 514 ? -2.979 38.042 -15.985 1.00 87.88 514 VAL A CA 1
ATOM 3945 C C . VAL A 1 514 ? -3.115 38.886 -14.724 1.00 87.88 514 VAL A C 1
ATOM 3947 O O . VAL A 1 514 ? -4.019 39.712 -14.621 1.00 87.88 514 VAL A O 1
ATOM 3950 N N . ALA A 1 515 ? -2.198 38.713 -13.779 1.00 86.12 515 ALA A N 1
ATOM 3951 C CA . ALA A 1 515 ? -1.995 39.629 -12.667 1.00 86.12 515 ALA A CA 1
ATOM 3952 C C . ALA A 1 515 ? -0.749 40.476 -12.925 1.00 86.12 515 ALA A C 1
ATOM 3954 O O . ALA A 1 515 ? 0.276 39.964 -13.377 1.00 86.12 515 ALA A O 1
ATOM 3955 N N . ARG A 1 516 ? -0.824 41.766 -12.611 1.00 87.19 516 ARG A N 1
ATOM 3956 C CA . ARG A 1 516 ? 0.306 42.692 -12.662 1.00 87.19 516 ARG A CA 1
ATOM 3957 C C . ARG A 1 516 ? 0.458 43.381 -11.327 1.00 87.19 516 ARG A C 1
ATOM 3959 O O . ARG A 1 516 ? -0.539 43.803 -10.757 1.00 87.19 516 ARG A O 1
ATOM 3966 N N . ALA A 1 517 ? 1.686 43.525 -10.861 1.00 83.12 517 ALA A N 1
ATOM 3967 C CA . ALA A 1 517 ? 2.003 44.336 -9.698 1.00 83.12 517 ALA A CA 1
ATOM 3968 C C . ALA A 1 517 ? 3.330 45.053 -9.947 1.00 83.12 517 ALA A C 1
ATOM 3970 O O . ALA A 1 517 ? 4.273 44.455 -10.464 1.00 83.12 517 ALA A O 1
ATOM 3971 N N . SER A 1 518 ? 3.404 46.337 -9.611 1.00 82.19 518 SER A N 1
ATOM 3972 C CA . SER A 1 518 ? 4.612 47.137 -9.800 1.00 82.19 518 SER A CA 1
ATOM 3973 C C . SER A 1 518 ? 5.300 47.409 -8.464 1.00 82.19 518 SER A C 1
ATOM 3975 O O . SER A 1 518 ? 4.688 47.375 -7.393 1.00 82.19 518 SER A O 1
ATOM 3977 N N . THR A 1 519 ? 6.594 47.695 -8.528 1.00 79.19 519 THR A N 1
ATOM 3978 C CA . THR A 1 519 ? 7.398 48.145 -7.388 1.00 79.19 519 THR A CA 1
ATOM 3979 C C . THR A 1 519 ? 8.222 49.378 -7.768 1.00 79.19 519 THR A C 1
ATOM 3981 O O . THR A 1 519 ? 8.443 49.669 -8.946 1.00 79.19 519 THR A O 1
ATOM 3984 N N . SER A 1 520 ? 8.625 50.159 -6.764 1.00 78.44 520 SER A N 1
ATOM 3985 C CA . SER A 1 520 ? 9.520 51.307 -6.941 1.00 78.44 520 SER A CA 1
ATOM 3986 C C . SER A 1 520 ? 10.968 50.887 -7.226 1.00 78.44 520 SER A C 1
ATOM 3988 O O . SER A 1 520 ? 11.703 51.630 -7.890 1.00 78.44 520 SER A O 1
ATOM 3990 N N . GLU A 1 521 ? 11.355 49.704 -6.744 1.00 81.19 521 GLU A N 1
ATOM 3991 C CA . GLU A 1 521 ? 12.687 49.105 -6.888 1.00 81.19 521 GLU A CA 1
ATOM 3992 C C . GLU A 1 521 ? 12.725 48.105 -8.053 1.00 81.19 521 GLU A C 1
ATOM 3994 O O . GLU A 1 521 ? 11.681 47.684 -8.548 1.00 81.19 521 GLU A O 1
ATOM 3999 N N . ASP A 1 522 ? 13.918 47.753 -8.531 1.00 82.81 522 ASP A N 1
ATOM 4000 C CA . ASP A 1 522 ? 14.058 46.750 -9.591 1.00 82.81 522 ASP A CA 1
ATOM 4001 C C . ASP A 1 522 ? 13.820 45.334 -9.034 1.00 82.81 522 ASP A C 1
ATOM 4003 O O . ASP A 1 522 ? 14.190 45.006 -7.905 1.00 82.81 522 ASP A O 1
ATOM 4007 N N . ILE A 1 523 ? 13.169 44.482 -9.828 1.00 79.81 523 ILE A N 1
ATOM 4008 C CA . ILE A 1 523 ? 12.898 43.087 -9.479 1.00 79.81 523 ILE A CA 1
ATOM 4009 C C . ILE A 1 523 ? 14.041 42.221 -10.015 1.00 79.81 523 ILE A C 1
ATOM 4011 O O . ILE A 1 523 ? 14.033 41.799 -11.172 1.00 79.81 523 ILE A O 1
ATOM 4015 N N . ASP A 1 524 ? 15.011 41.928 -9.153 1.00 75.00 524 ASP A N 1
ATOM 4016 C CA . ASP A 1 524 ? 16.216 41.178 -9.531 1.00 75.00 524 ASP A CA 1
ATOM 4017 C C . ASP A 1 524 ? 15.974 39.671 -9.704 1.00 75.00 524 ASP A C 1
ATOM 4019 O O . ASP A 1 524 ? 16.701 38.990 -10.432 1.00 75.00 524 ASP A O 1
ATOM 4023 N N . GLN A 1 525 ? 14.976 39.124 -9.004 1.00 75.25 525 GLN A N 1
ATOM 4024 C CA . GLN A 1 525 ? 14.653 37.699 -9.015 1.00 75.25 525 GLN A CA 1
ATOM 4025 C C . GLN A 1 525 ? 13.145 37.484 -8.960 1.00 75.25 525 GLN A C 1
ATOM 4027 O O . GLN A 1 525 ? 12.438 38.096 -8.159 1.00 75.25 525 GLN A O 1
ATOM 4032 N N . VAL A 1 526 ? 12.671 36.573 -9.808 1.00 77.88 526 VAL A N 1
ATOM 4033 C CA . VAL A 1 526 ? 11.304 36.059 -9.786 1.00 77.88 526 VAL A CA 1
ATOM 4034 C C . VAL A 1 526 ? 11.333 34.548 -9.976 1.00 77.88 526 VAL A C 1
ATOM 4036 O O . VAL A 1 526 ? 12.218 34.034 -10.674 1.00 77.88 526 VAL A O 1
ATOM 4039 N N . PRO A 1 527 ? 10.352 33.812 -9.431 1.00 72.94 527 PRO A N 1
ATOM 4040 C CA . PRO A 1 527 ? 10.084 32.458 -9.889 1.00 72.94 527 PRO A CA 1
ATOM 4041 C C . PRO A 1 527 ? 9.893 32.458 -11.404 1.00 72.94 527 PRO A C 1
ATOM 4043 O O . PRO A 1 527 ? 9.489 33.458 -11.979 1.00 72.94 527 PRO A O 1
ATOM 4046 N N . THR A 1 528 ? 10.146 31.341 -12.075 1.00 72.25 528 THR A N 1
ATOM 4047 C CA . THR A 1 528 ? 9.778 31.218 -13.498 1.00 72.25 528 THR A CA 1
ATOM 4048 C C . THR A 1 528 ? 8.372 30.638 -13.647 1.00 72.25 528 THR A C 1
ATOM 4050 O O . THR A 1 528 ? 7.662 30.943 -14.605 1.00 72.25 528 THR A O 1
ATOM 4053 N N . ARG A 1 529 ? 7.963 29.773 -12.707 1.00 73.75 529 ARG A N 1
ATOM 4054 C CA . ARG A 1 529 ? 6.702 29.025 -12.751 1.00 73.75 529 ARG A CA 1
ATOM 4055 C C . ARG A 1 529 ? 6.147 28.772 -11.353 1.00 73.75 529 ARG A C 1
ATOM 4057 O O . ARG A 1 529 ? 6.907 28.567 -10.409 1.00 73.75 529 ARG A O 1
ATOM 4064 N N . GLY A 1 530 ? 4.827 28.707 -11.261 1.00 70.81 530 GLY A N 1
ATOM 4065 C CA . GLY A 1 530 ? 4.087 28.289 -10.079 1.00 70.81 530 GLY A CA 1
ATOM 4066 C C . GLY A 1 530 ? 2.840 27.496 -10.442 1.00 70.81 530 GLY A C 1
ATOM 4067 O O . GLY A 1 530 ? 2.459 27.383 -11.609 1.00 70.81 530 GLY A O 1
ATOM 4068 N N . VAL A 1 531 ? 2.210 26.940 -9.420 1.00 71.31 531 VAL A N 1
ATOM 4069 C CA . VAL A 1 531 ? 0.893 26.311 -9.499 1.00 71.31 531 VAL A CA 1
ATOM 4070 C C . VAL A 1 531 ? -0.099 27.261 -8.854 1.00 71.31 531 VAL A C 1
ATOM 4072 O O . VAL A 1 531 ? 0.228 27.921 -7.869 1.00 71.31 531 VAL A O 1
ATOM 4075 N N . CYS A 1 532 ? -1.300 27.349 -9.406 1.00 72.75 532 CYS A N 1
ATOM 4076 C CA . CYS A 1 532 ? -2.355 28.158 -8.825 1.00 72.75 532 CYS A CA 1
ATOM 4077 C C . CYS A 1 532 ? -3.685 27.416 -8.806 1.00 72.75 532 CYS A C 1
ATOM 4079 O O . CYS A 1 532 ? -3.919 26.496 -9.589 1.00 72.75 532 CYS A O 1
ATOM 4081 N N . ARG A 1 533 ? -4.551 27.810 -7.880 1.00 74.06 533 ARG A N 1
ATOM 4082 C CA . ARG A 1 533 ? -5.891 27.256 -7.716 1.00 74.06 533 ARG A CA 1
ATOM 4083 C C . ARG A 1 533 ? -6.854 28.389 -7.434 1.00 74.06 533 ARG A C 1
ATOM 4085 O O . ARG A 1 533 ? -6.557 29.219 -6.587 1.00 74.06 533 ARG A O 1
ATOM 4092 N N . PHE A 1 534 ? -7.996 28.385 -8.106 1.00 74.94 534 PHE A N 1
ATOM 4093 C CA . PHE A 1 534 ? -9.090 29.307 -7.828 1.00 74.94 534 PHE A CA 1
ATOM 4094 C C . PHE A 1 534 ? -10.279 28.524 -7.285 1.00 74.94 534 PHE A C 1
ATOM 4096 O O . PHE A 1 534 ? -10.569 27.415 -7.746 1.00 74.94 534 PHE A O 1
ATOM 4103 N N . TYR A 1 535 ? -10.917 29.077 -6.263 1.00 71.75 535 TYR A N 1
ATOM 4104 C CA . TYR A 1 535 ? -12.082 28.503 -5.611 1.00 71.75 535 TYR A CA 1
ATOM 4105 C C . TYR A 1 535 ? -12.979 29.608 -5.042 1.00 71.75 535 TYR A C 1
ATOM 4107 O O . TYR A 1 535 ? -12.573 30.766 -4.938 1.00 71.75 535 TYR A O 1
ATOM 4115 N N . ASP A 1 536 ? -14.216 29.241 -4.713 1.00 73.44 536 ASP A N 1
ATOM 4116 C CA . ASP A 1 536 ? -15.137 30.096 -3.962 1.00 73.44 536 ASP A CA 1
ATOM 4117 C C . ASP A 1 536 ? -14.742 30.050 -2.479 1.00 73.44 536 ASP A C 1
ATOM 4119 O O . ASP A 1 536 ? -14.550 28.962 -1.930 1.00 73.44 536 ASP A O 1
ATOM 4123 N N . ASP A 1 537 ? -14.566 31.205 -1.837 1.00 66.50 537 ASP A N 1
ATOM 4124 C CA . ASP A 1 537 ? -14.160 31.287 -0.431 1.00 66.50 537 ASP A CA 1
ATOM 4125 C C . ASP A 1 537 ? -15.322 31.125 0.567 1.00 66.50 537 ASP A C 1
ATOM 4127 O O . ASP A 1 537 ? -15.134 31.301 1.773 1.00 66.50 537 ASP A O 1
ATOM 4131 N N . GLY A 1 538 ? -16.511 30.749 0.077 1.00 58.81 538 GLY A N 1
ATOM 4132 C CA . GLY A 1 538 ? -17.699 30.453 0.883 1.00 58.81 538 GLY A CA 1
ATOM 4133 C C . GLY A 1 538 ? -18.489 31.698 1.284 1.00 58.81 538 GLY A C 1
ATOM 4134 O O . GLY A 1 538 ? -19.514 31.601 1.962 1.00 58.81 538 GLY A O 1
ATOM 4135 N N . THR A 1 539 ? -18.061 32.887 0.851 1.00 54.28 539 THR A N 1
ATOM 4136 C CA . THR A 1 539 ? -18.843 34.110 1.062 1.00 54.28 539 THR A CA 1
ATOM 4137 C C . THR A 1 539 ? -20.111 34.138 0.209 1.00 54.28 539 THR A C 1
ATOM 4139 O O . THR A 1 539 ? -21.083 34.763 0.633 1.00 54.28 539 THR A O 1
ATOM 4142 N N . LEU A 1 540 ? -20.169 33.414 -0.919 1.00 42.22 540 LEU A N 1
ATOM 4143 C CA . LEU A 1 540 ? -21.394 33.282 -1.712 1.00 42.22 540 LEU A CA 1
ATOM 4144 C C . LEU A 1 540 ? -22.486 32.513 -0.953 1.00 42.22 540 LEU A C 1
ATOM 4146 O O . LEU A 1 540 ? -23.604 33.000 -0.904 1.00 42.22 540 LEU A O 1
ATOM 4150 N N . GLU A 1 541 ? -22.172 31.411 -0.258 1.00 45.91 541 GLU A N 1
ATOM 4151 C CA . GLU A 1 541 ? -23.144 30.701 0.599 1.00 45.91 541 GLU A CA 1
ATOM 4152 C C . GLU A 1 541 ? -23.676 31.598 1.729 1.00 45.91 541 GLU A C 1
ATOM 4154 O O . GLU A 1 541 ? -24.871 31.588 2.033 1.00 45.91 541 GLU A O 1
ATOM 4159 N N . ALA A 1 542 ? -22.815 32.424 2.334 1.00 43.06 542 ALA A N 1
ATOM 4160 C CA . ALA A 1 542 ? -23.214 33.372 3.375 1.00 43.06 542 ALA A CA 1
ATOM 4161 C C . ALA A 1 542 ? -24.056 34.541 2.823 1.00 43.06 542 ALA A C 1
ATOM 4163 O O . ALA A 1 542 ? -24.995 35.001 3.479 1.00 43.06 542 ALA A O 1
ATOM 4164 N N . VAL A 1 543 ? -23.755 35.017 1.611 1.00 40.75 543 VAL A N 1
ATOM 4165 C CA . VAL A 1 543 ? -24.529 36.050 0.910 1.00 40.75 543 VAL A CA 1
ATOM 4166 C C . VAL A 1 543 ? -25.849 35.483 0.393 1.00 40.75 543 VAL A C 1
ATOM 4168 O O . VAL A 1 543 ? -26.867 36.141 0.548 1.00 40.75 543 VAL A O 1
ATOM 4171 N N . GLU A 1 544 ? -25.887 34.261 -0.131 1.00 46.50 544 GLU A N 1
ATOM 4172 C CA . GLU A 1 544 ? -27.108 33.562 -0.540 1.00 46.50 544 GLU A CA 1
ATOM 4173 C C . GLU A 1 544 ? -28.007 33.272 0.664 1.00 46.50 544 GLU A C 1
ATOM 4175 O O . GLU A 1 544 ? -29.211 33.512 0.587 1.00 46.50 544 GLU A O 1
ATOM 4180 N N . GLN A 1 545 ? -27.445 32.873 1.812 1.00 48.97 545 GLN A N 1
ATOM 4181 C CA . GLN A 1 545 ? -28.194 32.770 3.069 1.00 48.97 545 GLN A CA 1
ATOM 4182 C C . GLN A 1 545 ? -28.707 34.131 3.553 1.00 48.97 545 GLN A C 1
ATOM 4184 O O . GLN A 1 545 ? -29.855 34.229 3.981 1.00 48.97 545 GLN A O 1
ATOM 4189 N N . SER A 1 546 ? -27.903 35.192 3.453 1.00 39.94 546 SER A N 1
ATOM 4190 C CA . SER A 1 546 ? -28.296 36.557 3.835 1.00 39.94 546 SER A CA 1
ATOM 4191 C C . SER A 1 546 ? -29.369 37.144 2.905 1.00 39.94 546 SER A C 1
ATOM 4193 O O . SER A 1 546 ? -30.327 37.774 3.361 1.00 39.94 546 SER A O 1
ATOM 4195 N N . VAL A 1 547 ? -29.278 36.880 1.599 1.00 44.16 547 VAL A N 1
ATOM 4196 C CA . VAL A 1 547 ? -30.264 37.266 0.580 1.00 44.16 547 VAL A CA 1
ATOM 4197 C C . VAL A 1 547 ? -31.539 36.440 0.735 1.00 44.16 547 VAL A C 1
ATOM 4199 O O . VAL A 1 547 ? -32.625 37.009 0.664 1.00 44.16 547 VAL A O 1
ATOM 4202 N N . ALA A 1 548 ? -31.445 35.143 1.038 1.00 49.84 548 ALA A N 1
ATOM 4203 C CA . ALA A 1 548 ? -32.598 34.298 1.344 1.00 49.84 548 ALA A CA 1
ATOM 4204 C C . ALA A 1 548 ? -33.306 34.735 2.639 1.00 49.84 548 ALA A C 1
ATOM 4206 O O . ALA A 1 548 ? -34.536 34.799 2.674 1.00 49.84 548 ALA A O 1
ATOM 4207 N N . GLN A 1 549 ? -32.555 35.109 3.681 1.00 52.12 549 GLN A N 1
ATOM 4208 C CA . GLN A 1 549 ? -33.103 35.671 4.923 1.00 52.12 549 GLN A CA 1
ATOM 4209 C C . GLN A 1 549 ? -33.739 37.050 4.701 1.00 52.12 549 GLN A C 1
ATOM 4211 O O . GLN A 1 549 ? -34.825 37.320 5.216 1.00 52.12 549 GLN A O 1
ATOM 4216 N N . SER A 1 550 ? -33.117 37.902 3.884 1.00 44.19 550 SER A N 1
ATOM 4217 C CA . SER A 1 550 ? -33.653 39.222 3.529 1.00 44.19 550 SER A CA 1
ATOM 4218 C C . SER A 1 550 ? -34.908 39.114 2.657 1.00 44.19 550 SER A C 1
ATOM 4220 O O . SER A 1 550 ? -35.881 39.831 2.884 1.00 44.19 550 SER A O 1
ATOM 4222 N N . ALA A 1 551 ? -34.943 38.174 1.708 1.00 39.56 551 ALA A N 1
ATOM 4223 C CA . ALA A 1 551 ? -36.125 37.877 0.903 1.00 39.56 551 ALA A CA 1
ATOM 4224 C C . ALA A 1 551 ? -37.269 37.331 1.773 1.00 39.56 551 ALA A C 1
ATOM 4226 O O . ALA A 1 551 ? -38.405 37.786 1.644 1.00 39.56 551 ALA A O 1
ATOM 4227 N N . ALA A 1 552 ? -36.979 36.431 2.719 1.00 47.69 552 ALA A N 1
ATOM 4228 C CA . ALA A 1 552 ? -37.970 35.916 3.664 1.00 47.69 552 ALA A CA 1
ATOM 4229 C C . ALA A 1 552 ? -38.570 37.021 4.560 1.00 47.69 552 ALA A C 1
ATOM 4231 O O . ALA A 1 552 ? -39.777 37.019 4.803 1.00 47.69 552 ALA A O 1
ATOM 4232 N N . ALA A 1 553 ? -37.767 38.002 4.988 1.00 42.34 553 ALA A N 1
ATOM 4233 C CA . ALA A 1 553 ? -38.241 39.152 5.764 1.00 42.34 553 ALA A CA 1
ATOM 4234 C C . ALA A 1 553 ? -39.145 40.099 4.946 1.00 42.34 553 ALA A C 1
ATOM 4236 O O . ALA A 1 553 ? -40.133 40.620 5.465 1.00 42.34 553 ALA A O 1
ATOM 4237 N N . VAL A 1 554 ? -38.862 40.277 3.650 1.00 43.22 554 VAL A N 1
ATOM 4238 C CA . VAL A 1 554 ? -39.709 41.068 2.737 1.00 43.22 554 VAL A CA 1
ATOM 4239 C C . VAL A 1 554 ? -41.057 40.379 2.488 1.00 43.22 554 VAL A C 1
ATOM 4241 O O . VAL A 1 554 ? -42.090 41.049 2.462 1.00 43.22 554 VAL A O 1
ATOM 4244 N N . PHE A 1 555 ? -41.085 39.046 2.388 1.00 41.84 555 PHE A N 1
ATOM 4245 C CA . PHE A 1 555 ? -42.338 38.297 2.233 1.00 41.84 555 PHE A CA 1
ATOM 4246 C C . PHE A 1 555 ? -43.180 38.232 3.516 1.00 41.84 555 PHE A C 1
ATOM 4248 O O . PHE A 1 555 ? -44.403 38.198 3.417 1.00 41.84 555 PHE A O 1
ATOM 4255 N N . GLN A 1 556 ? -42.574 38.294 4.707 1.00 47.34 556 GLN A N 1
ATOM 4256 C CA . GLN A 1 556 ? -43.321 38.357 5.972 1.00 47.34 556 GLN A CA 1
ATOM 4257 C C . GLN A 1 556 ? -43.975 39.726 6.231 1.00 47.34 556 GLN A C 1
ATOM 4259 O O . GLN A 1 556 ? -45.019 39.782 6.880 1.00 47.34 556 GLN A O 1
ATOM 4264 N N . HIS A 1 557 ? -43.432 40.817 5.681 1.00 45.47 557 HIS A N 1
ATOM 4265 C CA . HIS A 1 557 ? -44.051 42.148 5.760 1.00 45.47 557 HIS A CA 1
ATOM 4266 C C . HIS A 1 557 ? -45.128 42.416 4.699 1.00 45.47 557 HIS A C 1
ATOM 4268 O O . HIS A 1 557 ? -45.890 43.366 4.845 1.00 45.47 557 HIS A O 1
ATOM 4274 N N . ALA A 1 558 ? -45.232 41.582 3.661 1.00 42.22 558 ALA A N 1
ATOM 4275 C CA . ALA A 1 558 ? -46.292 41.675 2.653 1.00 42.22 558 ALA A CA 1
ATOM 4276 C C . ALA A 1 558 ? -47.575 40.903 3.034 1.00 42.22 558 ALA A C 1
ATOM 4278 O O . ALA A 1 558 ? -48.575 40.983 2.322 1.00 42.22 558 ALA A O 1
ATOM 4279 N N . SER A 1 559 ? -47.555 40.159 4.145 1.00 46.94 559 SER A N 1
ATOM 4280 C CA . SER A 1 559 ? -48.675 39.349 4.646 1.00 46.94 559 SER A CA 1
ATOM 4281 C C . SER A 1 559 ? -49.179 39.770 6.037 1.00 46.94 559 SER A C 1
ATOM 4283 O O . SER A 1 559 ? -49.788 38.952 6.728 1.00 46.94 559 SER A O 1
ATOM 4285 N N . ALA A 1 560 ? -48.929 41.019 6.448 1.00 41.91 560 ALA A N 1
ATOM 4286 C CA . ALA A 1 560 ? -49.452 41.630 7.674 1.00 41.91 560 ALA A CA 1
ATOM 4287 C C . ALA A 1 560 ? -50.260 42.895 7.364 1.00 41.91 560 ALA A C 1
ATOM 4289 O O . ALA A 1 560 ? -49.766 43.716 6.557 1.00 41.91 560 ALA A O 1
#